Protein AF-A0A1Z9PWH8-F1 (afdb_monomer_lite)

Sequence (464 aa):
MSNWGGANRPITSNKLGSPNPREGSDGDMQVRQTNLGAKIFAKVGGRWHESPLSREGVTKIGANISDYLSIDSDSVDVFKNDSKVASFGETTTLGDISTEHIEITSSHFKIKDASTARVTIDSTGVTVPNILLTGKIKLTSSGNRNICLGLDNADTGDDNISIGSLAGEDNGANSARNVFIGTNAGLENVDSRDNVGIGTNALRDVKGISSDPYNGETVAIGAYAGEKMDRGYGNVLVGYASGRNLESSNSAGAYQNTFIGRSAGASDTTTSQSVYIGVSADGSSNTTQNEIVIGANADGQGANYAVIGNGSISRLYANEDGDGVLYANGTIVSSDRRVKDNIEDIDLGLNFINKISPIKYTKRQLKDYDQSLKEKLHWYNKKEPKIIEDKEIEKKQLGFIAQDVETVLKGLGFNDNNNIVNVDDVTTKYSINYTSFIVPLTKAIQELSAKVDTMQTEINNLKG

Foldseek 3Di:
DDDPPDQDDADEDADEDDDDLPPDDQQHWYWHQYQFGIWIWHHHPSDIDIDFDDDPQWTWAADHPQATWIDHDFWTFTGHRVATQWIGGQWTWGGGLQAWIWTDHPFWTFTDGNVRTQWIAGPVGIDHPDDDDPDDDDDDAPEECEDDAEDQAHRADYDEYAAEHLGNNCQANQEENEYTHEALGNNNEANAYLEYAHAALGCNQQYADNPDPFGANEYAHEHLFCNADNGEGLEYAAAHLGCNQQADDDPQANYNEYTHEHCFQNQAHGEYVEYTAEHNRHELDNNFYNEYTDYHNTYHDGHVYYHHYHPPDPDDAPDPVNPDDDDDPDDDDDDDPVVDDPDDDDPQAQQLVVQFDKDKAFDDFLVPDDPLLLVQDPCRPPHDGDGDDPVRRPDIDIDGDLVSSQVSCVVVVNHPPDDQWDQDPRSRDIDGPPVSVVSRHVRHVVVVVVVVVVVVVVVVVVVD

Secondary structure (DSSP, 8-state):
-------PPP-----SSSPPTTSS-TT-EEEEEETTEEEEEEEETTEEEEEEPPBTTBEEEESSSSSEEEE-SSEEEEEETTEEEEEEESSEEEE-TTSEEEEE-SS-EEEEETTEEEEEEETTEEE-S-----S------SSBS-EEESSS----SBS-EEESTTTTTT--TT-BS-EEESTTTTTT-BS-BS-EEESTTTTTT-B--TT-S--B--EEESTTTTTT-SS-BS-EEESTTTTTT---SSSSS-BS-EEESTTTTTT-SS-BS-EEESTT-B-SSTT-BS-EEESTT-B--STT-EEES-TT-----SSTTS-PPP--S-------GGG--S------SHHHHHHS--EEE-PPPGGGS-HHHHTTSTTTTTSPPPPPPHHHHH--EEE--HHHHHHHHHHTT-SS--SSEEE-TTT--EEE-GGGGHHHHHHHHHHHHHHHHHHHHHHHHHH-

pLDDT: mean 90.22, std 10.66, range [41.03, 98.81]

Radius of gyration: 49.58 Å; chains: 1; bounding box: 117×55×160 Å

Structure (mmCIF, N/CA/C/O backbone):
data_AF-A0A1Z9PWH8-F1
#
_entry.id   AF-A0A1Z9PWH8-F1
#
loop_
_atom_site.group_PDB
_atom_site.id
_atom_site.type_symbol
_atom_site.label_atom_id
_atom_site.label_alt_id
_atom_site.label_comp_id
_atom_site.label_asym_id
_atom_site.label_entity_id
_atom_site.label_seq_id
_atom_site.pdbx_PDB_ins_code
_atom_site.Cartn_x
_atom_site.Cartn_y
_atom_site.Cartn_z
_atom_site.occupancy
_atom_site.B_iso_or_equiv
_atom_site.auth_seq_id
_atom_site.auth_comp_id
_atom_site.auth_asym_id
_atom_site.auth_atom_id
_atom_site.pdbx_PDB_model_num
ATOM 1 N N . MET A 1 1 ? 75.894 6.333 -76.357 1.00 41.91 1 MET A N 1
ATOM 2 C CA . MET A 1 1 ? 74.605 6.132 -75.658 1.00 41.91 1 MET A CA 1
ATOM 3 C C . MET A 1 1 ? 73.960 4.900 -76.270 1.00 41.91 1 MET A C 1
ATOM 5 O O . MET A 1 1 ? 73.977 4.781 -77.485 1.00 41.91 1 MET A O 1
ATOM 9 N N . SER A 1 2 ? 73.593 3.926 -75.442 1.00 43.66 2 SER A N 1
ATOM 10 C CA . SER A 1 2 ? 73.350 2.523 -75.805 1.00 43.66 2 SER A CA 1
ATOM 11 C C . SER A 1 2 ? 72.248 2.310 -76.852 1.00 43.66 2 SER A C 1
ATOM 13 O O . SER A 1 2 ? 71.170 2.889 -76.759 1.00 43.66 2 SER A O 1
ATOM 15 N N . ASN A 1 3 ? 72.537 1.422 -77.813 1.00 41.03 3 ASN A N 1
ATOM 16 C CA . ASN A 1 3 ? 71.633 0.906 -78.842 1.00 41.03 3 ASN A CA 1
ATOM 17 C C . ASN A 1 3 ? 70.301 0.418 -78.247 1.00 41.03 3 ASN A C 1
ATOM 19 O O . ASN A 1 3 ? 70.259 -0.635 -77.613 1.00 41.03 3 ASN A O 1
ATOM 23 N N . TRP A 1 4 ? 69.209 1.129 -78.519 1.00 41.28 4 TRP A N 1
ATOM 24 C CA . TRP A 1 4 ? 67.880 0.522 -78.555 1.00 41.28 4 TRP A CA 1
ATOM 25 C C . TRP A 1 4 ? 67.759 -0.206 -79.898 1.00 41.28 4 TRP A C 1
ATOM 27 O O . TRP A 1 4 ? 67.657 0.430 -80.946 1.00 41.28 4 TRP A O 1
ATOM 37 N N . GLY A 1 5 ? 67.864 -1.538 -79.875 1.00 46.50 5 GLY A N 1
ATOM 38 C CA . GLY A 1 5 ? 67.590 -2.378 -81.042 1.00 46.50 5 GLY A CA 1
ATOM 39 C C . GLY A 1 5 ? 66.186 -2.105 -81.587 1.00 46.50 5 GLY A C 1
ATOM 40 O O . GLY A 1 5 ? 65.269 -1.815 -80.819 1.00 46.50 5 GLY A O 1
ATOM 41 N N . GLY A 1 6 ? 66.037 -2.149 -82.914 1.00 49.91 6 GLY A N 1
ATOM 42 C CA . GLY A 1 6 ? 64.779 -1.851 -83.600 1.00 49.91 6 GLY A CA 1
ATOM 43 C C . GLY A 1 6 ? 63.600 -2.641 -83.027 1.00 49.91 6 GLY A C 1
ATOM 44 O O . GLY A 1 6 ? 63.729 -3.826 -82.727 1.00 49.91 6 GLY A O 1
ATOM 45 N N . ALA A 1 7 ? 62.457 -1.970 -82.865 1.00 48.22 7 ALA A N 1
ATOM 46 C CA . ALA A 1 7 ? 61.239 -2.571 -82.338 1.00 48.22 7 ALA A CA 1
ATOM 47 C C . ALA A 1 7 ? 60.830 -3.786 -83.188 1.00 48.22 7 ALA A C 1
ATOM 49 O O . ALA A 1 7 ? 60.503 -3.650 -84.370 1.00 48.22 7 ALA A O 1
ATOM 50 N N . ASN A 1 8 ? 60.855 -4.977 -82.586 1.00 56.59 8 ASN A N 1
ATOM 51 C CA . ASN A 1 8 ? 60.289 -6.173 -83.198 1.00 56.59 8 ASN A CA 1
ATOM 52 C C . ASN A 1 8 ? 58.793 -5.942 -83.456 1.00 56.59 8 ASN A C 1
ATOM 54 O O . ASN A 1 8 ? 58.087 -5.366 -82.626 1.00 56.59 8 ASN A O 1
ATOM 58 N N . ARG A 1 9 ? 58.306 -6.370 -84.628 1.00 57.56 9 ARG A N 1
ATOM 59 C CA . ARG A 1 9 ? 56.873 -6.316 -84.948 1.00 57.56 9 ARG A CA 1
ATOM 60 C C . ARG A 1 9 ? 56.105 -7.175 -83.930 1.00 57.56 9 ARG A C 1
ATOM 62 O O . ARG A 1 9 ? 56.538 -8.302 -83.699 1.00 57.56 9 ARG A O 1
ATOM 69 N N . PRO A 1 10 ? 54.980 -6.696 -83.365 1.00 58.25 10 PRO A N 1
ATOM 70 C CA . PRO A 1 10 ? 54.199 -7.480 -82.417 1.00 58.25 10 PRO A CA 1
ATOM 71 C C . PRO A 1 10 ? 53.766 -8.813 -83.042 1.00 58.25 10 PRO A C 1
ATOM 73 O O . PRO A 1 10 ? 53.176 -8.829 -84.124 1.00 58.25 10 PRO A O 1
ATOM 76 N N . ILE A 1 11 ? 54.052 -9.930 -82.369 1.00 60.97 11 ILE A N 1
ATOM 77 C CA . ILE A 1 11 ? 53.645 -11.274 -82.799 1.00 60.97 11 ILE A CA 1
ATOM 78 C C . ILE A 1 11 ? 52.410 -11.692 -81.996 1.00 60.97 11 ILE A C 1
ATOM 80 O O . ILE A 1 11 ? 52.512 -12.016 -80.815 1.00 60.97 11 ILE A O 1
ATOM 84 N N . THR A 1 12 ? 51.241 -11.737 -82.635 1.00 58.56 12 THR A N 1
ATOM 85 C CA . THR A 1 12 ? 50.007 -12.237 -82.008 1.00 58.56 12 THR A CA 1
ATOM 86 C C . THR A 1 12 ? 49.924 -13.764 -82.116 1.00 58.56 12 THR A C 1
ATOM 88 O O . THR A 1 12 ? 50.010 -14.312 -83.212 1.00 58.56 12 THR A O 1
ATOM 91 N N . SER A 1 13 ? 49.725 -14.456 -80.991 1.00 66.12 13 SER A N 1
ATOM 92 C CA . SER A 1 13 ? 49.550 -15.917 -80.904 1.00 66.12 13 SER A CA 1
ATOM 93 C C . SER A 1 13 ? 48.176 -16.244 -80.318 1.00 66.12 13 SER A C 1
ATOM 95 O O . SER A 1 13 ? 47.784 -15.609 -79.344 1.00 66.12 13 SER A O 1
ATOM 97 N N . ASN A 1 14 ? 47.472 -17.236 -80.876 1.00 64.06 14 ASN A N 1
ATOM 98 C CA . ASN A 1 14 ? 46.138 -17.686 -80.447 1.00 64.06 14 ASN A CA 1
ATOM 99 C C . ASN A 1 14 ? 46.164 -18.977 -79.600 1.00 64.06 14 ASN A C 1
ATOM 101 O O . ASN A 1 14 ? 45.150 -19.665 -79.477 1.00 64.06 14 ASN A O 1
ATOM 105 N N . LYS A 1 15 ? 47.324 -19.340 -79.041 1.00 75.12 15 LYS A N 1
ATOM 106 C CA . LYS A 1 15 ? 47.455 -20.518 -78.171 1.00 75.12 15 LYS A CA 1
ATOM 107 C C . LYS A 1 15 ? 46.640 -20.351 -76.881 1.00 75.12 15 LYS A C 1
ATOM 109 O O . LYS A 1 15 ? 46.482 -19.242 -76.379 1.00 75.12 15 LYS A O 1
ATOM 11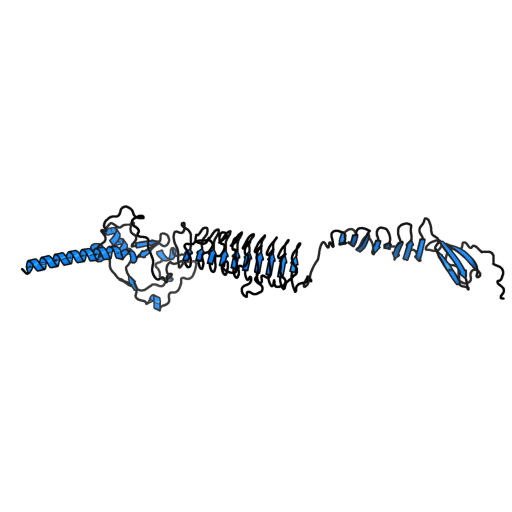4 N N . LEU A 1 16 ? 46.162 -21.462 -76.326 1.00 81.75 16 LEU A N 1
ATOM 115 C CA . LEU A 1 16 ? 45.444 -21.495 -75.047 1.00 81.75 16 LEU A CA 1
ATOM 116 C C . LEU A 1 16 ? 46.422 -21.510 -73.859 1.00 81.75 16 LEU A C 1
ATOM 118 O O . LEU A 1 16 ? 47.536 -22.023 -73.974 1.00 81.75 16 LEU A O 1
ATOM 122 N N . GLY A 1 17 ? 45.988 -20.977 -72.714 1.00 82.31 17 GLY A N 1
ATOM 123 C CA . GLY A 1 17 ? 46.755 -20.962 -71.463 1.00 82.31 17 GLY A CA 1
ATOM 124 C C . GLY A 1 17 ? 47.914 -19.956 -71.432 1.00 82.31 17 GLY A C 1
ATOM 125 O O . GLY A 1 17 ? 48.212 -19.283 -72.420 1.00 82.31 17 GLY A O 1
ATOM 126 N N . SER A 1 18 ? 48.573 -19.831 -70.279 1.00 86.25 18 SER A N 1
ATOM 127 C CA . SER A 1 18 ? 49.656 -18.858 -70.079 1.00 86.25 18 SER A CA 1
ATOM 128 C C . SER A 1 18 ? 50.876 -19.151 -70.975 1.00 86.25 18 SER A C 1
ATOM 130 O O . SER A 1 18 ? 51.231 -20.321 -71.151 1.00 86.25 18 SER A O 1
ATOM 132 N N . PRO A 1 19 ? 51.548 -18.127 -71.542 1.00 87.50 19 PRO A N 1
ATOM 133 C CA . PRO A 1 19 ? 52.791 -18.316 -72.284 1.00 87.50 19 PRO A CA 1
ATOM 134 C C . PRO A 1 19 ? 53.885 -18.972 -71.435 1.00 87.50 19 PRO A C 1
ATOM 136 O O . PRO A 1 19 ? 54.094 -18.614 -70.276 1.00 87.50 19 PRO A O 1
ATOM 139 N N . ASN A 1 20 ? 54.634 -19.906 -72.021 1.00 86.06 20 ASN A N 1
ATOM 140 C CA . ASN A 1 20 ? 55.834 -20.451 -71.376 1.00 86.06 20 ASN A CA 1
ATOM 141 C C . ASN A 1 20 ? 56.917 -19.345 -71.294 1.00 86.06 20 ASN A C 1
ATOM 143 O O . ASN A 1 20 ? 57.057 -18.575 -72.247 1.00 86.06 20 ASN A O 1
ATOM 147 N N . PRO A 1 21 ? 57.734 -19.270 -70.219 1.00 84.44 21 PRO A N 1
ATOM 148 C CA . PRO A 1 21 ? 58.872 -18.342 -70.119 1.00 84.44 21 PRO A CA 1
ATOM 149 C C . PRO A 1 21 ? 59.790 -18.275 -71.356 1.00 84.44 21 PRO A C 1
ATOM 151 O O . PRO A 1 21 ? 60.375 -17.231 -71.647 1.00 84.44 21 PRO A O 1
ATOM 154 N N . ARG A 1 22 ? 59.910 -19.376 -72.108 1.00 83.94 22 ARG A N 1
ATOM 155 C CA . ARG A 1 22 ? 60.714 -19.482 -73.337 1.00 83.94 22 ARG A CA 1
ATOM 156 C C . ARG A 1 22 ? 59.994 -19.023 -74.607 1.00 83.94 22 ARG A C 1
ATOM 158 O O . ARG A 1 22 ? 60.642 -18.862 -75.632 1.00 83.94 22 ARG A O 1
ATOM 165 N N . GLU A 1 23 ? 58.678 -18.835 -74.569 1.00 83.69 23 GLU A N 1
ATOM 166 C CA . GLU A 1 23 ? 57.923 -18.292 -75.700 1.00 83.69 23 GLU A CA 1
ATOM 167 C C . GLU A 1 23 ? 58.144 -16.776 -75.802 1.00 83.69 23 GLU A C 1
ATOM 169 O O . GLU A 1 23 ? 58.188 -16.093 -74.777 1.00 83.69 23 GLU A O 1
ATOM 174 N N . GLY A 1 24 ? 58.268 -16.268 -77.033 1.00 83.44 24 GLY A N 1
ATOM 175 C CA . GLY A 1 24 ? 58.407 -14.843 -77.361 1.00 83.44 24 GLY A CA 1
ATOM 176 C C . GLY A 1 24 ? 59.725 -14.168 -76.944 1.00 83.44 24 GLY A C 1
ATOM 177 O O . GLY A 1 24 ? 60.491 -14.695 -76.132 1.00 83.44 24 GLY A O 1
ATOM 178 N N . SER A 1 25 ? 59.971 -12.978 -77.491 1.00 84.06 25 SER A N 1
ATOM 179 C CA . SER A 1 25 ? 61.047 -12.048 -77.110 1.00 84.06 25 SER A CA 1
ATOM 180 C C . SER A 1 25 ? 60.503 -10.889 -76.266 1.00 84.06 25 SER A C 1
ATOM 182 O O . SER A 1 25 ? 59.296 -10.659 -76.228 1.00 84.06 25 SER A O 1
ATOM 184 N N . ASP A 1 26 ? 61.377 -10.154 -75.575 1.00 83.69 26 ASP A N 1
ATOM 185 C CA . ASP A 1 26 ? 60.973 -8.916 -74.894 1.00 83.69 26 ASP A CA 1
ATOM 186 C C . ASP A 1 26 ? 60.346 -7.930 -75.895 1.00 83.69 26 ASP A C 1
ATOM 188 O O . ASP A 1 26 ? 60.867 -7.730 -76.993 1.00 83.69 26 ASP A O 1
ATOM 192 N N . GLY A 1 27 ? 59.213 -7.339 -75.511 1.00 81.56 27 GLY A N 1
ATOM 193 C CA . GLY A 1 27 ? 58.355 -6.521 -76.371 1.00 81.56 27 GLY A CA 1
ATOM 194 C C . GLY A 1 27 ? 57.176 -7.274 -77.002 1.00 81.56 27 GLY A C 1
ATOM 195 O O . GLY A 1 27 ? 56.279 -6.628 -77.541 1.00 81.56 27 GLY A O 1
ATOM 196 N N . ASP A 1 28 ? 57.125 -8.608 -76.913 1.00 85.75 28 ASP A N 1
ATOM 197 C CA . ASP A 1 28 ? 56.013 -9.386 -77.471 1.00 85.75 28 ASP A CA 1
ATOM 198 C C . ASP A 1 28 ? 54.725 -9.226 -76.654 1.00 85.75 28 ASP A C 1
ATOM 200 O O . ASP A 1 28 ? 54.741 -9.261 -75.421 1.00 85.75 28 ASP A O 1
ATOM 204 N N . MET A 1 29 ? 53.593 -9.139 -77.362 1.00 87.50 29 MET A N 1
ATOM 205 C CA . MET A 1 29 ? 52.247 -9.107 -76.789 1.00 87.50 29 MET A CA 1
ATOM 206 C C . MET A 1 29 ? 51.383 -10.242 -77.346 1.00 87.50 29 MET A C 1
ATOM 208 O O . MET A 1 29 ? 51.341 -10.454 -78.555 1.00 87.50 29 MET A O 1
ATOM 212 N N . GLN A 1 30 ? 50.655 -10.957 -76.488 1.00 87.00 30 GLN A N 1
ATOM 213 C CA . GLN A 1 30 ? 49.801 -12.082 -76.885 1.00 87.00 30 GLN A CA 1
ATOM 214 C C . GLN A 1 30 ? 48.438 -12.012 -76.202 1.00 87.00 30 GLN A C 1
ATOM 216 O O . GLN A 1 30 ? 48.360 -11.688 -75.024 1.00 87.00 30 GLN A O 1
ATOM 221 N N . VAL A 1 31 ? 47.367 -12.366 -76.912 1.00 87.19 31 VAL A N 1
ATOM 222 C CA . VAL A 1 31 ? 46.025 -12.511 -76.332 1.00 87.19 31 VAL A CA 1
ATOM 223 C C . VAL A 1 31 ? 45.685 -13.990 -76.303 1.00 87.19 31 VAL A C 1
ATOM 225 O O . VAL A 1 31 ? 45.664 -14.635 -77.348 1.00 87.19 31 VAL A O 1
ATOM 228 N N . ARG A 1 32 ? 45.432 -14.540 -75.116 1.00 86.69 32 ARG A N 1
ATOM 229 C CA . ARG A 1 32 ? 45.170 -15.974 -74.949 1.00 86.69 32 ARG A CA 1
ATOM 230 C C . ARG A 1 32 ? 43.973 -16.222 -74.052 1.00 86.69 32 ARG A C 1
ATOM 232 O O . ARG A 1 32 ? 43.765 -15.511 -73.072 1.00 86.69 32 ARG A O 1
ATOM 239 N N . GLN A 1 33 ? 43.210 -17.265 -74.362 1.00 85.81 33 GLN A N 1
ATOM 240 C CA . GLN A 1 33 ? 42.148 -17.751 -73.487 1.00 85.81 33 GLN A CA 1
ATOM 241 C C . GLN A 1 33 ? 42.753 -18.572 -72.342 1.00 85.81 33 GLN A C 1
ATOM 243 O O . GLN A 1 33 ? 43.519 -19.510 -72.572 1.00 85.81 33 GLN A O 1
ATOM 248 N N . THR A 1 34 ? 42.409 -18.212 -71.109 1.00 85.50 34 THR A N 1
ATOM 249 C CA . THR A 1 34 ? 42.750 -18.944 -69.883 1.00 85.50 34 THR A CA 1
ATOM 250 C C . THR A 1 34 ? 41.489 -19.537 -69.261 1.00 85.50 34 THR A C 1
ATOM 252 O O . THR A 1 34 ? 40.378 -19.216 -69.688 1.00 85.50 34 THR A O 1
ATOM 255 N N . ASN A 1 35 ? 41.646 -20.360 -68.220 1.00 82.31 35 ASN A N 1
ATOM 256 C CA . ASN A 1 35 ? 40.513 -20.926 -67.481 1.00 82.31 35 ASN A CA 1
ATOM 257 C C . ASN A 1 35 ? 39.563 -19.837 -66.947 1.00 82.31 35 ASN A C 1
ATOM 259 O O . ASN A 1 35 ? 38.361 -20.053 -66.901 1.00 82.31 35 ASN A O 1
ATOM 263 N N . LEU A 1 36 ? 40.083 -18.651 -66.612 1.00 83.81 36 LEU A N 1
ATOM 264 C CA . LEU A 1 36 ? 39.318 -17.529 -66.056 1.00 83.81 36 LEU A CA 1
ATOM 265 C C . LEU A 1 36 ? 38.838 -16.496 -67.085 1.00 83.81 36 LEU A C 1
ATOM 267 O O . LEU A 1 36 ? 38.237 -15.494 -66.710 1.00 83.81 36 LEU A O 1
ATOM 271 N N . GLY A 1 37 ? 39.094 -16.728 -68.374 1.00 85.31 37 GLY A N 1
ATOM 272 C CA . GLY A 1 37 ? 38.783 -15.791 -69.454 1.00 85.31 37 GLY A CA 1
ATOM 273 C C . GLY A 1 37 ? 40.007 -15.412 -70.283 1.00 85.31 37 GLY A C 1
ATOM 274 O O . GLY A 1 37 ? 41.119 -15.901 -70.058 1.00 85.31 37 GLY A O 1
ATOM 275 N N . ALA A 1 38 ? 39.804 -14.567 -71.291 1.00 87.81 38 ALA A N 1
ATOM 276 C CA . ALA A 1 38 ? 40.902 -14.079 -72.116 1.00 87.81 38 ALA A CA 1
ATOM 277 C C . ALA A 1 38 ? 41.797 -13.116 -71.319 1.00 87.81 38 ALA A C 1
ATOM 279 O O . ALA A 1 38 ? 41.305 -12.283 -70.563 1.00 87.81 38 ALA A O 1
ATOM 280 N N . LYS A 1 39 ? 43.115 -13.228 -71.492 1.00 89.75 39 LYS A N 1
ATOM 281 C CA . LYS A 1 39 ? 44.111 -12.314 -70.920 1.00 89.75 39 LYS A CA 1
ATOM 282 C C . LYS A 1 39 ? 45.029 -11.794 -72.020 1.00 89.75 39 LYS A C 1
ATOM 284 O O . LYS A 1 39 ? 45.311 -12.511 -72.986 1.00 89.75 39 LYS A O 1
ATOM 289 N N . ILE A 1 40 ? 45.513 -10.569 -71.853 1.00 90.50 40 ILE A N 1
ATOM 290 C CA . ILE A 1 40 ? 46.639 -10.035 -72.617 1.00 90.50 40 ILE A CA 1
ATOM 291 C C . ILE A 1 40 ? 47.927 -10.266 -71.829 1.00 90.50 40 ILE A C 1
ATOM 293 O O . ILE A 1 40 ? 47.983 -10.036 -70.624 1.00 90.50 40 ILE A O 1
ATOM 297 N N . PHE A 1 41 ? 48.954 -10.739 -72.517 1.00 89.38 41 PHE A N 1
ATOM 298 C CA . PHE A 1 41 ? 50.270 -11.025 -71.975 1.00 89.38 41 PHE A CA 1
ATOM 299 C C . PHE A 1 41 ? 51.289 -10.131 -72.666 1.00 89.38 41 PHE A C 1
ATOM 301 O O . PHE A 1 41 ? 51.255 -10.030 -73.889 1.00 89.38 41 PHE A O 1
ATOM 308 N N . ALA A 1 42 ? 52.203 -9.524 -71.916 1.00 90.56 42 ALA A N 1
ATOM 309 C CA . ALA A 1 42 ? 53.312 -8.740 -72.454 1.00 90.56 42 ALA A CA 1
ATOM 310 C C . ALA A 1 42 ? 54.635 -9.210 -71.840 1.00 90.56 42 ALA A C 1
ATOM 312 O O . ALA A 1 42 ? 54.710 -9.410 -70.625 1.00 90.56 42 ALA A O 1
ATOM 313 N N . LYS A 1 43 ? 55.671 -9.405 -72.661 1.00 89.25 43 LYS A N 1
ATOM 314 C CA . LYS A 1 43 ? 56.987 -9.845 -72.185 1.00 89.25 43 LYS A CA 1
ATOM 315 C C . LYS A 1 43 ? 57.919 -8.655 -71.993 1.00 89.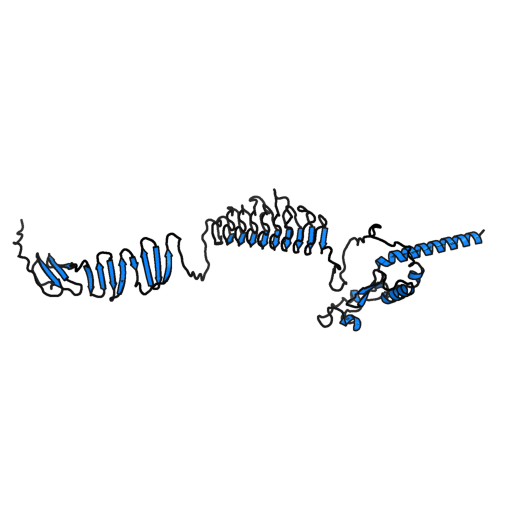25 43 LYS A C 1
ATOM 317 O O . LYS A 1 43 ? 58.196 -7.933 -72.946 1.00 89.25 43 LYS A O 1
ATOM 322 N N . VAL A 1 44 ? 58.408 -8.453 -70.773 1.00 88.38 44 VAL A N 1
ATOM 323 C CA . VAL A 1 44 ? 59.328 -7.360 -70.427 1.00 88.38 44 VAL A CA 1
ATOM 324 C C . VAL A 1 44 ? 60.389 -7.886 -69.461 1.00 88.38 44 VAL A C 1
ATOM 326 O O . VAL A 1 44 ? 60.061 -8.524 -68.461 1.00 88.38 44 VAL A O 1
ATOM 329 N N . GLY A 1 45 ? 61.670 -7.643 -69.749 1.00 87.56 45 GLY A N 1
ATOM 330 C CA . GLY A 1 45 ? 62.777 -8.080 -68.892 1.00 87.56 45 GLY A CA 1
ATOM 331 C C . GLY A 1 45 ? 62.865 -9.603 -68.743 1.00 87.56 45 GLY A C 1
ATOM 332 O O . GLY A 1 45 ? 63.183 -10.107 -67.665 1.00 87.56 45 GLY A O 1
ATOM 333 N N . GLY A 1 46 ? 62.509 -10.350 -69.788 1.00 86.44 46 GLY A N 1
ATOM 334 C CA . GLY A 1 46 ? 62.463 -11.810 -69.813 1.00 86.44 46 GLY A CA 1
ATOM 335 C C . GLY A 1 46 ? 61.268 -12.440 -69.090 1.00 86.44 46 GLY A C 1
ATOM 336 O O . GLY A 1 46 ? 61.172 -13.668 -69.056 1.00 86.44 46 GLY A O 1
ATOM 337 N N . ARG A 1 47 ? 60.349 -11.647 -68.521 1.00 89.88 47 ARG A N 1
ATOM 338 C CA . ARG A 1 47 ? 59.179 -12.133 -67.772 1.00 89.88 47 ARG A CA 1
ATOM 339 C C . ARG A 1 47 ? 57.879 -11.782 -68.483 1.00 89.88 47 ARG A C 1
ATOM 341 O O . ARG A 1 47 ? 57.733 -10.694 -69.029 1.00 89.88 47 ARG A O 1
ATOM 348 N N . TRP A 1 48 ? 56.928 -12.711 -68.456 1.00 91.06 48 TRP A N 1
ATOM 349 C CA . TRP A 1 48 ? 55.565 -12.455 -68.909 1.00 91.06 48 TRP A CA 1
ATOM 350 C C . TRP A 1 48 ? 54.767 -11.775 -67.797 1.00 91.06 48 TRP A C 1
ATOM 352 O O . TRP A 1 48 ? 54.718 -12.269 -66.672 1.00 91.06 48 TRP A O 1
ATOM 362 N N . HIS A 1 49 ? 54.132 -10.663 -68.138 1.00 90.88 49 HIS A N 1
ATOM 363 C CA . HIS A 1 49 ? 53.134 -9.975 -67.331 1.00 90.88 49 HIS A CA 1
ATOM 364 C C . HIS A 1 49 ? 51.764 -10.182 -67.966 1.00 90.88 49 HIS A C 1
ATOM 366 O O . HIS A 1 49 ? 51.670 -10.269 -69.189 1.00 90.88 49 HIS A O 1
ATOM 372 N N . GLU A 1 50 ? 50.713 -10.255 -67.157 1.00 90.81 50 GLU A N 1
ATOM 373 C CA . GLU A 1 50 ? 49.356 -10.519 -67.630 1.00 90.81 50 GLU A CA 1
ATOM 374 C C . GLU A 1 50 ? 48.360 -9.471 -67.133 1.00 90.81 50 GLU A C 1
ATOM 376 O O . GLU A 1 50 ? 48.517 -8.915 -66.048 1.00 90.81 50 GLU A O 1
ATOM 381 N N . SER A 1 51 ? 47.323 -9.225 -67.933 1.00 90.31 51 SER A N 1
ATOM 382 C CA . SER A 1 51 ? 46.151 -8.437 -67.556 1.00 90.31 51 SER A CA 1
ATOM 383 C C . SER A 1 51 ? 44.881 -9.111 -68.098 1.00 90.31 51 SER A C 1
ATOM 385 O O . SER A 1 51 ? 44.882 -9.573 -69.245 1.00 90.31 51 SER A O 1
ATOM 387 N N . PRO A 1 52 ? 43.808 -9.236 -67.301 1.00 91.19 52 PRO A N 1
ATOM 388 C CA . PRO A 1 52 ? 42.546 -9.819 -67.749 1.00 91.19 52 PRO A CA 1
ATOM 389 C C . PRO A 1 52 ? 41.845 -8.934 -68.787 1.00 91.19 52 PRO A C 1
ATOM 391 O O . PRO A 1 52 ? 41.925 -7.709 -68.734 1.00 91.19 52 PRO A O 1
ATOM 394 N N . LEU A 1 53 ? 41.128 -9.559 -69.722 1.00 89.31 53 LEU A N 1
ATOM 395 C CA . LEU A 1 53 ? 40.214 -8.875 -70.635 1.00 89.31 53 LEU A CA 1
ATOM 396 C C . LEU A 1 53 ? 38.774 -9.072 -70.161 1.00 89.31 53 LEU A C 1
ATOM 398 O O . LEU A 1 53 ? 38.366 -10.185 -69.825 1.00 89.31 53 LEU A O 1
ATOM 402 N N . SER A 1 54 ? 38.001 -7.992 -70.165 1.00 90.00 54 SER A N 1
ATOM 403 C CA . SER A 1 54 ? 36.580 -8.023 -69.828 1.00 90.00 54 SER A CA 1
ATOM 404 C C . SER A 1 54 ? 35.762 -8.637 -70.965 1.00 90.00 54 SER A C 1
ATOM 406 O O . SER A 1 54 ? 36.058 -8.430 -72.145 1.00 90.00 54 SER A O 1
ATOM 408 N N . ARG A 1 55 ? 34.689 -9.350 -70.625 1.00 86.69 55 ARG A N 1
ATOM 409 C CA . ARG A 1 55 ? 33.681 -9.826 -71.579 1.00 86.69 55 ARG A CA 1
ATOM 410 C C . ARG A 1 55 ? 32.312 -9.371 -71.103 1.00 86.69 55 ARG A C 1
ATOM 412 O O . ARG A 1 55 ? 31.964 -9.631 -69.961 1.00 86.69 55 ARG A O 1
ATOM 419 N N . GLU A 1 56 ? 31.550 -8.716 -71.983 1.00 87.50 56 GLU A N 1
ATOM 420 C CA . GLU A 1 56 ? 30.182 -8.258 -71.673 1.00 87.50 56 GLU A CA 1
ATOM 421 C C . GLU A 1 56 ? 30.128 -7.407 -70.383 1.00 87.50 56 GLU A C 1
ATOM 423 O O . GLU A 1 56 ? 29.200 -7.507 -69.596 1.00 87.50 56 GLU A O 1
ATOM 428 N N . GLY A 1 57 ? 31.159 -6.584 -70.144 1.00 87.19 57 GLY A N 1
ATOM 429 C CA . GLY A 1 57 ? 31.259 -5.735 -68.949 1.00 87.19 57 GLY A CA 1
ATOM 430 C C . GLY A 1 57 ? 31.814 -6.424 -67.697 1.00 87.19 57 GLY A C 1
ATOM 431 O O . GLY A 1 57 ? 32.099 -5.733 -66.727 1.00 87.19 57 GLY A O 1
ATOM 432 N N . VAL A 1 58 ? 32.050 -7.741 -67.723 1.00 91.88 58 VAL A N 1
ATOM 433 C CA . VAL A 1 58 ? 32.554 -8.503 -66.570 1.00 91.88 58 VAL A CA 1
ATOM 434 C C . VAL A 1 58 ? 34.046 -8.796 -66.707 1.00 91.88 58 VAL A C 1
ATOM 436 O O . VAL A 1 58 ? 34.501 -9.331 -67.722 1.00 91.88 58 VAL A O 1
ATOM 439 N N . THR A 1 59 ? 34.817 -8.501 -65.663 1.00 93.88 59 THR A N 1
ATOM 440 C CA . THR A 1 59 ? 36.249 -8.814 -65.552 1.00 93.88 59 THR A CA 1
ATOM 441 C C . THR A 1 59 ? 36.474 -9.802 -64.417 1.00 93.88 59 THR A C 1
ATOM 443 O O . THR A 1 59 ? 36.055 -9.545 -63.294 1.00 93.88 59 THR A O 1
ATOM 446 N N . LYS A 1 60 ? 37.171 -10.914 -64.681 1.00 93.81 60 LYS A N 1
ATOM 447 C CA . LYS A 1 60 ? 37.497 -11.915 -63.653 1.00 93.81 60 LYS A CA 1
ATOM 448 C C . LYS A 1 60 ? 38.983 -11.914 -63.303 1.00 93.81 60 LYS A C 1
ATOM 450 O O . LYS A 1 60 ? 39.833 -11.955 -64.193 1.00 93.81 60 LYS A O 1
ATOM 455 N N . ILE A 1 61 ? 39.295 -11.911 -62.007 1.00 92.56 61 ILE A N 1
ATOM 456 C CA . ILE A 1 61 ? 40.665 -11.931 -61.469 1.00 92.56 61 ILE A CA 1
ATOM 457 C C . ILE A 1 61 ? 40.760 -13.035 -60.420 1.00 92.56 61 ILE A C 1
ATOM 459 O O . ILE A 1 61 ? 40.133 -12.938 -59.375 1.00 92.56 61 ILE A O 1
ATOM 463 N N . GLY A 1 62 ? 41.541 -14.087 -60.658 1.00 90.56 62 GLY A N 1
ATOM 464 C CA . GLY A 1 62 ? 41.602 -15.212 -59.722 1.00 90.56 62 GLY A CA 1
ATOM 465 C C . GLY A 1 62 ? 42.599 -16.296 -60.106 1.00 90.56 62 GLY A C 1
ATOM 466 O O . GLY A 1 62 ? 43.352 -16.152 -61.074 1.00 90.56 62 GLY A O 1
ATOM 467 N N . ALA A 1 63 ? 42.577 -17.393 -59.348 1.00 84.69 63 ALA A N 1
ATOM 468 C CA . ALA A 1 63 ? 43.446 -18.548 -59.561 1.00 84.69 63 ALA A CA 1
ATOM 469 C C . ALA A 1 63 ? 42.826 -19.582 -60.516 1.00 84.69 63 ALA A C 1
ATOM 471 O O . ALA A 1 63 ? 43.516 -20.145 -61.367 1.00 84.69 63 ALA A O 1
ATOM 472 N N . ASN A 1 64 ? 41.523 -19.836 -60.382 1.00 88.81 64 ASN A N 1
ATOM 473 C CA . ASN A 1 64 ? 40.777 -20.837 -61.141 1.00 88.81 64 ASN A CA 1
ATOM 474 C C . ASN A 1 64 ? 39.294 -20.419 -61.258 1.00 88.81 64 ASN A C 1
ATOM 476 O O . ASN A 1 64 ? 38.905 -19.390 -60.718 1.00 88.81 64 ASN A O 1
ATOM 480 N N . ILE A 1 65 ? 38.473 -21.202 -61.964 1.00 89.56 65 ILE A N 1
ATOM 481 C CA . ILE A 1 65 ? 37.049 -20.886 -62.200 1.00 89.56 65 ILE A CA 1
ATOM 482 C C . ILE A 1 65 ? 36.163 -20.911 -60.950 1.00 89.56 65 ILE A C 1
ATOM 484 O O . ILE A 1 65 ? 35.040 -20.430 -61.026 1.00 89.56 65 ILE A O 1
ATOM 488 N N . SER A 1 66 ? 36.669 -21.433 -59.837 1.00 92.75 66 SER A N 1
ATOM 489 C CA . SER A 1 66 ? 35.966 -21.569 -58.563 1.00 92.75 66 SER A CA 1
ATOM 490 C C . SER A 1 66 ? 36.382 -20.499 -57.547 1.00 92.75 66 SER A C 1
ATOM 492 O O . SER A 1 66 ? 35.587 -20.157 -56.676 1.00 92.75 66 SER A O 1
ATOM 494 N N . ASP A 1 67 ? 37.592 -19.940 -57.688 1.00 95.75 67 ASP A N 1
ATOM 495 C CA . ASP A 1 67 ? 38.195 -18.947 -56.792 1.00 95.75 67 ASP A CA 1
ATOM 496 C C . ASP A 1 67 ? 38.627 -17.687 -57.564 1.00 95.75 67 ASP A C 1
ATOM 498 O O . ASP A 1 67 ? 39.725 -17.625 -58.145 1.00 95.75 67 ASP A O 1
ATOM 502 N N . TYR A 1 68 ? 37.764 -16.667 -57.582 1.00 95.31 68 TYR A N 1
ATOM 503 C CA . TYR A 1 68 ? 37.995 -15.430 -58.332 1.00 95.31 68 TYR A CA 1
ATOM 504 C C . TYR A 1 68 ? 37.200 -14.231 -57.804 1.00 95.31 68 TYR A C 1
ATOM 506 O O . TYR A 1 68 ? 36.163 -14.369 -57.168 1.00 95.31 68 TYR A O 1
ATOM 514 N N . LEU A 1 69 ? 37.679 -13.033 -58.125 1.00 96.12 69 LEU A N 1
ATOM 515 C CA . LEU A 1 69 ? 36.920 -11.790 -58.071 1.00 96.12 69 LEU A CA 1
ATOM 516 C C . LEU A 1 69 ? 36.198 -11.590 -59.403 1.00 96.12 69 LEU A C 1
ATOM 518 O O . LEU A 1 69 ? 36.840 -11.679 -60.454 1.00 96.12 69 LEU A O 1
ATOM 522 N N . SER A 1 70 ? 34.898 -11.315 -59.369 1.00 95.12 70 SER A N 1
ATOM 523 C CA . SER A 1 70 ? 34.110 -10.872 -60.522 1.00 95.12 70 SER A CA 1
ATOM 524 C C . SER A 1 70 ? 33.845 -9.383 -60.370 1.00 95.12 70 SER A C 1
ATOM 526 O O . SER A 1 70 ? 33.256 -8.975 -59.383 1.00 95.12 70 SER A O 1
ATOM 528 N N . ILE A 1 71 ? 34.292 -8.572 -61.317 1.00 95.81 71 ILE A N 1
ATOM 529 C CA . ILE A 1 71 ? 34.018 -7.134 -61.348 1.00 95.81 71 ILE A CA 1
ATOM 530 C C . ILE A 1 71 ? 33.047 -6.908 -62.499 1.00 95.81 71 ILE A C 1
ATOM 532 O O . ILE A 1 71 ? 33.425 -7.151 -63.648 1.00 95.81 71 ILE A O 1
ATOM 536 N N . ASP A 1 72 ? 31.825 -6.489 -62.203 1.00 93.44 72 ASP A N 1
ATOM 537 C CA . ASP A 1 72 ? 30.791 -6.169 -63.188 1.00 93.44 72 ASP A CA 1
ATOM 538 C C . ASP A 1 72 ? 30.376 -4.689 -63.092 1.00 93.44 72 ASP A C 1
ATOM 540 O O . ASP A 1 72 ? 31.152 -3.846 -62.634 1.00 93.44 72 ASP A O 1
ATOM 544 N N . SER A 1 73 ? 29.214 -4.334 -63.645 1.00 93.62 73 SER A N 1
ATOM 545 C CA . SER A 1 73 ? 28.757 -2.943 -63.738 1.00 93.62 73 SER A CA 1
ATOM 546 C C . SER A 1 73 ? 28.292 -2.346 -62.412 1.00 93.62 73 SER A C 1
ATOM 548 O O . SER A 1 73 ? 28.282 -1.124 -62.274 1.00 93.62 73 SER A O 1
ATOM 550 N N . ASP A 1 74 ? 27.866 -3.186 -61.476 1.00 93.75 74 ASP A N 1
ATOM 551 C CA . ASP A 1 74 ? 27.129 -2.807 -60.271 1.00 93.75 74 ASP A CA 1
ATOM 552 C C . ASP A 1 74 ? 27.730 -3.400 -58.994 1.00 93.75 74 ASP A C 1
ATOM 554 O O . ASP A 1 74 ? 27.364 -2.982 -57.892 1.00 93.75 74 ASP A O 1
ATOM 558 N N . SER A 1 75 ? 28.683 -4.323 -59.120 1.00 96.62 75 SER A N 1
ATOM 559 C CA . SER A 1 75 ? 29.287 -4.999 -57.990 1.00 96.62 75 SER A CA 1
ATOM 560 C C . SER A 1 75 ? 30.724 -5.483 -58.223 1.00 96.62 75 SER A C 1
ATOM 562 O O . SER A 1 75 ? 31.240 -5.629 -59.336 1.00 96.62 75 SER A O 1
ATOM 564 N N . VAL A 1 76 ? 31.393 -5.757 -57.106 1.00 97.75 76 VAL A N 1
ATOM 565 C CA . VAL A 1 76 ? 32.555 -6.643 -57.059 1.00 97.75 76 VAL A CA 1
ATOM 566 C C . VAL A 1 76 ? 32.179 -7.866 -56.235 1.00 97.75 76 VAL A C 1
ATOM 568 O O . VAL A 1 76 ? 31.995 -7.772 -55.026 1.00 97.75 76 VAL A O 1
ATOM 571 N N . ASP A 1 77 ? 32.088 -9.025 -56.870 1.00 97.19 77 ASP A N 1
ATOM 572 C CA . ASP A 1 77 ? 31.794 -10.293 -56.213 1.00 97.19 77 ASP A CA 1
ATOM 573 C C . ASP A 1 77 ? 33.070 -11.075 -55.898 1.00 97.19 77 ASP A C 1
ATOM 575 O O . ASP A 1 77 ? 34.017 -11.110 -56.687 1.00 97.19 77 ASP A O 1
ATOM 579 N N . VAL A 1 78 ? 33.064 -11.790 -54.775 1.00 97.25 78 VAL A N 1
ATOM 580 C CA . VAL A 1 78 ? 34.120 -12.726 -54.380 1.00 97.25 78 VAL A CA 1
ATOM 581 C C . VAL A 1 78 ? 33.568 -14.143 -54.447 1.00 97.25 78 VAL A C 1
ATOM 583 O O . VAL A 1 78 ? 32.638 -14.487 -53.718 1.00 97.25 78 VAL A O 1
ATOM 586 N N . PHE A 1 79 ? 34.165 -14.980 -55.289 1.00 95.94 79 PHE A N 1
ATOM 587 C CA . PHE A 1 79 ? 33.855 -16.400 -55.410 1.00 95.94 79 PHE A CA 1
ATOM 588 C C . PHE A 1 79 ? 34.957 -17.249 -54.776 1.00 95.94 79 PHE A C 1
ATOM 590 O O . PHE A 1 79 ? 36.146 -16.972 -54.960 1.00 95.94 79 PHE A O 1
ATOM 597 N N . LYS A 1 80 ? 34.551 -18.283 -54.036 1.00 95.62 80 LYS A N 1
ATOM 598 C CA . LYS A 1 80 ? 35.425 -19.312 -53.468 1.00 95.62 80 LYS A CA 1
ATOM 599 C C . LYS A 1 80 ? 34.731 -20.668 -53.553 1.00 95.62 80 LYS A C 1
ATOM 601 O O . LYS A 1 80 ? 33.604 -20.789 -53.081 1.00 95.62 80 LYS A O 1
ATOM 606 N N . ASN A 1 81 ? 35.407 -21.688 -54.084 1.00 94.38 81 ASN A N 1
ATOM 607 C CA . ASN A 1 81 ? 34.838 -23.024 -54.312 1.00 94.38 81 ASN A CA 1
ATOM 608 C C . ASN A 1 81 ? 33.460 -22.990 -55.013 1.00 94.38 81 ASN A C 1
ATOM 610 O O . ASN A 1 81 ? 32.531 -23.660 -54.572 1.00 94.38 81 ASN A O 1
ATOM 614 N N . ASP A 1 82 ? 33.316 -22.171 -56.059 1.00 92.69 82 ASP A N 1
ATOM 615 C CA . ASP A 1 82 ? 32.076 -21.980 -56.839 1.00 92.69 82 ASP A CA 1
ATOM 616 C C . ASP A 1 82 ? 30.924 -21.262 -56.101 1.00 92.69 82 ASP A C 1
ATOM 618 O O . ASP A 1 82 ? 29.905 -20.946 -56.717 1.00 92.69 82 ASP A O 1
ATOM 622 N N . SER A 1 83 ? 31.093 -20.914 -54.823 1.00 94.25 83 SER A N 1
ATOM 623 C CA . SER A 1 83 ? 30.122 -20.133 -54.048 1.00 94.25 83 SER A CA 1
ATOM 624 C C . SER A 1 83 ? 30.497 -18.653 -54.001 1.00 94.25 83 SER A C 1
ATOM 626 O O . SER A 1 83 ? 31.659 -18.296 -53.785 1.00 94.25 83 SER A O 1
ATOM 628 N N . LYS A 1 84 ? 29.503 -17.770 -54.145 1.00 95.75 84 LYS A N 1
ATOM 629 C CA . LYS A 1 84 ? 29.666 -16.334 -53.887 1.00 95.75 84 LYS A CA 1
ATOM 630 C C . LYS A 1 84 ? 29.723 -16.109 -52.374 1.00 95.75 84 LYS A C 1
ATOM 632 O O . LYS A 1 84 ? 28.736 -16.327 -51.683 1.00 95.75 84 LYS A O 1
ATOM 637 N N . VAL A 1 85 ? 30.875 -15.679 -51.865 1.00 96.69 85 VAL A N 1
ATOM 638 C CA . VAL A 1 85 ? 31.120 -15.477 -50.424 1.00 96.69 85 VAL A CA 1
ATOM 639 C C . VAL A 1 85 ? 31.097 -14.008 -50.007 1.00 96.69 85 VAL A C 1
ATOM 641 O O . VAL A 1 85 ? 31.074 -13.713 -48.815 1.00 96.69 85 VAL A O 1
ATOM 644 N N . ALA A 1 86 ? 31.114 -13.084 -50.967 1.00 97.62 86 ALA A N 1
ATOM 645 C CA . ALA A 1 86 ? 30.846 -11.671 -50.738 1.00 97.62 86 ALA A CA 1
ATOM 646 C C . ALA A 1 86 ? 30.414 -10.983 -52.039 1.00 97.62 86 ALA A C 1
ATOM 648 O O . ALA A 1 86 ? 30.773 -11.435 -53.127 1.00 97.62 86 ALA A O 1
ATOM 649 N N . SER A 1 87 ? 29.689 -9.879 -51.909 1.00 97.38 87 SER A N 1
ATOM 650 C CA . SER A 1 87 ? 29.356 -8.959 -52.996 1.00 97.38 87 SER A CA 1
ATOM 651 C C . SER A 1 87 ? 29.496 -7.530 -52.488 1.00 97.38 87 SER A C 1
ATOM 653 O O . SER A 1 87 ? 29.043 -7.227 -51.387 1.00 97.38 87 SER A O 1
ATOM 655 N N . PHE A 1 88 ? 30.133 -6.659 -53.261 1.00 97.38 88 PHE A N 1
ATOM 656 C CA . PHE A 1 88 ? 30.291 -5.238 -52.963 1.00 97.38 88 PHE A CA 1
ATOM 657 C C . PHE A 1 88 ? 29.579 -4.424 -54.042 1.00 97.38 88 PHE A C 1
ATOM 659 O O . PHE A 1 88 ? 30.191 -4.092 -55.054 1.00 97.38 88 PHE A O 1
ATOM 666 N N . GLY A 1 89 ? 28.299 -4.124 -53.831 1.00 96.19 89 GLY A N 1
ATOM 667 C CA . GLY A 1 89 ? 27.464 -3.315 -54.726 1.00 96.19 89 GLY A CA 1
ATOM 668 C C . GLY A 1 89 ? 26.454 -2.476 -53.941 1.00 96.19 89 GLY A C 1
ATOM 669 O O . GLY A 1 89 ? 26.699 -2.149 -52.777 1.00 96.19 89 GLY A O 1
ATOM 670 N N . GLU A 1 90 ? 25.302 -2.160 -54.546 1.00 96.38 90 GLU A N 1
ATOM 671 C CA . GLU A 1 90 ? 24.196 -1.448 -53.870 1.00 96.38 90 GLU A CA 1
ATOM 672 C C . GLU A 1 90 ? 23.793 -2.129 -52.551 1.00 96.38 90 GLU A C 1
ATOM 674 O O . GLU A 1 90 ? 23.581 -1.472 -51.530 1.00 96.38 90 GLU A O 1
ATOM 679 N N . THR A 1 91 ? 23.748 -3.462 -52.569 1.00 96.12 91 THR A N 1
ATOM 680 C CA . THR A 1 91 ? 23.691 -4.291 -51.367 1.00 96.12 91 THR A CA 1
ATOM 681 C C . THR A 1 91 ? 25.034 -4.980 -51.202 1.00 96.12 91 THR A C 1
ATOM 683 O O . THR A 1 91 ? 25.408 -5.832 -52.004 1.00 96.12 91 THR A O 1
ATOM 686 N N . THR A 1 92 ? 25.770 -4.611 -50.160 1.00 97.81 92 THR A N 1
ATOM 687 C CA . THR A 1 92 ? 27.016 -5.290 -49.810 1.00 97.81 92 THR A CA 1
ATOM 688 C C . THR A 1 92 ? 26.704 -6.492 -48.928 1.00 97.81 92 THR A C 1
ATOM 690 O O . THR A 1 92 ? 26.104 -6.335 -47.863 1.00 97.81 92 THR A O 1
ATOM 693 N N . THR A 1 93 ? 27.125 -7.684 -49.346 1.00 97.75 93 THR A N 1
ATOM 694 C CA . THR A 1 93 ? 26.956 -8.922 -48.579 1.00 97.75 93 THR A CA 1
ATOM 695 C C . THR A 1 93 ? 28.299 -9.542 -48.216 1.00 97.75 93 THR A C 1
ATOM 697 O O . THR A 1 93 ? 29.204 -9.607 -49.047 1.00 97.75 93 THR A O 1
ATOM 700 N N . LEU A 1 94 ? 28.439 -10.025 -46.981 1.00 97.38 94 LEU A N 1
ATOM 701 C CA . LEU A 1 94 ? 29.573 -10.849 -46.541 1.00 97.38 94 LEU A CA 1
ATOM 702 C C . LEU A 1 94 ? 29.024 -12.167 -45.985 1.00 97.38 94 LEU A C 1
ATOM 704 O O . LEU A 1 94 ? 28.357 -12.158 -44.953 1.00 97.38 94 LEU A O 1
ATOM 708 N N . GLY A 1 95 ? 29.315 -13.282 -46.650 1.00 96.56 95 GLY A N 1
ATOM 709 C CA . GLY A 1 95 ? 28.690 -14.587 -46.416 1.00 96.56 95 GLY A CA 1
ATOM 710 C C . GLY A 1 95 ? 27.770 -15.008 -47.566 1.00 96.56 95 GLY A C 1
ATOM 711 O O . GLY A 1 95 ? 27.454 -14.209 -48.451 1.00 96.56 95 GLY A O 1
ATOM 712 N N . ASP A 1 96 ? 27.362 -16.277 -47.558 1.00 93.50 96 ASP A N 1
ATOM 713 C CA . ASP A 1 96 ? 26.409 -16.824 -48.527 1.00 93.50 96 ASP A CA 1
ATOM 714 C C . ASP A 1 96 ? 24.988 -16.387 -48.142 1.00 93.50 96 ASP A C 1
ATOM 716 O O . ASP A 1 96 ? 24.520 -16.627 -47.028 1.00 93.50 96 ASP A O 1
ATOM 720 N N . ILE A 1 97 ? 24.293 -15.735 -49.074 1.00 94.19 97 ILE A N 1
ATOM 721 C CA . ILE A 1 97 ? 22.954 -15.174 -48.845 1.00 94.19 97 ILE A CA 1
ATOM 722 C C . ILE A 1 97 ? 21.883 -16.240 -48.574 1.00 94.19 97 ILE A C 1
ATOM 724 O O . ILE A 1 97 ? 20.812 -15.922 -48.056 1.00 94.19 97 ILE A O 1
ATOM 728 N N . SER A 1 98 ? 22.154 -17.500 -48.927 1.00 93.56 98 SER A N 1
ATOM 729 C CA . SER A 1 98 ? 21.275 -18.631 -48.629 1.00 93.56 98 SER A CA 1
ATOM 730 C C . SER A 1 98 ? 21.400 -19.129 -47.183 1.00 93.56 98 SER A C 1
ATOM 732 O O . SER A 1 98 ? 20.526 -19.865 -46.727 1.00 93.56 98 SER A O 1
ATOM 734 N N . THR A 1 99 ? 22.436 -18.696 -46.457 1.00 93.94 99 THR A N 1
ATOM 735 C CA . THR A 1 99 ? 22.751 -19.079 -45.071 1.00 93.94 99 THR A CA 1
ATOM 736 C C . THR A 1 99 ? 23.112 -17.834 -44.244 1.00 93.94 99 THR A C 1
ATOM 738 O O . THR A 1 99 ? 22.525 -16.764 -44.437 1.00 93.94 99 THR A O 1
ATOM 741 N N . GLU A 1 100 ? 24.046 -17.933 -43.293 1.00 96.12 100 GLU A N 1
ATOM 742 C CA . GLU A 1 100 ? 24.493 -16.802 -42.487 1.00 96.12 100 GLU A CA 1
ATOM 743 C C . GLU A 1 100 ? 25.282 -15.772 -43.305 1.00 96.12 100 GLU A C 1
ATOM 745 O O . GLU A 1 100 ? 26.296 -16.086 -43.933 1.00 96.12 100 GLU A O 1
ATOM 750 N N . HIS A 1 101 ? 24.843 -14.514 -43.250 1.00 97.56 101 HIS A N 1
ATOM 751 C CA . HIS A 1 101 ? 25.515 -13.408 -43.921 1.00 97.56 101 HIS A CA 1
ATOM 752 C C . HIS A 1 101 ? 25.276 -12.065 -43.229 1.00 97.56 101 HIS A C 1
ATOM 754 O O . HIS A 1 101 ? 24.330 -11.870 -42.465 1.00 97.56 101 HIS A O 1
ATOM 760 N N . ILE A 1 102 ? 26.150 -11.112 -43.526 1.00 98.19 102 ILE A N 1
ATOM 761 C CA . ILE A 1 102 ? 25.960 -9.693 -43.237 1.00 98.19 102 ILE A CA 1
ATOM 762 C C . ILE A 1 102 ? 25.414 -9.031 -44.500 1.00 98.19 102 ILE A C 1
ATOM 764 O O . ILE A 1 102 ? 25.877 -9.338 -45.594 1.00 98.19 102 ILE A O 1
ATOM 768 N N . GLU A 1 103 ? 24.461 -8.117 -44.346 1.00 98.12 103 GLU A N 1
ATOM 769 C CA . GLU A 1 103 ? 23.856 -7.331 -45.423 1.00 98.12 103 GLU A CA 1
ATOM 770 C C . GLU A 1 103 ? 23.910 -5.844 -45.059 1.00 98.12 103 GLU A C 1
ATOM 772 O O . GLU A 1 103 ? 23.396 -5.429 -44.017 1.00 98.12 103 GLU A O 1
ATOM 777 N N . ILE A 1 104 ? 24.522 -5.033 -45.917 1.00 97.94 104 ILE A N 1
ATOM 778 C CA . ILE A 1 104 ? 24.645 -3.584 -45.748 1.00 97.94 104 ILE A CA 1
ATOM 779 C C . ILE A 1 104 ? 24.032 -2.907 -46.967 1.00 97.94 104 ILE A C 1
ATOM 781 O O . ILE A 1 104 ? 24.414 -3.194 -48.100 1.00 97.94 104 ILE A O 1
ATOM 785 N N . THR A 1 105 ? 23.096 -1.997 -46.726 1.00 97.19 105 THR A N 1
ATOM 786 C CA . THR A 1 105 ? 22.484 -1.144 -47.751 1.00 97.19 105 THR A CA 1
ATOM 787 C C . THR A 1 105 ? 22.614 0.320 -47.338 1.00 97.19 105 THR A C 1
ATOM 789 O O . THR A 1 105 ? 23.153 0.640 -46.278 1.00 97.19 105 THR A O 1
ATOM 792 N N . SER A 1 106 ? 22.070 1.232 -48.142 1.00 96.06 106 SER A N 1
ATOM 793 C CA . SER A 1 106 ? 21.971 2.655 -47.795 1.00 96.06 106 SER A CA 1
ATOM 794 C C . SER A 1 106 ? 21.079 2.947 -46.580 1.00 96.06 106 SER A C 1
ATOM 796 O O . SER A 1 106 ? 21.153 4.043 -46.029 1.00 96.06 106 SER A O 1
ATOM 798 N N . SER A 1 107 ? 20.233 1.998 -46.166 1.00 96.81 107 SER A N 1
ATOM 799 C CA . SER A 1 107 ? 19.225 2.205 -45.116 1.00 96.81 107 SER A CA 1
ATOM 800 C C . SER A 1 107 ? 19.446 1.369 -43.859 1.00 96.81 107 SER A C 1
ATOM 802 O O . SER A 1 107 ? 18.880 1.695 -42.816 1.00 96.81 107 SER A O 1
ATOM 804 N N . HIS A 1 108 ? 20.244 0.299 -43.931 1.00 97.19 108 HIS A N 1
ATOM 805 C CA . HIS A 1 108 ? 20.421 -0.599 -42.796 1.00 97.19 108 HIS A CA 1
ATOM 806 C C . HIS A 1 108 ? 21.709 -1.422 -42.841 1.00 97.19 108 HIS A C 1
ATOM 808 O O . HIS A 1 108 ? 22.272 -1.711 -43.899 1.00 97.19 108 HIS A O 1
ATOM 814 N N . PHE A 1 109 ? 22.084 -1.920 -41.668 1.00 97.94 109 PHE A N 1
ATOM 815 C CA . PHE A 1 109 ? 23.036 -3.007 -41.471 1.00 97.94 109 PHE A CA 1
ATOM 816 C C . PHE A 1 109 ? 22.305 -4.194 -40.832 1.00 97.94 109 PHE A C 1
ATOM 818 O O . PHE A 1 109 ? 21.621 -4.029 -39.820 1.00 97.94 109 PHE A O 1
ATOM 825 N N . LYS A 1 110 ? 22.437 -5.396 -41.396 1.00 97.56 110 LYS A N 1
ATOM 826 C CA . LYS A 1 110 ? 21.787 -6.609 -40.887 1.00 97.56 110 LYS A CA 1
ATOM 827 C C . LYS A 1 110 ? 22.765 -7.768 -40.747 1.00 97.56 110 LYS A C 1
ATOM 829 O O . LYS A 1 110 ? 23.632 -7.958 -41.593 1.00 97.56 110 LYS A O 1
ATOM 834 N N . ILE A 1 111 ? 22.563 -8.578 -39.709 1.00 96.81 111 ILE A N 1
ATOM 835 C CA . ILE A 1 111 ? 23.112 -9.938 -39.602 1.00 96.81 111 ILE A CA 1
ATOM 836 C C . ILE A 1 111 ? 21.951 -10.893 -39.833 1.00 96.81 111 ILE A C 1
ATOM 838 O O . ILE A 1 111 ? 20.929 -10.798 -39.145 1.00 96.81 111 ILE A O 1
ATOM 842 N N . LYS A 1 112 ? 22.089 -11.783 -40.808 1.00 96.06 112 LYS A N 1
ATOM 843 C CA . LYS A 1 112 ? 21.015 -12.630 -41.316 1.00 96.06 112 LYS A CA 1
ATOM 844 C C . LYS A 1 112 ? 21.402 -14.098 -41.259 1.00 96.06 112 LYS A C 1
ATOM 846 O O . LYS A 1 112 ? 22.573 -14.442 -41.331 1.00 96.06 112 LYS A O 1
ATOM 851 N N . ASP A 1 113 ? 20.383 -14.929 -41.114 1.00 95.12 113 ASP A N 1
ATOM 852 C CA . ASP A 1 113 ? 20.406 -16.379 -41.271 1.00 95.12 113 ASP A CA 1
ATOM 853 C C . ASP A 1 113 ? 19.361 -16.704 -42.346 1.00 95.12 113 ASP A C 1
ATOM 855 O O . ASP A 1 113 ? 18.148 -16.600 -42.109 1.00 95.12 113 ASP A O 1
ATOM 859 N N . ALA A 1 114 ? 19.845 -16.935 -43.568 1.00 94.44 114 ALA A N 1
ATOM 860 C CA . ALA A 1 114 ? 19.064 -16.926 -44.797 1.00 94.44 114 ALA A CA 1
ATOM 861 C C . ALA A 1 114 ? 18.211 -15.642 -44.897 1.00 94.44 114 ALA A C 1
ATOM 863 O O . ALA A 1 114 ? 18.713 -14.520 -44.813 1.00 94.44 114 ALA A O 1
ATOM 864 N N . SER A 1 115 ? 16.890 -15.764 -45.022 1.00 94.00 115 SER 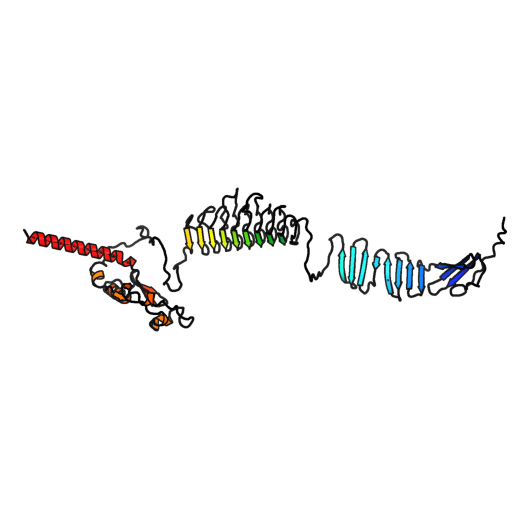A N 1
ATOM 865 C CA . SER A 1 115 ? 15.983 -14.612 -45.064 1.00 94.00 115 SER A CA 1
ATOM 866 C C . SER A 1 115 ? 15.743 -13.945 -43.700 1.00 94.00 115 SER A C 1
ATOM 868 O O . SER A 1 115 ? 15.147 -12.869 -43.649 1.00 94.00 115 SER A O 1
ATOM 870 N N . THR A 1 116 ? 16.160 -14.562 -42.591 1.00 94.62 116 THR A N 1
ATOM 871 C CA . THR A 1 116 ? 15.828 -14.113 -41.231 1.00 94.62 116 THR A CA 1
ATOM 872 C C . THR A 1 116 ? 16.839 -13.091 -40.727 1.00 94.62 116 THR A C 1
ATOM 874 O O . THR A 1 116 ? 18.004 -13.421 -40.534 1.00 94.62 116 THR A O 1
ATOM 877 N N . ALA A 1 117 ? 16.403 -11.865 -40.425 1.00 95.31 117 ALA A N 1
ATOM 878 C CA . ALA A 1 117 ? 17.247 -10.884 -39.744 1.00 95.31 117 ALA A CA 1
ATOM 879 C C . ALA A 1 117 ? 17.386 -11.226 -38.249 1.00 95.31 117 ALA A C 1
ATOM 881 O O . ALA A 1 117 ? 16.412 -11.206 -37.497 1.00 95.31 117 ALA A O 1
ATOM 882 N N . ARG A 1 118 ? 18.609 -11.545 -37.817 1.00 94.69 118 ARG A N 1
ATOM 883 C CA . ARG A 1 118 ? 18.971 -11.800 -36.413 1.00 94.69 118 ARG A CA 1
ATOM 884 C C . ARG A 1 118 ? 19.333 -10.509 -35.681 1.00 94.69 118 ARG A C 1
ATOM 886 O O . ARG A 1 118 ? 19.026 -10.373 -34.502 1.00 94.69 118 ARG A O 1
ATOM 893 N N . VAL A 1 119 ? 19.946 -9.568 -36.397 1.00 96.19 119 VAL A N 1
ATOM 894 C CA . VAL A 1 119 ? 20.235 -8.203 -35.940 1.00 96.19 119 VAL A CA 1
ATOM 895 C C . VAL A 1 119 ? 19.872 -7.247 -37.067 1.00 96.19 119 VAL A C 1
ATOM 897 O O . VAL A 1 119 ? 20.254 -7.496 -38.208 1.00 96.19 119 VAL A O 1
ATOM 900 N N . THR A 1 120 ? 19.156 -6.169 -36.755 1.00 96.56 120 THR A N 1
ATOM 901 C CA . THR A 1 120 ? 18.903 -5.050 -37.676 1.00 96.56 120 THR A CA 1
ATOM 902 C C . THR A 1 120 ? 19.332 -3.754 -37.010 1.00 96.56 120 THR A C 1
ATOM 904 O O . THR A 1 120 ? 18.963 -3.508 -35.866 1.00 96.56 120 THR A O 1
ATOM 907 N N . ILE A 1 121 ? 20.110 -2.945 -37.719 1.00 97.69 121 ILE A N 1
ATOM 908 C CA . ILE A 1 121 ? 20.483 -1.589 -37.327 1.00 97.69 121 ILE A CA 1
ATOM 909 C C . ILE A 1 121 ? 19.982 -0.660 -38.429 1.00 97.69 121 ILE A C 1
ATOM 911 O O . ILE A 1 121 ? 20.435 -0.769 -39.571 1.00 97.69 121 ILE A O 1
ATOM 915 N N . ASP A 1 122 ? 19.043 0.218 -38.096 1.00 96.56 122 ASP A N 1
ATOM 916 C CA . ASP A 1 122 ? 18.439 1.186 -39.015 1.00 96.56 122 ASP A CA 1
ATOM 917 C C . ASP A 1 122 ? 18.094 2.501 -38.286 1.00 96.56 122 ASP A C 1
ATOM 919 O O . ASP A 1 122 ? 18.533 2.738 -37.158 1.00 96.56 122 ASP A O 1
ATOM 923 N N . SER A 1 123 ? 17.319 3.383 -38.924 1.00 95.31 123 SER A N 1
ATOM 924 C CA . SER A 1 123 ? 16.919 4.673 -38.346 1.00 95.31 123 SER A CA 1
ATOM 925 C C . SER A 1 123 ? 16.053 4.571 -37.083 1.00 95.31 123 SER A C 1
ATOM 927 O O . SER A 1 123 ? 15.874 5.575 -36.401 1.00 95.31 123 SER A O 1
ATOM 929 N N . THR A 1 124 ? 15.483 3.400 -36.784 1.00 90.69 124 THR A N 1
ATOM 930 C CA . THR A 1 124 ? 14.659 3.148 -35.589 1.00 90.69 124 THR A CA 1
ATOM 931 C C . THR A 1 124 ? 15.468 2.599 -34.411 1.00 90.69 124 THR A C 1
ATOM 933 O O . THR A 1 124 ? 14.964 2.572 -33.289 1.00 90.69 124 THR A O 1
ATOM 936 N N . GLY A 1 125 ? 16.728 2.207 -34.637 1.00 90.12 125 GLY A N 1
ATOM 937 C CA . GLY A 1 125 ? 17.647 1.719 -33.610 1.00 90.12 125 GLY A CA 1
ATOM 938 C C . GLY A 1 125 ? 18.224 0.338 -33.924 1.00 90.12 125 GLY A C 1
ATOM 939 O O . GLY A 1 125 ? 18.382 -0.047 -35.082 1.00 90.12 125 GLY A O 1
ATOM 940 N N . VAL A 1 126 ? 18.574 -0.405 -32.869 1.00 93.88 126 VAL A N 1
ATOM 941 C CA . VAL A 1 126 ? 19.098 -1.777 -32.956 1.00 93.88 126 VAL A CA 1
ATOM 942 C C . VAL A 1 126 ? 18.011 -2.755 -32.524 1.00 93.88 126 VAL A C 1
ATOM 944 O O . VAL A 1 126 ? 17.643 -2.802 -31.353 1.00 93.88 126 VAL A O 1
ATOM 947 N N . THR A 1 127 ? 17.526 -3.572 -33.454 1.00 92.38 127 THR A N 1
ATOM 948 C CA . THR A 1 127 ? 16.534 -4.617 -33.182 1.00 92.38 127 THR A CA 1
ATOM 949 C C . THR A 1 127 ? 17.200 -5.988 -33.154 1.00 92.38 127 THR A C 1
ATOM 951 O O . THR A 1 127 ? 17.775 -6.433 -34.152 1.00 92.38 127 THR A O 1
ATOM 954 N N . VAL A 1 128 ? 17.077 -6.684 -32.021 1.00 92.50 128 VAL A N 1
ATOM 955 C CA . VAL A 1 128 ? 17.498 -8.083 -31.841 1.00 92.50 128 VAL A CA 1
ATOM 956 C C . VAL A 1 128 ? 16.302 -8.868 -31.283 1.00 92.50 128 VAL A C 1
ATOM 958 O O . VAL A 1 128 ? 15.997 -8.724 -30.100 1.00 92.50 128 VAL A O 1
ATOM 961 N N . PRO A 1 129 ? 15.591 -9.676 -32.098 1.00 85.44 129 PRO A N 1
ATOM 962 C CA . PRO A 1 129 ? 14.314 -10.285 -31.701 1.00 85.44 129 PRO A CA 1
ATOM 963 C C . PRO A 1 129 ? 14.381 -11.204 -30.477 1.00 85.44 129 PRO A C 1
ATOM 965 O O . PRO A 1 129 ? 13.417 -11.304 -29.729 1.00 85.44 129 PRO A O 1
ATOM 968 N N . ASN A 1 130 ? 15.510 -11.889 -30.278 1.00 82.12 130 ASN A N 1
ATOM 969 C CA . ASN A 1 130 ? 15.741 -12.751 -29.125 1.00 82.12 130 ASN A CA 1
ATOM 970 C C . ASN A 1 130 ? 17.125 -12.453 -28.553 1.00 82.12 130 ASN A C 1
ATOM 972 O O . ASN A 1 130 ? 18.131 -12.695 -29.220 1.00 82.12 130 ASN A O 1
ATOM 976 N N . ILE A 1 131 ? 17.176 -11.973 -27.312 1.00 82.94 131 ILE A N 1
ATOM 977 C CA . ILE A 1 131 ? 18.424 -11.804 -26.566 1.00 82.94 131 ILE A CA 1
ATOM 978 C C . ILE A 1 131 ? 18.400 -12.793 -25.397 1.00 82.94 131 ILE A C 1
ATOM 980 O O . ILE A 1 131 ? 17.704 -12.581 -24.407 1.00 82.94 131 ILE A O 1
ATOM 984 N N . LEU A 1 132 ? 19.149 -13.894 -25.510 1.00 79.75 132 LEU A N 1
ATOM 985 C CA . LEU A 1 132 ? 19.367 -14.818 -24.396 1.00 79.75 132 LEU A CA 1
ATOM 986 C C . LEU A 1 132 ? 20.518 -14.291 -23.529 1.00 79.75 132 LEU A C 1
ATOM 988 O O . LEU A 1 132 ? 21.671 -14.288 -23.952 1.00 79.75 132 LEU A O 1
ATOM 992 N N . LEU A 1 133 ? 20.205 -13.864 -22.308 1.00 78.12 133 LEU A N 1
ATOM 993 C CA . LEU A 1 133 ? 21.170 -13.323 -21.351 1.00 78.12 133 LEU A CA 1
ATOM 994 C C . LEU A 1 133 ? 21.407 -14.360 -20.246 1.00 78.12 133 LEU A C 1
ATOM 996 O O . LEU A 1 133 ? 20.648 -14.443 -19.288 1.00 78.12 133 LEU A O 1
ATOM 1000 N N . THR A 1 134 ? 22.446 -15.187 -20.383 1.00 64.31 134 THR A N 1
ATOM 1001 C CA . THR A 1 134 ? 22.740 -16.302 -19.455 1.00 64.31 134 THR A CA 1
ATOM 1002 C C . THR A 1 134 ? 23.610 -15.905 -18.255 1.00 64.31 134 THR A C 1
ATOM 1004 O O . THR A 1 134 ? 24.144 -16.770 -17.564 1.00 64.31 134 THR A O 1
ATOM 1007 N N . GLY A 1 135 ? 23.805 -14.606 -18.015 1.00 53.25 135 GLY A N 1
ATOM 1008 C CA . GLY A 1 135 ? 24.700 -14.082 -16.982 1.00 53.25 135 GLY A CA 1
ATOM 1009 C C . GLY A 1 135 ? 24.254 -12.723 -16.445 1.00 53.25 135 GLY A C 1
ATOM 1010 O O . GLY A 1 135 ? 23.164 -12.244 -16.750 1.00 53.25 135 GLY A O 1
ATOM 1011 N N . LYS A 1 136 ? 25.106 -12.086 -15.633 1.00 46.25 136 LYS A N 1
ATOM 1012 C CA . LYS A 1 136 ? 24.837 -10.751 -15.080 1.00 46.25 136 LYS A CA 1
ATOM 1013 C C . LYS A 1 136 ? 24.733 -9.717 -16.206 1.00 46.25 136 LYS A C 1
ATOM 1015 O O . LYS A 1 136 ? 25.692 -9.513 -16.945 1.00 46.25 136 LYS A O 1
ATOM 1020 N N . ILE A 1 137 ? 23.604 -9.018 -16.274 1.00 65.00 137 ILE A N 1
ATOM 1021 C CA . ILE A 1 137 ? 23.404 -7.866 -17.157 1.00 65.00 137 ILE A CA 1
ATOM 1022 C C . ILE A 1 137 ? 23.912 -6.628 -16.415 1.00 65.00 137 ILE A C 1
ATOM 1024 O O . ILE A 1 137 ? 23.461 -6.339 -15.308 1.00 65.00 137 ILE A O 1
ATOM 1028 N N . LYS A 1 138 ? 24.881 -5.912 -16.993 1.00 53.09 138 LYS A N 1
ATOM 1029 C CA . LYS A 1 138 ? 25.350 -4.620 -16.479 1.00 53.09 138 LYS A CA 1
ATOM 1030 C C . LYS A 1 138 ? 24.841 -3.528 -17.415 1.00 53.09 138 LYS A C 1
ATOM 1032 O O . LYS A 1 138 ? 25.456 -3.285 -18.447 1.00 53.09 138 LYS A O 1
ATOM 1037 N N . LEU A 1 139 ? 23.725 -2.900 -17.055 1.00 65.81 139 LEU A N 1
ATOM 1038 C CA . LEU A 1 139 ? 23.285 -1.657 -17.684 1.00 65.81 139 LEU A CA 1
ATOM 1039 C C . LEU A 1 139 ? 24.198 -0.557 -17.137 1.00 65.81 139 LEU A C 1
ATOM 1041 O O . LEU A 1 139 ? 24.270 -0.343 -15.927 1.00 65.81 139 LEU A O 1
ATOM 1045 N N . THR A 1 140 ? 25.042 0.007 -17.998 1.00 52.94 140 THR A N 1
ATOM 1046 C CA . THR A 1 140 ? 25.955 1.074 -17.590 1.00 52.94 140 THR A CA 1
ATOM 1047 C C . THR A 1 140 ? 25.249 2.393 -17.709 1.00 52.94 140 THR A C 1
ATOM 1049 O O . THR A 1 140 ? 24.719 2.729 -18.765 1.00 52.94 140 THR A O 1
ATOM 1052 N N . SER A 1 141 ? 25.314 3.092 -16.597 1.00 56.69 141 SER A N 1
ATOM 1053 C CA . SER A 1 141 ? 24.508 4.225 -16.258 1.00 56.69 141 SER A CA 1
ATOM 1054 C C . SER A 1 141 ? 25.414 5.378 -15.845 1.00 56.69 141 SER A C 1
ATOM 1056 O O . SER A 1 141 ? 26.544 5.120 -15.417 1.00 56.69 141 SER A O 1
ATOM 1058 N N . SER A 1 142 ? 24.966 6.627 -15.954 1.00 64.38 142 SER A N 1
ATOM 1059 C CA . SER A 1 142 ? 25.730 7.761 -15.406 1.00 64.38 142 SER A CA 1
ATOM 1060 C C . SER A 1 142 ? 25.803 7.724 -13.867 1.00 64.38 142 SER A C 1
ATOM 1062 O O . SER A 1 142 ? 26.807 8.140 -13.289 1.00 64.38 142 SER A O 1
ATOM 1064 N N . GLY A 1 143 ? 24.789 7.145 -13.215 1.00 65.56 143 GLY A N 1
ATOM 1065 C CA . GLY A 1 143 ? 24.748 6.772 -11.799 1.00 65.56 143 GLY A CA 1
ATOM 1066 C C . GLY A 1 143 ? 25.250 5.345 -11.526 1.00 65.56 143 GLY A C 1
ATOM 1067 O O . GLY A 1 143 ? 25.426 4.540 -12.449 1.00 65.56 143 GLY A O 1
ATOM 1068 N N . ASN A 1 144 ? 25.512 4.979 -10.267 1.00 78.06 144 ASN A N 1
ATOM 1069 C CA . ASN A 1 144 ? 26.067 3.657 -9.969 1.00 78.06 144 ASN A CA 1
ATOM 1070 C C . ASN A 1 144 ? 24.974 2.600 -9.776 1.00 78.06 144 ASN A C 1
ATOM 1072 O O . ASN A 1 144 ? 24.178 2.682 -8.852 1.00 78.06 144 ASN A O 1
ATOM 1076 N N . ARG A 1 145 ? 25.047 1.504 -10.546 1.00 84.56 145 ARG A N 1
ATOM 1077 C CA . ARG A 1 145 ? 24.271 0.261 -10.315 1.00 84.56 145 ARG A CA 1
ATOM 1078 C C . ARG A 1 145 ? 22.744 0.415 -10.466 1.00 84.56 145 ARG A C 1
ATOM 1080 O O . ARG A 1 145 ? 22.007 -0.378 -9.888 1.00 84.56 145 ARG A O 1
ATOM 1087 N N . ASN A 1 146 ? 22.290 1.358 -11.291 1.00 87.12 146 ASN A N 1
ATOM 1088 C CA . ASN A 1 146 ? 20.876 1.497 -11.639 1.00 87.12 146 ASN A CA 1
ATOM 1089 C C . ASN A 1 146 ? 20.415 0.434 -12.661 1.00 87.12 146 ASN A C 1
ATOM 1091 O O . ASN A 1 146 ? 21.210 -0.079 -13.456 1.00 87.12 146 ASN A O 1
ATOM 1095 N N . ILE A 1 147 ? 19.120 0.110 -12.650 1.00 90.56 147 ILE A N 1
ATOM 1096 C CA . ILE A 1 147 ? 18.425 -0.685 -13.672 1.00 90.56 147 ILE A CA 1
ATOM 1097 C C . ILE A 1 147 ? 17.323 0.185 -14.271 1.00 90.56 147 ILE A C 1
ATOM 1099 O O . ILE A 1 147 ? 16.277 0.350 -13.651 1.00 90.56 147 ILE A O 1
ATOM 1103 N N . CYS A 1 148 ? 17.529 0.682 -15.489 1.00 87.56 148 CYS A N 1
ATOM 1104 C CA . CYS A 1 148 ? 16.548 1.498 -16.205 1.00 87.56 148 CYS A CA 1
ATOM 1105 C C . CYS A 1 148 ? 16.013 0.732 -17.422 1.00 87.56 148 CYS A C 1
ATOM 1107 O O . CYS A 1 148 ? 16.771 0.385 -18.328 1.00 87.56 148 CYS A O 1
ATOM 1109 N N . LEU A 1 149 ? 14.709 0.439 -17.432 1.00 88.81 149 LEU A N 1
ATOM 1110 C CA . LEU A 1 149 ? 14.022 -0.240 -18.533 1.00 88.81 149 LEU A CA 1
ATOM 1111 C C . LEU A 1 149 ? 12.728 0.493 -18.898 1.00 88.81 149 LEU A C 1
ATOM 1113 O O . LEU A 1 149 ? 11.767 0.490 -18.133 1.00 88.81 149 LEU A O 1
ATOM 1117 N N . GLY A 1 150 ? 12.682 1.059 -20.098 1.00 86.19 150 GLY A N 1
ATOM 1118 C CA . GLY A 1 150 ? 11.557 1.853 -20.584 1.00 86.19 150 GLY A CA 1
ATOM 1119 C C . GLY A 1 150 ? 12.039 3.166 -21.188 1.00 86.19 150 GLY A C 1
ATOM 1120 O O . GLY A 1 150 ? 13.222 3.303 -21.491 1.00 86.19 150 GLY A O 1
ATOM 1121 N N . LEU A 1 151 ? 11.113 4.092 -21.413 1.00 84.12 151 LEU A N 1
ATOM 1122 C CA . LEU A 1 151 ? 11.394 5.395 -22.016 1.00 84.12 151 LEU A CA 1
ATOM 1123 C C . LEU A 1 151 ? 11.517 6.454 -20.919 1.00 84.12 151 LEU A C 1
ATOM 1125 O O . LEU A 1 151 ? 10.709 6.444 -19.992 1.00 84.12 151 LEU A O 1
ATOM 1129 N N . ASP A 1 152 ? 12.498 7.348 -21.066 1.00 88.44 152 ASP A N 1
ATOM 1130 C CA . ASP A 1 152 ? 12.661 8.565 -20.256 1.00 88.44 152 ASP A CA 1
ATOM 1131 C C . ASP A 1 152 ? 12.777 8.324 -18.735 1.00 88.44 152 ASP A C 1
ATOM 1133 O O . ASP A 1 152 ? 12.348 9.128 -17.917 1.00 88.44 152 ASP A O 1
ATOM 1137 N N . ASN A 1 153 ? 13.383 7.204 -18.331 1.00 88.06 153 ASN A N 1
ATOM 1138 C CA . ASN A 1 153 ? 13.755 6.968 -16.932 1.00 88.06 153 ASN A CA 1
ATOM 1139 C C . ASN A 1 153 ? 15.092 7.661 -16.641 1.00 88.06 153 ASN A C 1
ATOM 1141 O O . ASN A 1 153 ? 16.025 7.522 -17.441 1.00 88.06 153 ASN A O 1
ATOM 1145 N N . ALA A 1 154 ? 15.236 8.338 -15.496 1.00 86.69 154 ALA A N 1
ATOM 1146 C CA . ALA A 1 154 ? 16.542 8.872 -15.125 1.00 86.69 154 ALA A CA 1
ATOM 1147 C C . ALA A 1 154 ? 17.495 7.780 -14.662 1.00 86.69 154 ALA A C 1
ATOM 1149 O O . ALA A 1 154 ? 17.136 6.761 -14.073 1.00 86.69 154 ALA A O 1
ATOM 1150 N N . ASP A 1 155 ? 18.757 8.066 -14.929 1.00 83.69 155 ASP A N 1
ATOM 1151 C CA . ASP A 1 155 ? 19.876 7.162 -14.768 1.00 83.69 155 ASP A CA 1
ATOM 1152 C C . ASP A 1 155 ? 20.959 7.767 -13.862 1.00 83.69 155 ASP A C 1
ATOM 1154 O O . ASP A 1 155 ? 22.164 7.576 -14.022 1.00 83.69 155 ASP A O 1
ATOM 1158 N N . THR A 1 156 ? 20.492 8.579 -12.924 1.00 86.12 156 THR A N 1
ATOM 1159 C CA . THR A 1 156 ? 21.232 9.327 -11.911 1.00 86.12 156 THR A CA 1
ATOM 1160 C C . THR A 1 156 ? 20.979 8.720 -10.529 1.00 86.12 156 THR A C 1
ATOM 1162 O O . THR A 1 156 ? 20.080 7.898 -10.339 1.00 86.12 156 THR A O 1
ATOM 1165 N N . GLY A 1 157 ? 21.813 9.076 -9.551 1.00 87.44 157 GLY A N 1
ATOM 1166 C CA . GLY A 1 157 ? 21.774 8.440 -8.233 1.00 87.44 157 GLY A CA 1
ATOM 1167 C C . GLY A 1 157 ? 22.313 7.003 -8.243 1.00 87.44 157 GLY A C 1
ATOM 1168 O O . GLY A 1 157 ? 22.927 6.571 -9.222 1.00 87.44 157 GLY A O 1
ATOM 1169 N N . ASP A 1 158 ? 22.101 6.269 -7.149 1.00 88.94 158 ASP A N 1
ATOM 1170 C CA . ASP A 1 158 ? 22.740 4.967 -6.913 1.00 88.94 158 ASP A CA 1
ATOM 1171 C C . ASP A 1 158 ? 21.742 3.851 -6.545 1.00 88.94 158 ASP A C 1
ATOM 1173 O O . ASP A 1 158 ? 20.870 4.027 -5.702 1.00 88.94 158 ASP A O 1
ATOM 1177 N N . ASP A 1 159 ? 21.934 2.645 -7.082 1.00 91.00 159 ASP A N 1
ATOM 1178 C CA . ASP A 1 159 ? 21.175 1.436 -6.715 1.00 91.00 159 ASP A CA 1
ATOM 1179 C C . ASP A 1 159 ? 19.647 1.530 -6.939 1.00 91.00 159 ASP A C 1
ATOM 1181 O O . ASP A 1 159 ? 18.874 0.902 -6.215 1.00 91.00 159 ASP A O 1
ATOM 1185 N N . ASN A 1 160 ? 19.189 2.302 -7.930 1.00 92.12 160 ASN A N 1
ATOM 1186 C CA . ASN A 1 160 ? 17.765 2.447 -8.253 1.00 92.12 160 ASN A CA 1
ATOM 1187 C C . ASN A 1 160 ? 17.296 1.431 -9.314 1.00 92.12 160 ASN A C 1
ATOM 1189 O O . ASN A 1 160 ? 18.032 1.074 -10.233 1.00 92.12 160 ASN A O 1
ATOM 1193 N N . ILE A 1 161 ? 16.040 0.993 -9.230 1.00 95.00 161 ILE A N 1
ATOM 1194 C CA . ILE A 1 161 ? 15.350 0.206 -10.259 1.00 95.00 161 ILE A CA 1
ATOM 1195 C C . ILE A 1 161 ? 14.193 1.047 -10.794 1.00 95.00 161 ILE A C 1
ATOM 1197 O O . ILE A 1 161 ? 13.259 1.318 -10.051 1.00 95.00 161 ILE A O 1
ATOM 1201 N N . SER A 1 162 ? 14.227 1.401 -12.075 1.00 94.06 162 SER A N 1
ATOM 1202 C CA . SER A 1 162 ? 13.190 2.160 -12.776 1.00 94.06 162 SER A CA 1
ATOM 1203 C C . SER A 1 162 ? 12.707 1.382 -13.999 1.00 94.06 162 SER A C 1
ATOM 1205 O O . SER A 1 162 ? 13.419 1.261 -15.000 1.00 94.06 162 SER A O 1
ATOM 1207 N N . ILE A 1 163 ? 11.494 0.830 -13.929 1.00 94.88 163 ILE A N 1
ATOM 1208 C CA . ILE A 1 163 ? 10.903 -0.004 -14.984 1.00 94.88 163 ILE A CA 1
ATOM 1209 C C . ILE A 1 163 ? 9.528 0.540 -15.379 1.00 94.88 163 ILE A C 1
ATOM 1211 O O . ILE A 1 163 ? 8.600 0.543 -14.577 1.00 94.88 163 ILE A O 1
ATOM 1215 N N . GLY A 1 164 ? 9.360 0.931 -16.638 1.00 93.75 164 GLY A N 1
ATOM 1216 C CA . GLY A 1 164 ? 8.157 1.596 -17.142 1.00 93.75 164 GLY A CA 1
ATOM 1217 C C . GLY A 1 164 ? 8.508 2.849 -17.936 1.00 93.75 164 GLY A C 1
ATOM 1218 O O . GLY A 1 164 ? 9.678 3.178 -18.077 1.00 93.75 164 GLY A O 1
ATOM 1219 N N . SER A 1 165 ? 7.499 3.522 -18.486 1.00 93.00 165 SER A N 1
ATOM 1220 C CA . SER A 1 165 ? 7.682 4.853 -19.078 1.00 93.00 165 SER A CA 1
ATOM 1221 C C . SER A 1 165 ? 7.682 5.894 -17.962 1.00 93.00 165 SER A C 1
ATOM 1223 O O . SER A 1 165 ? 6.752 5.871 -17.147 1.00 93.00 165 SER A O 1
ATOM 1225 N N . LEU A 1 166 ? 8.669 6.792 -17.955 1.00 95.00 166 LEU A N 1
ATOM 1226 C CA . LEU A 1 166 ? 8.803 7.886 -16.984 1.00 95.00 166 LEU A CA 1
ATOM 1227 C C . LEU A 1 166 ? 8.898 7.395 -15.520 1.00 95.00 166 LEU A C 1
ATOM 1229 O O . LEU A 1 166 ? 8.470 8.066 -14.583 1.00 95.00 166 LEU A O 1
ATOM 1233 N N . ALA A 1 167 ? 9.389 6.173 -15.299 1.00 95.81 167 ALA A N 1
ATOM 1234 C CA . ALA A 1 167 ? 9.592 5.642 -13.955 1.00 95.81 167 ALA A CA 1
ATOM 1235 C C . ALA A 1 167 ? 10.869 6.252 -13.360 1.00 95.81 167 ALA A C 1
ATOM 1237 O O . ALA A 1 167 ? 11.964 6.050 -13.891 1.00 95.81 167 ALA A O 1
ATOM 1238 N N . GLY A 1 168 ? 10.746 6.985 -12.252 1.00 93.50 168 GLY A N 1
ATOM 1239 C CA . GLY A 1 168 ? 11.872 7.698 -11.650 1.00 93.50 168 GLY A CA 1
ATOM 1240 C C . GLY A 1 168 ? 12.537 8.706 -12.592 1.00 93.50 168 GLY A C 1
ATOM 1241 O O . GLY A 1 168 ? 13.759 8.796 -12.560 1.00 93.50 168 GLY A O 1
ATOM 1242 N N . GLU A 1 169 ? 11.779 9.383 -13.466 1.00 93.62 169 GLU A N 1
ATOM 1243 C CA . GLU A 1 169 ? 12.285 10.364 -14.450 1.00 93.62 169 GLU A CA 1
ATOM 1244 C C . GLU A 1 169 ? 13.111 11.482 -13.801 1.00 93.62 169 GLU A C 1
ATOM 1246 O O . GLU A 1 169 ? 14.169 11.830 -14.314 1.00 93.62 169 GLU A O 1
ATOM 1251 N N . ASP A 1 170 ? 12.692 11.983 -12.638 1.00 92.94 170 ASP A N 1
ATOM 1252 C CA . ASP A 1 170 ? 13.379 13.077 -11.944 1.00 92.94 170 ASP A CA 1
ATOM 1253 C C . ASP A 1 170 ? 14.334 12.596 -10.842 1.00 92.94 170 ASP A C 1
ATOM 1255 O O . ASP A 1 170 ? 14.708 13.388 -9.973 1.00 92.94 170 ASP A O 1
ATOM 1259 N N . ASN A 1 171 ? 14.756 11.319 -10.857 1.00 89.75 171 ASN A N 1
ATOM 1260 C CA . ASN A 1 171 ? 15.701 10.776 -9.873 1.00 89.75 171 ASN A CA 1
ATOM 1261 C C . ASN A 1 171 ? 16.919 11.704 -9.698 1.00 89.75 171 ASN A C 1
ATOM 1263 O O . ASN A 1 171 ? 17.832 11.735 -10.518 1.00 89.75 171 ASN A O 1
ATOM 1267 N N . GLY A 1 172 ? 16.972 12.437 -8.586 1.00 86.88 172 GLY A N 1
ATOM 1268 C CA . GLY A 1 172 ? 18.101 13.315 -8.259 1.00 86.88 172 GLY A CA 1
ATOM 1269 C C . GLY A 1 172 ? 19.431 12.576 -8.027 1.00 86.88 172 GLY A C 1
ATOM 1270 O O . GLY A 1 172 ? 19.478 11.357 -7.854 1.00 86.88 172 GLY A O 1
ATOM 1271 N N . ALA A 1 173 ? 20.546 13.316 -7.986 1.00 87.56 173 ALA A N 1
ATOM 1272 C CA . ALA A 1 173 ? 21.884 12.748 -7.772 1.00 87.56 173 ALA A CA 1
ATOM 1273 C C . ALA A 1 173 ? 22.040 12.040 -6.413 1.00 87.56 173 ALA A C 1
ATOM 1275 O O . ALA A 1 173 ? 22.928 11.202 -6.261 1.00 87.56 173 ALA A O 1
ATOM 1276 N N . ASN A 1 174 ? 21.190 12.364 -5.433 1.00 87.62 174 ASN A N 1
ATOM 1277 C CA . ASN A 1 174 ? 21.192 11.722 -4.125 1.00 87.62 174 ASN A CA 1
ATOM 1278 C C . ASN A 1 174 ? 20.130 10.622 -3.998 1.00 87.62 174 ASN A C 1
ATOM 1280 O O . ASN A 1 174 ? 20.098 9.979 -2.946 1.00 87.62 174 ASN A O 1
ATOM 1284 N N . SER A 1 175 ? 19.287 10.398 -5.009 1.00 90.06 175 SER A N 1
ATOM 1285 C CA . SER A 1 175 ? 18.272 9.340 -5.006 1.00 90.06 175 SER A CA 1
ATOM 1286 C C . SER A 1 175 ? 18.941 7.976 -4.978 1.00 90.06 175 SER A C 1
ATOM 1288 O O . SER A 1 175 ? 19.801 7.686 -5.813 1.00 90.06 175 SER A O 1
ATOM 1290 N N . ALA A 1 176 ? 18.572 7.128 -4.020 1.00 91.31 176 ALA A N 1
ATOM 1291 C CA . ALA A 1 176 ? 19.227 5.838 -3.879 1.00 91.31 176 ALA A CA 1
ATOM 1292 C C . ALA A 1 176 ? 18.329 4.727 -3.350 1.00 91.31 176 ALA A C 1
ATOM 1294 O O . ALA A 1 176 ? 17.492 4.964 -2.482 1.00 91.31 176 ALA A O 1
ATOM 1295 N N . ARG A 1 177 ? 18.585 3.495 -3.806 1.00 93.38 177 ARG A N 1
ATOM 1296 C CA . ARG A 1 177 ? 17.903 2.273 -3.340 1.00 93.38 177 ARG A CA 1
ATOM 1297 C C . ARG A 1 177 ? 16.381 2.307 -3.532 1.00 93.38 177 ARG A C 1
ATOM 1299 O O . ARG A 1 177 ? 15.648 1.705 -2.751 1.00 93.38 177 ARG A O 1
ATOM 1306 N N . ASN A 1 178 ? 15.898 3.005 -4.559 1.00 95.31 178 ASN A N 1
ATOM 1307 C CA . ASN A 1 178 ? 14.475 3.035 -4.890 1.00 95.31 178 ASN A CA 1
ATOM 1308 C C . ASN A 1 178 ? 14.099 1.924 -5.877 1.00 95.31 178 ASN A C 1
ATOM 1310 O O . ASN A 1 178 ? 14.879 1.574 -6.761 1.00 95.31 178 ASN A O 1
ATOM 1314 N N . VAL A 1 179 ? 12.876 1.411 -5.774 1.00 97.94 179 VAL A N 1
ATOM 1315 C CA . VAL A 1 179 ? 12.272 0.483 -6.735 1.00 97.94 179 VAL A CA 1
ATOM 1316 C C . VAL A 1 179 ? 10.988 1.099 -7.269 1.00 97.94 179 VAL A C 1
ATOM 1318 O O . VAL A 1 179 ? 9.974 1.104 -6.580 1.00 97.94 179 VAL A O 1
ATOM 1321 N N . PHE A 1 180 ? 11.019 1.583 -8.505 1.00 97.56 180 PHE A N 1
ATOM 1322 C CA . PHE A 1 180 ? 9.887 2.153 -9.222 1.00 97.56 180 PHE A CA 1
ATOM 1323 C C . PHE A 1 180 ? 9.517 1.288 -10.425 1.00 97.56 180 PHE A C 1
ATOM 1325 O O . PHE A 1 180 ? 10.293 1.130 -11.368 1.00 97.56 180 PHE A O 1
ATOM 1332 N N . ILE A 1 181 ? 8.323 0.695 -10.390 1.00 98.31 181 ILE A N 1
ATOM 1333 C CA . ILE A 1 181 ? 7.829 -0.199 -11.442 1.00 98.31 181 ILE A CA 1
ATOM 1334 C C . ILE A 1 181 ? 6.408 0.207 -11.836 1.00 98.31 181 ILE A C 1
ATOM 1336 O O . ILE A 1 181 ? 5.464 0.021 -11.072 1.00 98.31 181 ILE A O 1
ATOM 1340 N N . GLY A 1 182 ? 6.239 0.705 -13.057 1.00 97.94 182 GLY A N 1
ATOM 1341 C CA . GLY A 1 182 ? 4.973 1.187 -13.605 1.00 97.94 182 GLY A CA 1
ATOM 1342 C C . GLY A 1 182 ? 5.123 2.549 -14.278 1.00 97.94 182 GLY A C 1
ATOM 1343 O O . GLY A 1 182 ? 6.085 3.271 -14.039 1.00 97.94 182 GLY A O 1
ATOM 1344 N N . THR A 1 183 ? 4.167 2.913 -15.134 1.00 97.81 183 THR A N 1
ATOM 1345 C CA . THR A 1 183 ? 4.145 4.242 -15.766 1.00 97.81 183 THR A CA 1
ATOM 1346 C C . THR A 1 183 ? 4.060 5.336 -14.701 1.00 97.81 183 THR A C 1
ATOM 1348 O O . THR A 1 183 ? 3.143 5.296 -13.874 1.00 97.81 183 THR A O 1
ATOM 1351 N N . ASN A 1 184 ? 4.988 6.297 -14.739 1.00 97.81 184 ASN A N 1
ATOM 1352 C CA . ASN A 1 184 ? 5.121 7.406 -13.783 1.00 97.81 184 ASN A CA 1
ATOM 1353 C C . ASN A 1 184 ? 5.320 6.977 -12.313 1.00 97.81 184 ASN A C 1
ATOM 1355 O O . ASN A 1 184 ? 5.014 7.747 -11.399 1.00 97.81 184 ASN A O 1
ATOM 1359 N N . ALA A 1 185 ? 5.748 5.740 -12.043 1.00 98.06 185 ALA A N 1
ATOM 1360 C CA . ALA A 1 185 ? 6.087 5.350 -10.677 1.00 98.06 185 ALA A CA 1
ATOM 1361 C C . ALA A 1 185 ? 7.313 6.159 -10.219 1.00 98.06 185 ALA A C 1
ATOM 1363 O O . ALA A 1 185 ? 8.329 6.156 -10.911 1.00 98.06 185 ALA A O 1
ATOM 1364 N N . GLY A 1 186 ? 7.216 6.870 -9.093 1.00 96.38 186 GLY A N 1
ATOM 1365 C CA . GLY A 1 186 ? 8.305 7.727 -8.606 1.00 96.38 186 GLY A CA 1
ATOM 1366 C C . GLY A 1 186 ? 8.708 8.871 -9.545 1.00 96.38 186 GLY A C 1
ATOM 1367 O O . GLY A 1 186 ? 9.861 9.283 -9.491 1.00 96.38 186 GLY A O 1
ATOM 1368 N N . LEU A 1 187 ? 7.815 9.325 -10.436 1.00 96.31 187 LEU A N 1
ATOM 1369 C CA . LEU A 1 187 ? 8.093 10.309 -11.496 1.00 96.31 187 LEU A CA 1
ATOM 1370 C C . LEU A 1 187 ? 8.932 11.503 -11.012 1.00 96.31 187 LEU A C 1
ATOM 1372 O O . LEU A 1 187 ? 10.027 11.708 -11.521 1.00 96.31 187 LEU A O 1
ATOM 1376 N N . GLU A 1 188 ? 8.445 12.234 -10.006 1.00 93.75 188 GLU A N 1
ATOM 1377 C CA . GLU A 1 188 ? 9.059 13.462 -9.486 1.00 93.75 188 GLU A CA 1
ATOM 1378 C C . GLU A 1 188 ? 10.067 13.192 -8.347 1.00 93.75 188 GLU A C 1
ATOM 1380 O O . GLU A 1 188 ? 10.218 14.025 -7.448 1.00 93.75 188 GLU A O 1
ATOM 1385 N N . ASN A 1 189 ? 10.741 12.029 -8.333 1.00 89.56 189 ASN A N 1
ATOM 1386 C CA . ASN A 1 189 ? 11.640 11.641 -7.240 1.00 89.56 189 ASN A CA 1
ATOM 1387 C C . ASN A 1 189 ? 12.907 12.503 -7.105 1.00 89.56 189 ASN A C 1
ATOM 1389 O O . ASN A 1 189 ? 14.004 12.114 -7.509 1.00 89.56 189 ASN A O 1
ATOM 1393 N N . VAL A 1 190 ? 12.798 13.630 -6.407 1.00 87.56 190 VAL A N 1
ATOM 1394 C CA . VAL A 1 190 ? 13.945 14.489 -6.096 1.00 87.56 190 VAL A CA 1
ATOM 1395 C C . VAL A 1 190 ? 14.622 14.022 -4.807 1.00 87.56 190 VAL A C 1
ATOM 1397 O O . VAL A 1 190 ? 14.205 14.384 -3.711 1.00 87.56 190 VAL A O 1
ATOM 1400 N N . ASP A 1 191 ? 15.695 13.244 -4.933 1.00 87.06 191 ASP A N 1
ATOM 1401 C CA . ASP A 1 191 ? 16.589 12.830 -3.843 1.00 87.06 191 ASP A CA 1
ATOM 1402 C C . ASP A 1 191 ? 15.973 11.905 -2.769 1.00 87.06 191 ASP A C 1
ATOM 1404 O O . ASP A 1 191 ? 16.607 11.707 -1.727 1.00 87.06 191 ASP A O 1
ATOM 1408 N N . SER A 1 192 ? 14.788 11.305 -2.976 1.00 90.31 192 SER A N 1
ATOM 1409 C CA . SER A 1 192 ? 14.240 10.321 -2.024 1.00 90.31 192 SER A CA 1
ATOM 1410 C C . SER A 1 192 ? 14.913 8.957 -2.122 1.00 90.31 192 SER A C 1
ATOM 1412 O O . SER A 1 192 ? 15.486 8.599 -3.158 1.00 90.31 192 SER A O 1
ATOM 1414 N N . ARG A 1 193 ? 14.907 8.205 -1.015 1.00 91.50 193 ARG A N 1
ATOM 1415 C CA . ARG A 1 193 ? 15.667 6.961 -0.863 1.00 91.50 193 ARG A CA 1
ATOM 1416 C C . ARG A 1 193 ? 14.830 5.836 -0.274 1.00 91.50 193 ARG A C 1
ATOM 1418 O O . ARG A 1 193 ? 13.861 6.073 0.437 1.00 91.50 193 ARG A O 1
ATOM 1425 N N . ASP A 1 194 ? 15.249 4.603 -0.542 1.00 93.88 194 ASP A N 1
ATOM 1426 C CA . ASP A 1 194 ? 14.687 3.403 0.092 1.00 93.88 194 ASP A CA 1
ATOM 1427 C C . ASP A 1 194 ? 13.169 3.229 -0.129 1.00 93.88 194 ASP A C 1
ATOM 1429 O O . ASP A 1 194 ? 12.473 2.624 0.688 1.00 93.88 194 ASP A O 1
ATOM 1433 N N . ASN A 1 195 ? 12.633 3.758 -1.235 1.00 95.88 195 ASN A N 1
ATOM 1434 C CA . ASN A 1 195 ? 11.216 3.633 -1.567 1.00 95.88 195 ASN A CA 1
ATOM 1435 C C . ASN A 1 195 ? 10.935 2.416 -2.452 1.00 95.88 195 ASN A C 1
ATOM 1437 O O . ASN A 1 195 ? 11.739 2.037 -3.302 1.00 95.88 195 ASN A O 1
ATOM 1441 N N . VAL A 1 196 ? 9.734 1.856 -2.331 1.00 98.31 196 VAL A N 1
ATOM 1442 C CA . VAL A 1 196 ? 9.194 0.844 -3.246 1.00 98.31 196 VAL A CA 1
ATOM 1443 C C . VAL A 1 196 ? 7.869 1.358 -3.794 1.00 98.31 196 VAL A C 1
ATOM 1445 O O . VAL A 1 196 ? 6.859 1.275 -3.108 1.00 98.31 196 VAL A O 1
ATOM 1448 N N . GLY A 1 197 ? 7.855 1.884 -5.016 1.00 98.00 197 GLY A N 1
ATOM 1449 C CA . GLY A 1 197 ? 6.652 2.295 -5.742 1.00 98.00 197 GLY A CA 1
ATOM 1450 C C . GLY A 1 197 ? 6.327 1.322 -6.874 1.00 98.00 197 GLY A C 1
ATOM 1451 O O . GLY A 1 197 ? 7.021 1.286 -7.886 1.00 98.00 197 GLY A O 1
ATOM 1452 N N . ILE A 1 198 ? 5.263 0.529 -6.738 1.00 98.69 198 ILE A N 1
ATOM 1453 C CA . ILE A 1 198 ? 4.845 -0.443 -7.760 1.00 98.69 198 ILE A CA 1
ATOM 1454 C C . ILE A 1 198 ? 3.396 -0.182 -8.172 1.00 98.69 198 ILE A C 1
ATOM 1456 O O . ILE A 1 198 ? 2.468 -0.370 -7.388 1.00 98.69 198 ILE A O 1
ATOM 1460 N N . GLY A 1 199 ? 3.195 0.187 -9.434 1.00 98.56 199 GLY A N 1
ATOM 1461 C CA . GLY A 1 199 ? 1.905 0.533 -10.024 1.00 98.56 199 GLY A CA 1
ATOM 1462 C C . GLY A 1 199 ? 1.953 1.869 -10.764 1.00 98.56 199 GLY A C 1
ATOM 1463 O O . GLY A 1 199 ? 2.835 2.693 -10.544 1.00 98.56 199 GLY A O 1
ATOM 1464 N N . THR A 1 200 ? 0.987 2.100 -11.653 1.00 98.62 200 THR A N 1
ATOM 1465 C CA . THR A 1 200 ? 0.856 3.386 -12.355 1.00 98.62 200 THR A CA 1
ATOM 1466 C C . THR A 1 200 ? 0.665 4.529 -11.357 1.00 98.62 200 THR A C 1
ATOM 1468 O O . THR A 1 200 ? -0.232 4.450 -10.516 1.00 98.62 200 THR A O 1
ATOM 1471 N N . ASN A 1 201 ? 1.486 5.579 -11.460 1.00 98.31 201 ASN A N 1
ATOM 1472 C CA . ASN A 1 201 ? 1.518 6.731 -10.546 1.00 98.31 201 ASN A CA 1
ATOM 1473 C C . ASN A 1 201 ? 1.722 6.373 -9.053 1.00 98.31 201 ASN A C 1
ATOM 1475 O O . ASN A 1 201 ? 1.356 7.160 -8.180 1.00 98.31 201 ASN A O 1
ATOM 1479 N N . ALA A 1 202 ? 2.258 5.191 -8.724 1.00 98.25 202 ALA A N 1
ATOM 1480 C CA . ALA A 1 202 ? 2.636 4.891 -7.343 1.00 98.25 202 ALA A CA 1
ATOM 1481 C C . ALA A 1 202 ? 3.799 5.808 -6.929 1.00 98.25 202 ALA A C 1
ATOM 1483 O O . ALA A 1 202 ? 4.805 5.865 -7.637 1.00 98.25 202 ALA A O 1
ATOM 1484 N N . LEU A 1 203 ? 3.659 6.523 -5.808 1.00 96.50 203 LEU A N 1
ATOM 1485 C CA . LEU A 1 203 ? 4.644 7.513 -5.340 1.00 96.50 203 LEU A CA 1
ATOM 1486 C C . LEU A 1 203 ? 5.010 8.577 -6.385 1.00 96.50 203 LEU A C 1
ATOM 1488 O O . LEU A 1 203 ? 6.151 9.022 -6.419 1.00 96.50 203 LEU A O 1
ATOM 1492 N N . ARG A 1 204 ? 4.080 8.959 -7.269 1.00 96.94 204 ARG A N 1
ATOM 1493 C CA . ARG A 1 204 ? 4.369 9.851 -8.405 1.00 96.94 204 ARG A CA 1
ATOM 1494 C C . ARG A 1 204 ? 5.089 11.134 -7.981 1.00 96.94 204 ARG A C 1
ATOM 1496 O O . ARG A 1 204 ? 6.103 11.465 -8.579 1.00 96.94 204 ARG A O 1
ATOM 1503 N N . ASP A 1 205 ? 4.598 11.791 -6.935 1.00 94.19 205 ASP A N 1
ATOM 1504 C CA . ASP A 1 205 ? 5.099 13.088 -6.475 1.00 94.19 205 ASP A CA 1
ATOM 1505 C C . ASP A 1 205 ? 6.081 12.943 -5.295 1.00 94.19 205 ASP A C 1
ATOM 1507 O O . ASP A 1 205 ? 6.247 13.881 -4.517 1.00 94.19 205 ASP A O 1
ATOM 1511 N N . VAL A 1 206 ? 6.697 11.763 -5.105 1.00 91.56 206 VAL A N 1
ATOM 1512 C CA . VAL A 1 206 ? 7.603 11.527 -3.970 1.00 91.56 206 VAL A CA 1
ATOM 1513 C C . VAL A 1 206 ? 8.791 12.470 -4.015 1.00 91.56 206 VAL A C 1
ATOM 1515 O O . VAL A 1 206 ? 9.501 12.505 -5.005 1.00 91.56 206 VAL A O 1
ATOM 1518 N N . LYS A 1 207 ? 9.043 13.227 -2.946 1.00 88.25 207 LYS A N 1
ATOM 1519 C CA . LYS A 1 207 ? 10.226 14.093 -2.856 1.00 88.25 207 LYS A CA 1
ATOM 1520 C C . LYS A 1 207 ? 11.003 13.827 -1.586 1.00 88.25 207 LYS A C 1
ATOM 1522 O O . LYS A 1 207 ? 10.432 13.591 -0.523 1.00 88.25 207 LYS A O 1
ATOM 1527 N N . GLY A 1 208 ? 12.319 13.904 -1.709 1.00 79.69 208 GLY A N 1
ATOM 1528 C CA . GLY A 1 208 ? 13.239 13.853 -0.596 1.00 79.69 208 GLY A CA 1
ATOM 1529 C C . GLY A 1 208 ? 13.749 15.214 -0.158 1.00 79.69 208 GLY A C 1
ATOM 1530 O O . GLY A 1 208 ? 13.608 16.226 -0.844 1.00 79.69 208 GLY A O 1
ATOM 1531 N N . ILE A 1 209 ? 14.374 15.233 1.015 1.00 74.06 209 ILE A N 1
ATOM 1532 C CA . ILE A 1 209 ? 15.151 16.369 1.507 1.00 74.06 209 ILE A CA 1
ATOM 1533 C C . ILE A 1 209 ? 16.576 15.859 1.703 1.00 74.06 209 ILE A C 1
ATOM 1535 O O . ILE A 1 209 ? 16.837 15.027 2.569 1.00 74.06 209 ILE A O 1
ATOM 1539 N N . SER A 1 210 ? 17.517 16.359 0.902 1.00 67.81 210 SER A N 1
ATOM 1540 C CA . SER A 1 210 ? 18.914 15.897 0.9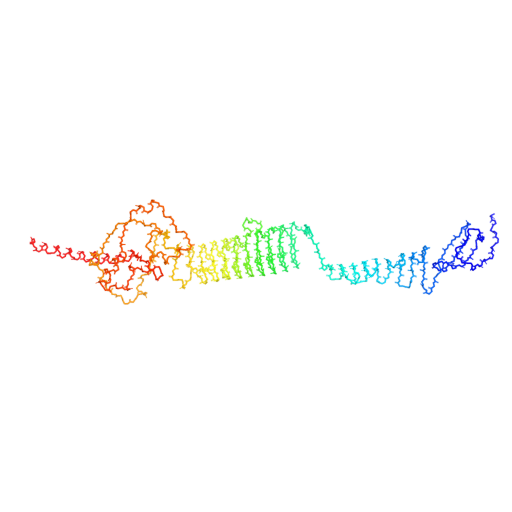05 1.00 67.81 210 SER A CA 1
ATOM 1541 C C . SER A 1 210 ? 19.641 16.089 2.246 1.00 67.81 210 SER A C 1
ATOM 1543 O O . SER A 1 210 ? 20.640 15.417 2.500 1.00 67.81 210 SER A O 1
ATOM 1545 N N . SER A 1 211 ? 19.137 16.970 3.118 1.00 69.00 211 SER A N 1
ATOM 1546 C CA . SER A 1 211 ? 19.656 17.229 4.467 1.00 69.00 211 SER A CA 1
ATOM 1547 C C . SER A 1 211 ? 18.903 16.520 5.603 1.00 69.00 211 SER A C 1
ATOM 1549 O O . SER A 1 211 ? 19.313 16.665 6.753 1.00 69.00 211 SER A O 1
ATOM 1551 N N . ASP A 1 212 ? 17.804 15.815 5.322 1.00 67.19 212 ASP A N 1
ATOM 1552 C CA . ASP A 1 212 ? 16.968 15.166 6.342 1.00 67.19 212 ASP A CA 1
ATOM 1553 C C . ASP A 1 212 ? 17.347 13.678 6.474 1.00 67.19 212 ASP A C 1
ATOM 1555 O O . ASP A 1 212 ? 17.422 12.982 5.455 1.00 67.19 212 ASP A O 1
ATOM 1559 N N . PRO A 1 213 ? 17.612 13.156 7.689 1.00 60.94 213 PRO A N 1
ATOM 1560 C CA . PRO A 1 213 ? 17.765 11.717 7.891 1.00 60.94 213 PRO A CA 1
ATOM 1561 C C . PRO A 1 213 ? 16.493 10.916 7.558 1.00 60.94 213 PRO A C 1
ATOM 1563 O O . PRO A 1 213 ? 16.610 9.724 7.290 1.00 60.94 213 PRO A O 1
ATOM 1566 N N . TYR A 1 214 ? 15.308 11.539 7.554 1.00 67.44 214 TYR A N 1
ATOM 1567 C CA . TYR A 1 214 ? 14.011 10.896 7.310 1.00 67.44 214 TYR A CA 1
ATOM 1568 C C . TYR A 1 214 ? 13.532 11.122 5.875 1.00 67.44 214 TYR A C 1
ATOM 1570 O O . TYR A 1 214 ? 12.604 11.885 5.609 1.00 67.44 214 TYR A O 1
ATOM 1578 N N . ASN A 1 215 ? 14.200 10.475 4.925 1.00 75.00 215 ASN A N 1
ATOM 1579 C CA . ASN A 1 215 ? 13.966 10.711 3.510 1.00 75.00 215 ASN A CA 1
ATOM 1580 C C . ASN A 1 215 ? 13.568 9.424 2.768 1.00 75.00 215 ASN A C 1
ATOM 1582 O O . ASN A 1 215 ? 14.433 8.687 2.297 1.00 75.00 215 ASN A O 1
ATOM 1586 N N . GLY A 1 216 ? 12.257 9.206 2.625 1.00 84.19 216 GLY A N 1
ATOM 1587 C CA . GLY A 1 216 ? 11.682 8.086 1.876 1.00 84.19 216 GLY A CA 1
ATOM 1588 C C . GLY A 1 216 ? 11.246 6.918 2.760 1.00 84.19 216 GLY A C 1
ATOM 1589 O O . GLY A 1 216 ? 10.349 7.083 3.580 1.00 84.19 216 GLY A O 1
ATOM 1590 N N . GLU A 1 217 ? 11.808 5.722 2.580 1.00 91.94 217 GLU A N 1
ATOM 1591 C CA . GLU A 1 217 ? 11.423 4.504 3.331 1.00 91.94 217 GLU A CA 1
ATOM 1592 C C . GLU A 1 217 ? 9.937 4.116 3.173 1.00 91.94 217 GLU A C 1
ATOM 1594 O O . GLU A 1 217 ? 9.339 3.490 4.053 1.00 91.94 217 GLU A O 1
ATOM 1599 N N . THR A 1 218 ? 9.303 4.514 2.067 1.00 94.88 218 THR A N 1
ATOM 1600 C CA . THR A 1 218 ? 7.883 4.238 1.829 1.00 94.88 218 THR A CA 1
ATOM 1601 C C . THR A 1 218 ? 7.690 3.052 0.894 1.00 94.88 218 THR A C 1
ATOM 1603 O O . THR A 1 218 ? 8.261 2.990 -0.193 1.00 94.88 218 THR A O 1
ATOM 1606 N N . VAL A 1 219 ? 6.805 2.132 1.276 1.00 98.25 219 VAL A N 1
ATOM 1607 C CA . VAL A 1 219 ? 6.311 1.060 0.407 1.00 98.25 219 VAL A CA 1
ATOM 1608 C C . VAL A 1 219 ? 4.931 1.448 -0.101 1.00 98.25 219 VAL A C 1
ATOM 1610 O O . VAL A 1 219 ? 3.983 1.450 0.673 1.00 98.25 219 VAL A O 1
ATOM 1613 N N . ALA A 1 220 ? 4.789 1.726 -1.393 1.00 98.06 220 ALA A N 1
ATOM 1614 C CA . ALA A 1 220 ? 3.509 1.931 -2.055 1.00 98.06 220 ALA A CA 1
ATOM 1615 C C . ALA A 1 220 ? 3.293 0.915 -3.182 1.00 98.06 220 ALA A C 1
ATOM 1617 O O . ALA A 1 220 ? 3.998 0.908 -4.192 1.00 98.06 220 ALA A O 1
ATOM 1618 N N . ILE A 1 221 ? 2.294 0.051 -3.023 1.00 98.69 221 ILE A N 1
ATOM 1619 C CA . ILE A 1 221 ? 1.986 -1.013 -3.982 1.00 98.69 221 ILE A CA 1
ATOM 1620 C C . ILE A 1 221 ? 0.516 -0.913 -4.379 1.00 98.69 221 ILE A C 1
ATOM 1622 O O . ILE A 1 221 ? -0.384 -1.169 -3.581 1.00 98.69 221 ILE A O 1
ATOM 1626 N N . GLY A 1 222 ? 0.273 -0.576 -5.641 1.00 98.56 222 GLY A N 1
ATOM 1627 C CA . GLY A 1 222 ? -1.044 -0.329 -6.212 1.00 98.56 222 GLY A CA 1
ATOM 1628 C C . GLY A 1 222 ? -1.040 0.931 -7.074 1.00 98.56 222 GLY A C 1
ATOM 1629 O O . GLY A 1 222 ? -0.296 1.874 -6.816 1.00 98.56 222 GLY A O 1
ATOM 1630 N N . ALA A 1 223 ? -1.885 0.969 -8.106 1.00 98.75 223 ALA A N 1
ATOM 1631 C CA . ALA A 1 223 ? -2.036 2.184 -8.903 1.00 98.75 223 ALA A CA 1
ATOM 1632 C C . ALA A 1 223 ? -2.509 3.345 -8.011 1.00 98.75 223 ALA A C 1
ATOM 1634 O O . ALA A 1 223 ? -3.435 3.168 -7.211 1.00 98.75 223 ALA A O 1
ATOM 1635 N N . TYR A 1 224 ? -1.881 4.512 -8.167 1.00 98.44 224 TYR A N 1
ATOM 1636 C CA . TYR A 1 224 ? -2.142 5.738 -7.403 1.00 98.44 224 TYR A CA 1
ATOM 1637 C C . TYR A 1 224 ? -1.880 5.643 -5.885 1.00 98.44 224 TYR A C 1
ATOM 1639 O O . TYR A 1 224 ? -2.334 6.505 -5.130 1.00 98.44 224 TYR A O 1
ATOM 1647 N N . ALA A 1 225 ? -1.195 4.599 -5.399 1.00 98.38 225 ALA A N 1
ATOM 1648 C CA . ALA A 1 225 ? -0.817 4.505 -3.989 1.00 98.38 225 ALA A CA 1
ATOM 1649 C C . ALA A 1 225 ? 0.232 5.580 -3.653 1.00 98.38 225 ALA A C 1
ATOM 1651 O O . ALA A 1 225 ? 1.274 5.650 -4.307 1.00 98.38 225 ALA A O 1
ATOM 1652 N N . GLY A 1 226 ? -0.058 6.435 -2.668 1.00 96.38 226 GLY A N 1
ATOM 1653 C CA . GLY A 1 226 ? 0.808 7.562 -2.296 1.00 96.38 226 GLY A CA 1
ATOM 1654 C C . GLY A 1 226 ? 1.097 8.551 -3.432 1.00 96.38 226 GLY A C 1
ATOM 1655 O O . GLY A 1 226 ? 2.166 9.148 -3.444 1.00 96.38 226 GLY A O 1
ATOM 1656 N N . GLU A 1 227 ? 0.195 8.687 -4.414 1.00 97.12 227 GLU A N 1
ATOM 1657 C CA . GLU A 1 227 ? 0.411 9.487 -5.633 1.00 97.12 227 GLU A CA 1
ATOM 1658 C C . GLU A 1 227 ? 0.946 10.897 -5.348 1.00 97.12 227 GLU A C 1
ATOM 1660 O O . GLU A 1 227 ? 1.898 11.314 -5.998 1.00 97.12 227 GLU A O 1
ATOM 1665 N N . LYS A 1 228 ? 0.375 11.600 -4.365 1.00 94.06 228 LYS A N 1
ATOM 1666 C CA . LYS A 1 228 ? 0.693 13.004 -4.062 1.00 94.06 228 LYS A CA 1
ATOM 1667 C C . LYS A 1 228 ? 1.704 13.216 -2.927 1.00 94.06 228 LYS A C 1
ATOM 1669 O O . LYS A 1 228 ? 1.767 14.294 -2.337 1.00 94.06 228 LYS A O 1
ATOM 1674 N N . MET A 1 229 ? 2.482 12.192 -2.585 1.00 91.12 229 MET A N 1
ATOM 1675 C CA . MET A 1 229 ? 3.327 12.192 -1.388 1.00 91.12 229 MET A CA 1
ATOM 1676 C C . MET A 1 229 ? 4.580 13.071 -1.478 1.00 91.12 229 MET A C 1
ATOM 1678 O O . MET A 1 229 ? 5.689 12.572 -1.547 1.00 91.12 229 MET A O 1
ATOM 1682 N N . ASP A 1 230 ? 4.429 14.386 -1.322 1.00 85.50 230 ASP A N 1
ATOM 1683 C CA . ASP A 1 230 ? 5.483 15.394 -1.561 1.00 85.50 230 ASP A CA 1
ATOM 1684 C C . ASP A 1 230 ? 6.602 15.520 -0.492 1.00 85.50 230 ASP A C 1
ATOM 1686 O O . ASP A 1 230 ? 7.336 16.499 -0.548 1.00 85.50 230 ASP A O 1
ATOM 1690 N N . ARG A 1 231 ? 6.717 14.614 0.504 1.00 83.38 231 ARG A N 1
ATOM 1691 C CA . ARG A 1 231 ? 7.783 14.542 1.567 1.00 83.38 231 ARG A CA 1
ATOM 1692 C C . ARG A 1 231 ? 7.440 13.569 2.723 1.00 83.38 231 ARG A C 1
ATOM 1694 O O . ARG A 1 231 ? 7.868 13.761 3.862 1.00 83.38 231 ARG A O 1
ATOM 1701 N N . GLY A 1 232 ? 6.580 12.578 2.485 1.00 84.81 232 GLY A N 1
ATOM 1702 C CA . GLY A 1 232 ? 6.218 11.580 3.501 1.00 84.81 232 GLY A CA 1
ATOM 1703 C C . GLY A 1 232 ? 7.314 10.525 3.672 1.00 84.81 232 GLY A C 1
ATOM 1704 O O . GLY A 1 232 ? 8.043 10.250 2.721 1.00 84.81 232 GLY A O 1
ATOM 1705 N N . TYR A 1 233 ? 7.428 9.924 4.860 1.00 89.44 233 TYR A N 1
ATOM 1706 C CA . TYR A 1 233 ? 8.408 8.861 5.101 1.00 89.44 233 TYR A CA 1
ATOM 1707 C C . TYR A 1 233 ? 7.886 7.711 5.963 1.00 89.44 233 TYR A C 1
ATOM 1709 O O . TYR A 1 233 ? 6.976 7.878 6.777 1.00 89.44 233 TYR A O 1
ATOM 1717 N N . GLY A 1 234 ? 8.475 6.527 5.796 1.00 92.38 234 GLY A N 1
ATOM 1718 C CA . GLY A 1 234 ? 8.172 5.349 6.613 1.00 92.38 234 GLY A CA 1
ATOM 1719 C C . GLY A 1 234 ? 6.730 4.849 6.488 1.00 92.38 234 GLY A C 1
ATOM 1720 O O . GLY A 1 234 ? 6.200 4.286 7.445 1.00 92.38 234 GLY A O 1
ATOM 1721 N N . ASN A 1 235 ? 6.059 5.097 5.359 1.00 96.12 235 ASN A N 1
ATOM 1722 C CA . ASN A 1 235 ? 4.673 4.675 5.161 1.00 96.12 235 ASN A CA 1
ATOM 1723 C C . ASN A 1 235 ? 4.585 3.289 4.499 1.00 96.12 235 ASN A C 1
ATOM 1725 O O . ASN A 1 235 ? 5.409 2.918 3.664 1.00 96.12 235 ASN A O 1
ATOM 1729 N N . VAL A 1 236 ? 3.526 2.544 4.807 1.00 98.50 236 VAL A N 1
ATOM 1730 C CA . VAL A 1 236 ? 3.119 1.327 4.092 1.00 98.50 236 VAL A CA 1
ATOM 1731 C C . VAL A 1 236 ? 1.760 1.594 3.460 1.00 98.50 236 VAL A C 1
ATOM 1733 O O . VAL A 1 236 ? 0.783 1.741 4.178 1.00 98.50 236 VAL A O 1
ATOM 1736 N N . LEU A 1 237 ? 1.690 1.672 2.133 1.00 98.44 237 LEU A N 1
ATOM 1737 C CA . LEU A 1 237 ? 0.517 2.055 1.344 1.00 98.44 237 LEU A CA 1
ATOM 1738 C C . LEU A 1 237 ? 0.198 0.951 0.326 1.00 98.44 237 LEU A C 1
ATOM 1740 O O . LEU A 1 237 ? 0.715 0.932 -0.789 1.00 98.44 237 LEU A O 1
ATOM 1744 N N . VAL A 1 238 ? -0.648 -0.006 0.693 1.00 98.81 238 VAL A N 1
ATOM 1745 C CA . VAL A 1 238 ? -0.915 -1.189 -0.138 1.00 98.81 238 VAL A CA 1
ATOM 1746 C C . VAL A 1 238 ? -2.376 -1.227 -0.570 1.00 98.81 238 VAL A C 1
ATOM 1748 O O . VAL A 1 238 ? -3.273 -1.473 0.230 1.00 98.81 238 VAL A O 1
ATOM 1751 N N . GLY A 1 239 ? -2.617 -1.040 -1.865 1.00 98.62 239 GLY A N 1
ATOM 1752 C CA . GLY A 1 239 ? -3.940 -1.039 -2.480 1.00 98.62 239 GLY A CA 1
ATOM 1753 C C . GLY A 1 239 ? -4.115 0.092 -3.491 1.00 98.62 239 GLY A C 1
ATOM 1754 O O . GLY A 1 239 ? -3.392 1.085 -3.480 1.00 98.62 239 GLY A O 1
ATOM 1755 N N . TYR A 1 240 ? -5.102 -0.045 -4.380 1.00 98.69 240 TYR A N 1
ATOM 1756 C CA . TYR A 1 240 ? -5.461 1.017 -5.327 1.00 98.69 240 TYR A CA 1
ATOM 1757 C C . TYR A 1 240 ? -5.797 2.310 -4.571 1.00 98.69 240 TYR A C 1
ATOM 1759 O O . TYR A 1 240 ? -6.709 2.300 -3.742 1.00 98.69 240 TYR A O 1
ATOM 1767 N N . ALA A 1 241 ? -5.095 3.402 -4.879 1.00 98.38 241 ALA A N 1
ATOM 1768 C CA . ALA A 1 241 ? -5.275 4.721 -4.270 1.00 98.38 241 ALA A CA 1
ATOM 1769 C C . ALA A 1 241 ? -5.150 4.760 -2.729 1.00 98.38 241 ALA A C 1
ATOM 1771 O O . ALA A 1 241 ? -5.742 5.633 -2.094 1.00 98.38 241 ALA A O 1
ATOM 1772 N N . SER A 1 242 ? -4.414 3.825 -2.118 1.00 98.31 242 SER A N 1
ATOM 1773 C CA . SER A 1 242 ? -4.105 3.870 -0.681 1.00 98.31 242 SER A CA 1
ATOM 1774 C C . SER A 1 242 ? -3.233 5.090 -0.369 1.00 98.31 242 SER A C 1
ATOM 1776 O O . SER A 1 242 ? -2.204 5.280 -1.017 1.00 98.31 242 SER A O 1
ATOM 1778 N N . GLY A 1 243 ? -3.639 5.929 0.587 1.00 97.12 243 GLY A N 1
ATOM 1779 C CA . GLY A 1 243 ? -2.911 7.153 0.949 1.00 97.12 243 GLY A CA 1
ATOM 1780 C C . GLY A 1 243 ? -2.713 8.141 -0.205 1.00 97.12 243 GLY A C 1
ATOM 1781 O O . GLY A 1 243 ? -1.711 8.845 -0.237 1.00 97.12 243 GLY A O 1
ATOM 1782 N N . ARG A 1 244 ? -3.608 8.158 -1.206 1.00 97.06 244 ARG A N 1
ATOM 1783 C CA . ARG A 1 244 ? -3.408 8.897 -2.470 1.00 97.06 244 ARG A CA 1
ATOM 1784 C C . ARG A 1 244 ? -3.084 10.383 -2.279 1.00 97.06 244 ARG A C 1
ATOM 1786 O O . ARG A 1 244 ? -2.265 10.911 -3.024 1.00 97.06 244 ARG A O 1
ATOM 1793 N N . ASN A 1 245 ? -3.753 11.040 -1.333 1.00 94.88 245 ASN A N 1
ATOM 1794 C CA . ASN A 1 245 ? -3.617 12.474 -1.069 1.00 94.88 245 ASN A CA 1
ATOM 1795 C C . ASN A 1 245 ? -2.669 12.794 0.095 1.00 94.88 245 ASN A C 1
ATOM 1797 O O . ASN A 1 245 ? -2.660 13.944 0.530 1.00 94.88 245 ASN A O 1
ATOM 1801 N N . LEU A 1 246 ? -1.907 11.818 0.605 1.00 92.69 246 LEU A N 1
ATOM 1802 C CA . LEU A 1 246 ? -0.929 12.087 1.655 1.00 92.69 246 LEU A CA 1
ATOM 1803 C C . LEU A 1 246 ? 0.042 13.137 1.124 1.00 92.69 246 LEU A C 1
ATOM 1805 O O . LEU A 1 246 ? 0.749 12.866 0.170 1.00 92.69 246 LEU A O 1
ATOM 1809 N N . GLU A 1 247 ? 0.047 14.327 1.706 1.00 87.38 247 GLU A N 1
ATOM 1810 C CA . GLU A 1 247 ? 0.798 15.500 1.273 1.00 87.38 247 GLU A CA 1
ATOM 1811 C C . GLU A 1 247 ? 1.552 16.041 2.495 1.00 87.38 247 GLU A C 1
ATOM 1813 O O . GLU A 1 247 ? 0.988 16.206 3.574 1.00 87.38 247 GLU A O 1
ATOM 1818 N N . SER A 1 248 ? 2.841 16.339 2.335 1.00 75.94 248 SER A N 1
ATOM 1819 C CA . SER A 1 248 ? 3.697 16.881 3.395 1.00 75.94 248 SER A CA 1
ATOM 1820 C C . SER A 1 248 ? 4.256 18.224 2.934 1.00 75.94 248 SER A C 1
ATOM 1822 O O . SER A 1 248 ? 5.295 18.310 2.275 1.00 75.94 248 SER A O 1
ATOM 1824 N N . SER A 1 249 ? 3.561 19.313 3.268 1.00 64.31 249 SER A N 1
ATOM 1825 C CA . SER A 1 249 ? 4.156 20.643 3.151 1.00 64.31 249 SER A CA 1
ATOM 1826 C C . SER A 1 249 ? 5.052 20.872 4.376 1.00 64.31 249 SER A C 1
ATOM 1828 O O . SER A 1 249 ? 4.557 21.251 5.437 1.00 64.31 249 SER A O 1
ATOM 1830 N N . ASN A 1 250 ? 6.365 20.664 4.226 1.00 58.94 250 ASN A N 1
ATOM 1831 C CA . ASN A 1 250 ? 7.421 20.971 5.214 1.00 58.94 250 ASN A CA 1
ATOM 1832 C C . ASN A 1 250 ? 7.641 19.960 6.363 1.00 58.94 250 ASN A C 1
ATOM 1834 O O . ASN A 1 250 ? 7.804 20.373 7.511 1.00 58.94 250 ASN A O 1
ATOM 1838 N N . SER A 1 251 ? 7.677 18.653 6.079 1.00 59.81 251 SER A N 1
ATOM 1839 C CA . SER A 1 251 ? 8.020 17.597 7.063 1.00 59.81 251 SER A CA 1
ATOM 1840 C C . SER A 1 251 ? 7.055 17.474 8.257 1.00 59.81 251 SER A C 1
ATOM 1842 O O . SER A 1 251 ? 7.336 16.760 9.219 1.00 59.81 251 SER A O 1
ATOM 1844 N N . ALA A 1 252 ? 5.904 18.151 8.210 1.00 63.56 252 ALA A N 1
ATOM 1845 C CA . ALA A 1 252 ? 4.856 18.068 9.216 1.00 63.56 252 ALA A CA 1
ATOM 1846 C C . ALA A 1 252 ? 3.714 17.186 8.695 1.00 63.56 252 ALA A C 1
ATOM 1848 O O . ALA A 1 252 ? 2.827 17.657 7.985 1.00 63.56 252 ALA A O 1
ATOM 1849 N N . GLY A 1 253 ? 3.741 15.905 9.059 1.00 75.19 253 GLY A N 1
ATOM 1850 C CA . GLY A 1 253 ? 2.684 14.947 8.730 1.00 75.19 253 GLY A CA 1
ATOM 1851 C C . GLY A 1 253 ? 3.045 13.952 7.625 1.00 75.19 253 GLY A C 1
ATOM 1852 O O . GLY A 1 253 ? 4.137 14.008 7.062 1.00 75.19 253 GLY A O 1
ATOM 1853 N N . ALA A 1 254 ? 2.119 13.040 7.322 1.00 90.06 254 ALA A N 1
ATOM 1854 C CA . ALA A 1 254 ? 2.247 12.007 6.287 1.00 90.06 254 ALA A CA 1
ATOM 1855 C C . ALA A 1 254 ? 3.416 11.030 6.510 1.00 90.06 254 ALA A C 1
ATOM 1857 O O . ALA A 1 254 ? 4.069 10.609 5.553 1.00 90.06 254 ALA A O 1
ATOM 1858 N N . TYR A 1 255 ? 3.699 10.666 7.764 1.00 91.44 255 TYR A N 1
ATOM 1859 C CA . TYR A 1 255 ? 4.782 9.738 8.097 1.00 91.44 255 TYR A CA 1
ATOM 1860 C C . TYR A 1 255 ? 4.344 8.594 9.008 1.00 91.44 255 TYR A C 1
ATOM 1862 O O . TYR A 1 255 ? 3.464 8.748 9.857 1.00 91.44 255 TYR A O 1
ATOM 1870 N N . GLN A 1 256 ? 5.029 7.457 8.876 1.00 94.12 256 GLN A N 1
ATOM 1871 C CA . GLN A 1 256 ? 4.862 6.278 9.731 1.00 94.12 256 GLN A CA 1
ATOM 1872 C C . GLN A 1 256 ? 3.431 5.717 9.741 1.00 94.12 256 GLN A C 1
ATOM 1874 O O . GLN A 1 256 ? 2.984 5.161 10.744 1.00 94.12 256 GLN A O 1
ATOM 1879 N N . ASN A 1 257 ? 2.699 5.867 8.635 1.00 97.12 257 ASN A N 1
ATOM 1880 C CA . ASN A 1 257 ? 1.347 5.338 8.497 1.00 97.12 257 ASN A CA 1
ATOM 1881 C C . ASN A 1 257 ? 1.348 3.926 7.901 1.00 97.12 257 ASN A C 1
ATOM 1883 O O . ASN A 1 257 ? 2.178 3.593 7.058 1.00 97.12 257 ASN A O 1
ATOM 1887 N N . THR A 1 258 ? 0.375 3.098 8.281 1.00 98.62 258 THR A N 1
ATOM 1888 C CA . THR A 1 258 ? 0.116 1.792 7.653 1.00 98.62 258 THR A CA 1
ATOM 1889 C C . THR A 1 258 ? -1.286 1.768 7.070 1.00 98.62 258 THR A C 1
ATOM 1891 O O . THR A 1 258 ? -2.251 1.534 7.794 1.00 98.62 258 THR A O 1
ATOM 1894 N N . PHE A 1 259 ? -1.399 1.992 5.763 1.00 98.56 259 PHE A N 1
ATOM 1895 C CA . PHE A 1 259 ? -2.643 1.958 5.002 1.00 98.56 259 PHE A CA 1
ATOM 1896 C C . PHE A 1 259 ? -2.683 0.735 4.092 1.00 98.56 259 PHE A C 1
ATOM 1898 O O . PHE A 1 259 ? -1.862 0.577 3.190 1.00 98.56 259 PHE A O 1
ATOM 1905 N N . ILE A 1 260 ? -3.636 -0.160 4.343 1.00 98.81 260 ILE A N 1
ATOM 1906 C CA . ILE A 1 260 ? -3.782 -1.412 3.601 1.00 98.81 260 ILE A CA 1
ATOM 1907 C C . ILE A 1 260 ? -5.245 -1.590 3.203 1.00 98.81 260 ILE A C 1
ATOM 1909 O O . ILE A 1 260 ? -6.109 -1.862 4.034 1.00 98.81 260 ILE A O 1
ATOM 1913 N N . GLY A 1 261 ? -5.519 -1.484 1.908 1.00 98.62 261 GLY A N 1
ATOM 1914 C CA . GLY A 1 261 ? -6.849 -1.604 1.328 1.00 98.62 261 GLY A CA 1
ATOM 1915 C C . GLY A 1 261 ? -7.043 -0.660 0.148 1.00 98.62 261 GLY A C 1
ATOM 1916 O O . GLY A 1 261 ? -6.337 0.333 -0.019 1.00 98.62 261 GLY A O 1
ATOM 1917 N N . ARG A 1 262 ? -8.031 -0.957 -0.703 1.00 98.62 262 ARG A N 1
ATOM 1918 C CA . ARG A 1 262 ? -8.444 -0.015 -1.751 1.00 98.62 262 ARG A CA 1
ATOM 1919 C C . ARG A 1 262 ? -8.933 1.271 -1.083 1.00 98.62 262 ARG A C 1
ATOM 1921 O O . ARG A 1 262 ? -9.890 1.220 -0.316 1.00 98.62 262 ARG A O 1
ATOM 1928 N N . SER A 1 263 ? -8.310 2.391 -1.430 1.00 98.31 263 SER A N 1
ATOM 1929 C CA . SER A 1 263 ? -8.652 3.730 -0.948 1.00 98.31 263 SER A CA 1
ATOM 1930 C C . SER A 1 263 ? -8.585 3.907 0.576 1.00 98.31 263 SER A C 1
ATOM 1932 O O . SER A 1 263 ? -9.254 4.792 1.097 1.00 98.31 263 SER A O 1
ATOM 1934 N N . ALA A 1 264 ? -7.795 3.091 1.286 1.00 98.50 264 ALA A N 1
ATOM 1935 C CA . ALA A 1 264 ? -7.516 3.316 2.706 1.00 98.50 264 ALA A CA 1
ATOM 1936 C C . ALA A 1 264 ? -6.757 4.644 2.883 1.00 98.50 264 ALA A C 1
ATOM 1938 O O . ALA A 1 264 ? -5.757 4.867 2.192 1.00 98.50 264 ALA A O 1
ATOM 1939 N N . GLY A 1 265 ? -7.258 5.533 3.743 1.00 97.31 265 GLY A N 1
ATOM 1940 C CA . GLY A 1 265 ? -6.696 6.869 3.974 1.00 97.31 265 GLY A CA 1
ATOM 1941 C C . GLY A 1 265 ? -6.552 7.727 2.712 1.00 97.31 265 GLY A C 1
ATOM 1942 O O . GLY A 1 265 ? -5.626 8.525 2.583 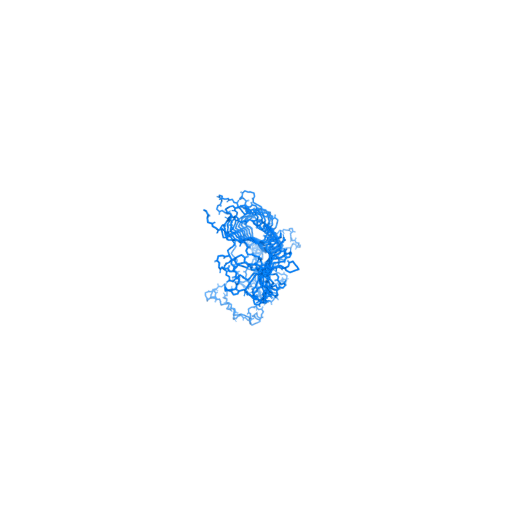1.00 97.31 265 GLY A O 1
ATOM 1943 N N . ALA A 1 266 ? -7.395 7.513 1.694 1.00 96.75 266 ALA A N 1
ATOM 1944 C CA . ALA A 1 266 ? -7.260 8.215 0.413 1.00 96.75 266 ALA A CA 1
ATOM 1945 C C . ALA A 1 266 ? -7.563 9.719 0.517 1.00 96.75 266 ALA A C 1
ATOM 1947 O O . ALA A 1 266 ? -7.137 10.483 -0.354 1.00 96.75 266 ALA A O 1
ATOM 1948 N N . SER A 1 267 ? -8.321 10.122 1.540 1.00 94.06 267 SER A N 1
ATOM 1949 C CA . SER A 1 267 ? -8.672 11.507 1.868 1.00 94.06 267 SER A CA 1
ATOM 1950 C C . SER A 1 267 ? -7.567 12.237 2.617 1.00 94.06 267 SER A C 1
ATOM 1952 O O . SER A 1 267 ? -7.531 13.469 2.588 1.00 94.06 267 SER A O 1
ATOM 1954 N N . ASP A 1 268 ? -6.720 11.488 3.321 1.00 94.44 268 ASP A N 1
ATOM 1955 C CA . ASP A 1 268 ? -5.809 12.057 4.298 1.00 94.44 268 ASP A CA 1
ATOM 1956 C C . ASP A 1 268 ? -4.683 12.817 3.638 1.00 94.44 268 ASP A C 1
ATOM 1958 O O . ASP A 1 268 ? -4.166 12.403 2.603 1.00 94.44 268 ASP A O 1
ATOM 1962 N N . THR A 1 269 ? -4.291 13.914 4.278 1.00 93.19 269 THR A N 1
ATOM 1963 C CA . THR A 1 269 ? -3.209 14.773 3.814 1.00 93.19 269 THR A CA 1
ATOM 1964 C C . THR A 1 269 ? -2.008 14.643 4.736 1.00 93.19 269 THR A C 1
ATOM 1966 O O . THR A 1 269 ? -0.974 14.155 4.305 1.00 93.19 269 THR A O 1
ATOM 1969 N N . THR A 1 270 ? -2.133 14.987 6.020 1.00 92.31 270 THR A N 1
ATOM 1970 C CA . THR A 1 270 ? -0.985 15.087 6.947 1.00 92.31 270 THR A CA 1
ATOM 1971 C C . THR A 1 270 ? -1.074 14.155 8.159 1.00 92.31 270 THR A C 1
ATOM 1973 O O . THR A 1 270 ? -0.347 14.343 9.134 1.00 92.31 270 THR A O 1
ATOM 1976 N N . THR A 1 271 ? -1.933 13.133 8.120 1.00 93.94 271 THR A N 1
ATOM 1977 C CA . THR A 1 271 ? -2.000 12.095 9.167 1.00 93.94 271 THR A CA 1
ATOM 1978 C C . THR A 1 271 ? -0.642 11.416 9.386 1.00 93.94 271 THR A C 1
ATOM 1980 O O . THR A 1 271 ? 0.137 11.244 8.445 1.00 93.94 271 THR A O 1
ATOM 1983 N N . SER A 1 272 ? -0.341 11.049 10.630 1.00 94.25 272 SER A N 1
ATOM 1984 C CA . SER A 1 272 ? 0.918 10.394 10.993 1.00 94.25 272 SER A CA 1
ATOM 1985 C C . SER A 1 272 ? 0.713 9.355 12.078 1.00 94.25 272 SER A C 1
ATOM 1987 O O . SER A 1 272 ? -0.108 9.544 12.979 1.00 94.25 272 SER A O 1
ATOM 1989 N N . GLN A 1 273 ? 1.539 8.308 12.040 1.00 96.25 273 GLN A N 1
ATOM 1990 C CA . GLN A 1 273 ? 1.530 7.213 13.017 1.00 96.25 273 GLN A CA 1
ATOM 1991 C C . GLN A 1 273 ? 0.174 6.489 13.093 1.00 96.25 273 GLN A C 1
ATOM 1993 O O . GLN A 1 273 ? -0.165 5.908 14.122 1.00 96.25 273 GLN A O 1
ATOM 1998 N N . SER A 1 274 ? -0.608 6.543 12.014 1.00 97.88 274 SER A N 1
ATOM 1999 C CA . SER A 1 274 ? -1.952 5.975 11.945 1.00 97.88 274 SER A CA 1
ATOM 2000 C C . SER A 1 274 ? -1.961 4.626 11.227 1.00 97.88 274 SER A C 1
ATOM 2002 O O . SER A 1 274 ? -1.127 4.344 10.363 1.00 97.88 274 SER A O 1
ATOM 2004 N N . VAL A 1 275 ? -2.924 3.771 11.565 1.00 98.69 275 VAL A N 1
ATOM 2005 C CA . VAL A 1 275 ? -3.079 2.432 10.975 1.00 98.69 275 VAL A CA 1
ATOM 2006 C C . VAL A 1 275 ? -4.482 2.293 10.415 1.00 98.69 275 VAL A C 1
ATOM 2008 O O . VAL A 1 275 ? -5.415 2.105 11.190 1.00 98.69 275 VAL A O 1
ATOM 2011 N N . TYR A 1 276 ? -4.630 2.331 9.090 1.00 98.62 276 TYR A N 1
ATOM 2012 C CA . TYR A 1 276 ? -5.914 2.175 8.400 1.00 98.62 276 TYR A CA 1
ATOM 2013 C C . TYR A 1 276 ? -5.923 0.900 7.560 1.00 98.62 276 TYR A C 1
ATOM 2015 O O . TYR A 1 276 ? -5.243 0.788 6.542 1.00 98.62 276 TYR A O 1
ATOM 2023 N N . ILE A 1 277 ? -6.686 -0.101 7.992 1.00 98.75 277 ILE A N 1
ATOM 2024 C CA . ILE A 1 277 ? -6.718 -1.420 7.351 1.00 98.75 277 ILE A CA 1
ATOM 2025 C C . ILE A 1 277 ? -8.155 -1.764 6.967 1.00 98.75 277 ILE A C 1
ATOM 2027 O O . ILE A 1 277 ? -8.998 -2.020 7.824 1.00 98.75 277 ILE A O 1
ATOM 2031 N N . GLY A 1 278 ? -8.428 -1.822 5.666 1.00 98.38 278 GLY A N 1
ATOM 2032 C CA . GLY A 1 278 ? -9.750 -2.094 5.108 1.00 98.38 278 GLY A CA 1
ATOM 2033 C C . GLY A 1 278 ? -10.016 -1.299 3.833 1.00 98.38 278 GLY A C 1
ATOM 2034 O O . GLY A 1 278 ? -9.383 -0.282 3.566 1.00 98.38 278 GLY A O 1
ATOM 2035 N N . VAL A 1 279 ? -10.965 -1.763 3.016 1.00 98.50 279 VAL A N 1
ATOM 2036 C CA . VAL A 1 279 ? -11.447 -0.969 1.873 1.00 98.50 279 VAL A CA 1
ATOM 2037 C C . VAL A 1 279 ? -12.112 0.288 2.414 1.00 98.50 279 VAL A C 1
ATOM 2039 O O . VAL A 1 279 ? -13.040 0.169 3.213 1.00 98.50 279 VAL A O 1
ATOM 2042 N N . SER A 1 280 ? -11.642 1.455 1.974 1.00 97.88 280 SER A N 1
ATOM 2043 C CA . SER A 1 280 ? -12.175 2.756 2.388 1.00 97.88 280 SER A CA 1
ATOM 2044 C C . SER A 1 280 ? -12.223 2.946 3.912 1.00 97.88 280 SER A C 1
ATOM 2046 O O . SER A 1 280 ? -13.143 3.580 4.411 1.00 97.88 280 SER A O 1
ATOM 2048 N N . ALA A 1 281 ? -11.275 2.360 4.656 1.00 98.19 281 ALA A N 1
ATOM 2049 C CA . ALA A 1 281 ? -11.029 2.759 6.041 1.00 98.19 281 ALA A CA 1
ATOM 2050 C C . ALA A 1 281 ? -10.404 4.160 6.036 1.00 98.19 281 ALA A C 1
ATOM 2052 O O . ALA A 1 281 ? -9.434 4.373 5.300 1.00 98.19 281 ALA A O 1
ATOM 2053 N N . ASP A 1 282 ? -10.951 5.089 6.816 1.00 97.06 282 ASP A N 1
ATOM 2054 C CA . ASP A 1 282 ? -10.539 6.495 6.786 1.00 97.06 282 ASP A CA 1
ATOM 2055 C C . ASP A 1 282 ? -10.410 7.080 8.196 1.00 97.06 282 ASP A C 1
ATOM 2057 O O . ASP A 1 282 ? -11.054 6.623 9.150 1.00 97.06 282 ASP A O 1
ATOM 2061 N N . GLY A 1 283 ? -9.551 8.087 8.329 1.00 96.75 283 GLY A N 1
ATOM 2062 C CA . GLY A 1 283 ? -9.356 8.798 9.587 1.00 96.75 283 GLY A CA 1
ATOM 2063 C C . GLY A 1 283 ? -10.574 9.631 9.988 1.00 96.75 283 GLY A C 1
ATOM 2064 O O . GLY A 1 283 ? -11.421 9.994 9.174 1.00 96.75 283 GLY A O 1
ATOM 2065 N N . SER A 1 284 ? -10.637 10.010 11.261 1.00 96.69 284 SER A N 1
ATOM 2066 C CA . SER A 1 284 ? -11.635 10.968 11.771 1.00 96.69 284 SER A CA 1
ATOM 2067 C C . SER A 1 284 ? -11.503 12.365 11.153 1.00 96.69 284 SER A C 1
ATOM 2069 O O . SER A 1 284 ? -12.448 13.157 11.146 1.00 96.69 284 SER A O 1
ATOM 2071 N N . SER A 1 285 ? -10.312 12.684 10.649 1.00 95.38 285 SER A N 1
ATOM 2072 C CA . SER A 1 285 ? -10.010 13.854 9.833 1.00 95.38 285 SER A CA 1
ATOM 2073 C C . SER A 1 285 ? -8.747 13.588 9.014 1.00 95.38 285 SER A C 1
ATOM 2075 O O . SER A 1 285 ? -7.931 12.744 9.387 1.00 95.38 285 SER A O 1
ATOM 2077 N N . ASN A 1 286 ? -8.523 14.400 7.982 1.00 92.75 286 ASN A N 1
ATOM 2078 C CA . ASN A 1 286 ? -7.361 14.296 7.096 1.00 92.75 286 ASN A CA 1
ATOM 2079 C C . ASN A 1 286 ? -5.995 14.605 7.748 1.00 92.75 286 ASN A C 1
ATOM 2081 O O . ASN A 1 286 ? -4.961 14.470 7.090 1.00 92.75 286 ASN A O 1
ATOM 2085 N N . THR A 1 287 ? -5.969 15.037 9.013 1.00 93.56 287 THR A N 1
ATOM 2086 C CA . THR A 1 287 ? -4.748 15.426 9.745 1.00 93.56 287 THR A CA 1
ATOM 2087 C C . THR A 1 287 ? -4.577 14.703 11.083 1.00 93.56 287 THR A C 1
ATOM 2089 O O . THR A 1 287 ? -3.647 15.004 11.834 1.00 93.56 287 THR A O 1
ATOM 2092 N N . THR A 1 288 ? -5.461 13.756 11.411 1.00 94.94 288 THR A N 1
ATOM 2093 C CA . THR A 1 288 ? -5.447 13.081 12.716 1.00 94.94 288 THR A CA 1
ATOM 2094 C C . THR A 1 288 ? -4.179 12.253 12.907 1.00 94.94 288 THR A C 1
ATOM 2096 O O . THR A 1 288 ? -3.688 11.637 11.967 1.00 94.94 288 THR A O 1
ATOM 2099 N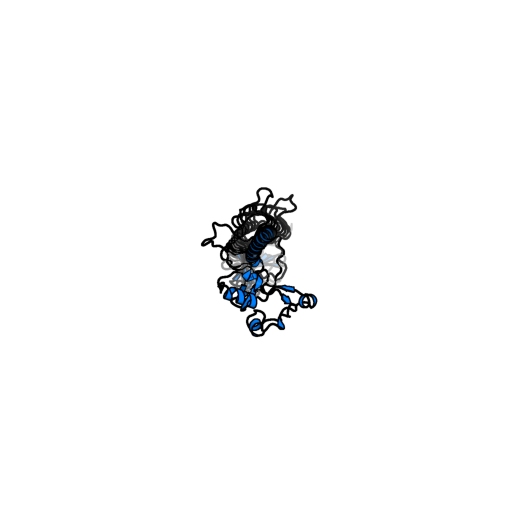 N . GLN A 1 289 ? -3.631 12.238 14.123 1.00 95.12 289 GLN A N 1
ATOM 2100 C CA . GLN A 1 289 ? -2.412 11.500 14.457 1.00 95.12 289 GLN A CA 1
ATOM 2101 C C . GLN A 1 289 ? -2.696 10.357 15.428 1.00 95.12 289 GLN A C 1
ATOM 2103 O O . GLN A 1 289 ? -3.543 10.491 16.318 1.00 95.12 289 GLN A O 1
ATOM 2108 N N . ASN A 1 290 ? -1.922 9.278 15.298 1.00 97.38 290 ASN A N 1
ATOM 2109 C CA . ASN A 1 290 ? -1.981 8.110 16.177 1.00 97.38 290 ASN A CA 1
ATOM 2110 C C . ASN A 1 290 ? -3.403 7.530 16.278 1.00 97.38 290 ASN A C 1
ATOM 2112 O O . ASN A 1 290 ? -3.920 7.294 17.370 1.00 97.38 290 ASN A O 1
ATOM 2116 N N . GLU A 1 291 ? -4.069 7.370 15.137 1.00 98.19 291 GLU A N 1
ATOM 2117 C CA . GLU A 1 291 ? -5.403 6.783 15.064 1.00 98.19 291 GLU A CA 1
ATOM 2118 C C . GLU A 1 291 ? -5.340 5.395 14.414 1.00 98.19 291 GLU A C 1
ATOM 2120 O O . GLU A 1 291 ? -4.656 5.180 13.413 1.00 98.19 291 GLU A O 1
ATOM 2125 N N . ILE A 1 292 ? -6.045 4.427 14.998 1.00 98.69 292 ILE A N 1
ATOM 2126 C CA . ILE A 1 292 ? -6.135 3.061 14.471 1.00 98.69 292 ILE A CA 1
ATOM 2127 C C . ILE A 1 292 ? -7.558 2.852 13.965 1.00 98.69 292 ILE A C 1
ATOM 2129 O O . ILE A 1 292 ? -8.500 2.944 14.745 1.00 98.69 292 ILE A O 1
ATOM 2133 N N . VAL A 1 293 ? -7.725 2.523 12.687 1.00 98.62 293 VAL A N 1
ATOM 2134 C CA . VAL A 1 293 ? -9.021 2.223 12.066 1.00 98.62 293 VAL A CA 1
ATOM 2135 C C . VAL A 1 293 ? -8.912 0.913 11.300 1.00 98.62 293 VAL A C 1
ATOM 2137 O O . VAL A 1 293 ? -8.185 0.792 10.317 1.00 98.62 293 VAL A O 1
ATOM 2140 N N . ILE A 1 294 ? -9.625 -0.110 11.759 1.00 98.62 294 ILE A N 1
ATOM 2141 C CA . ILE A 1 294 ? -9.571 -1.450 11.168 1.00 98.62 294 ILE A CA 1
ATOM 2142 C C . ILE A 1 294 ? -10.985 -1.891 10.805 1.00 98.62 294 ILE A C 1
ATOM 2144 O O . ILE A 1 294 ? -11.826 -2.080 11.680 1.00 98.62 294 ILE A O 1
ATOM 2148 N N . GLY A 1 295 ? -11.244 -2.106 9.518 1.00 98.12 295 GLY A N 1
ATOM 2149 C CA . GLY A 1 295 ? -12.530 -2.555 8.990 1.00 98.12 295 GLY A CA 1
ATOM 2150 C C . GLY A 1 295 ? -12.880 -1.888 7.661 1.00 98.12 295 GLY A C 1
ATOM 2151 O O . GLY A 1 295 ? -12.477 -0.765 7.386 1.00 98.12 295 GLY A O 1
ATOM 2152 N N . ALA A 1 296 ? -13.645 -2.579 6.814 1.00 98.00 296 ALA A N 1
ATOM 2153 C CA . ALA A 1 296 ? -14.132 -1.982 5.573 1.00 98.00 296 ALA A CA 1
ATOM 2154 C C . ALA A 1 296 ? -15.153 -0.873 5.874 1.00 98.00 296 ALA A C 1
ATOM 2156 O O . ALA A 1 296 ? -16.137 -1.127 6.574 1.00 98.00 296 ALA A O 1
ATOM 2157 N N . ASN A 1 297 ? -14.950 0.320 5.310 1.00 97.56 297 ASN A N 1
ATOM 2158 C CA . ASN A 1 297 ? -15.765 1.515 5.558 1.00 97.56 297 ASN A CA 1
ATOM 2159 C C . ASN A 1 297 ? -15.875 1.859 7.058 1.00 97.56 297 ASN A C 1
ATOM 2161 O O . ASN A 1 297 ? -16.956 2.192 7.542 1.00 97.56 297 ASN A O 1
ATOM 2165 N N . ALA A 1 298 ? -14.804 1.634 7.820 1.00 97.88 298 ALA A N 1
ATOM 2166 C CA . ALA A 1 298 ? -14.715 2.101 9.196 1.00 97.88 298 ALA A CA 1
ATOM 2167 C C . ALA A 1 298 ? -14.182 3.540 9.202 1.00 97.88 298 ALA A C 1
ATOM 2169 O O . ALA A 1 298 ? -13.237 3.835 8.471 1.00 97.88 298 ALA A O 1
ATOM 2170 N N . ASP A 1 299 ? -14.775 4.385 10.044 1.00 97.50 299 ASP A N 1
ATOM 2171 C CA . ASP A 1 299 ? -14.394 5.787 10.210 1.00 97.50 299 ASP A CA 1
ATOM 2172 C C . ASP A 1 299 ? -13.771 5.999 11.590 1.00 97.50 299 ASP A C 1
ATOM 2174 O O . ASP A 1 299 ? -14.309 5.551 12.615 1.00 97.50 299 ASP A O 1
ATOM 2178 N N . GLY A 1 300 ? -12.656 6.721 11.617 1.00 97.62 300 GLY A N 1
ATOM 2179 C CA . GLY A 1 300 ? -12.010 7.161 12.843 1.00 97.62 300 GLY A CA 1
ATOM 2180 C C . GLY A 1 300 ? -12.915 7.990 13.764 1.00 97.62 300 GLY A C 1
ATOM 2181 O O . GLY A 1 300 ? -13.934 8.547 13.356 1.00 97.62 300 GLY A O 1
ATOM 2182 N N . GLN A 1 301 ? -12.523 8.101 15.033 1.00 97.31 301 GLN A N 1
ATOM 2183 C CA . GLN A 1 301 ? -13.205 8.893 16.063 1.00 97.31 301 GLN A CA 1
ATOM 2184 C C . GLN A 1 301 ? -12.318 9.965 16.727 1.00 97.31 301 GLN A C 1
ATOM 2186 O O . GLN A 1 301 ? -12.825 10.747 17.533 1.00 97.31 301 GLN A O 1
ATOM 2191 N N . GLY A 1 302 ? -11.021 10.031 16.418 1.00 97.62 302 GLY A N 1
ATOM 2192 C CA . GLY A 1 302 ? -10.121 11.080 16.889 1.00 97.62 302 GLY A CA 1
ATOM 2193 C C . GLY A 1 302 ? -8.677 10.628 17.109 1.00 97.62 302 GLY A C 1
ATOM 2194 O O . GLY A 1 302 ? -8.330 9.449 17.056 1.00 97.62 302 GLY A O 1
ATOM 2195 N N . ALA A 1 303 ? -7.817 11.596 17.427 1.00 97.56 303 ALA A N 1
ATOM 2196 C CA . ALA A 1 303 ? -6.416 11.327 17.738 1.00 97.56 303 ALA A CA 1
ATOM 2197 C C . ALA A 1 303 ? -6.271 10.438 18.982 1.00 97.56 303 ALA A C 1
ATOM 2199 O O . ALA A 1 303 ? -6.904 10.690 20.012 1.00 97.56 303 ALA A O 1
ATOM 2200 N N . ASN A 1 304 ? -5.352 9.469 18.924 1.00 97.75 304 ASN A N 1
ATOM 2201 C CA . ASN A 1 304 ? -5.094 8.472 19.974 1.00 97.75 304 ASN A CA 1
ATOM 2202 C C . ASN A 1 304 ? -6.242 7.478 20.208 1.00 97.75 304 ASN A C 1
ATOM 2204 O O . ASN A 1 304 ? -6.305 6.866 21.279 1.00 97.75 304 ASN A O 1
ATOM 2208 N N . TYR A 1 305 ? -7.190 7.357 19.273 1.00 98.06 305 TYR A N 1
ATOM 2209 C CA . TYR A 1 305 ? -8.324 6.441 19.398 1.00 98.06 305 TYR A CA 1
ATOM 2210 C C . TYR A 1 305 ? -8.128 5.232 18.481 1.00 98.06 305 TYR A C 1
ATOM 2212 O O . TYR A 1 305 ? -7.457 5.297 17.452 1.00 98.06 305 TYR A O 1
ATOM 2220 N N . ALA A 1 306 ? -8.720 4.107 18.877 1.00 98.06 306 ALA A N 1
ATOM 2221 C CA . ALA A 1 306 ? -8.756 2.895 18.075 1.00 98.06 306 ALA A CA 1
ATOM 2222 C C . ALA A 1 306 ? -10.208 2.509 17.784 1.00 98.06 306 ALA A C 1
ATOM 2224 O O . ALA A 1 306 ? -11.008 2.323 18.703 1.00 98.06 306 ALA A O 1
ATOM 2225 N N . VAL A 1 307 ? -10.527 2.362 16.503 1.00 98.25 307 VAL A N 1
ATOM 2226 C CA . VAL A 1 307 ? -11.810 1.916 15.970 1.00 98.25 307 VAL A CA 1
ATOM 2227 C C . VAL A 1 307 ? -11.591 0.581 15.269 1.00 98.25 307 VAL A C 1
ATOM 2229 O O . VAL A 1 307 ? -10.799 0.470 14.334 1.00 98.25 307 VAL A O 1
ATOM 2232 N N . ILE A 1 308 ? -12.291 -0.457 15.724 1.00 97.62 308 ILE A N 1
ATOM 2233 C CA . ILE A 1 308 ? -12.248 -1.791 15.116 1.00 97.62 308 ILE A CA 1
ATOM 2234 C C . ILE A 1 308 ? -13.670 -2.157 14.708 1.00 97.62 308 ILE A C 1
ATOM 2236 O O . ILE A 1 308 ? -14.479 -2.574 15.539 1.00 97.62 308 ILE A O 1
ATOM 2240 N N . GLY A 1 309 ? -13.961 -1.995 13.421 1.00 96.88 309 GLY A N 1
ATOM 2241 C CA . GLY A 1 309 ? -15.272 -2.214 12.835 1.00 96.88 309 GLY A CA 1
ATOM 2242 C C . GLY A 1 309 ? -15.994 -0.939 12.415 1.00 96.88 309 GLY A C 1
ATOM 2243 O O . GLY A 1 309 ? -15.608 0.171 12.757 1.00 96.88 309 GLY A O 1
ATOM 2244 N N . ASN A 1 310 ? -17.083 -1.132 11.679 1.00 96.31 310 ASN A N 1
ATOM 2245 C CA . ASN A 1 310 ? -18.049 -0.091 11.342 1.00 96.31 310 ASN A CA 1
ATOM 2246 C C . ASN A 1 310 ? -19.380 -0.350 12.078 1.00 96.31 310 ASN A C 1
ATOM 2248 O O . ASN A 1 310 ? -19.505 -1.312 12.841 1.00 96.31 310 ASN A O 1
ATOM 2252 N N . GLY A 1 311 ? -20.407 0.459 11.801 1.00 94.94 311 GLY A N 1
ATOM 2253 C CA . GLY A 1 311 ? -21.728 0.333 12.433 1.00 94.94 311 GLY A CA 1
ATOM 2254 C C . GLY A 1 311 ? -22.474 -0.991 12.193 1.00 94.94 311 GLY A C 1
ATOM 2255 O O . GLY A 1 311 ? -23.507 -1.216 12.814 1.00 94.94 311 GLY A O 1
ATOM 2256 N N . SER A 1 312 ? -21.980 -1.876 11.319 1.00 95.81 312 SER A N 1
ATOM 2257 C CA . SER A 1 312 ? -22.565 -3.205 11.074 1.00 95.81 312 SER A CA 1
ATOM 2258 C C . SER A 1 312 ? -21.983 -4.306 11.970 1.00 95.81 312 SER A C 1
ATOM 2260 O O . SER A 1 312 ? -22.483 -5.431 11.955 1.00 95.81 312 SER A O 1
ATOM 2262 N N . ILE A 1 313 ? -20.921 -4.030 12.735 1.00 95.12 313 ILE A N 1
ATOM 2263 C CA . ILE A 1 313 ? -20.325 -5.023 13.637 1.00 95.12 313 ILE A CA 1
ATOM 2264 C C . ILE A 1 313 ? -21.222 -5.234 14.859 1.00 95.12 313 ILE A C 1
ATOM 2266 O O . ILE A 1 313 ? -21.471 -4.316 15.634 1.00 95.12 313 ILE A O 1
ATOM 2270 N N . SER A 1 314 ? -21.672 -6.475 15.066 1.00 92.00 314 SER A N 1
ATOM 2271 C CA . SER A 1 314 ? -22.548 -6.842 16.187 1.00 92.00 314 SER A CA 1
ATOM 2272 C C . SER A 1 314 ? -21.808 -7.365 17.422 1.00 92.00 314 SER A C 1
ATOM 2274 O O . SER A 1 314 ? -22.355 -7.345 18.521 1.00 92.00 314 SER A O 1
ATOM 2276 N N . ARG A 1 315 ? -20.602 -7.924 17.252 1.00 89.19 315 ARG A N 1
ATOM 2277 C CA . ARG A 1 315 ? -19.803 -8.529 18.331 1.00 89.19 315 ARG A CA 1
ATOM 2278 C C . ARG A 1 315 ? -18.316 -8.311 18.065 1.00 89.19 315 ARG A C 1
ATOM 2280 O O . ARG A 1 315 ? -17.858 -8.557 16.952 1.00 89.19 315 ARG A O 1
ATOM 2287 N N . LEU A 1 316 ? -17.575 -7.908 19.096 1.00 92.25 316 LEU A N 1
ATOM 2288 C CA . LEU A 1 316 ? -16.115 -7.823 19.085 1.00 92.25 316 LEU A CA 1
ATOM 2289 C C . LEU A 1 316 ? -15.554 -8.859 20.062 1.00 92.25 316 LEU A C 1
ATOM 2291 O O . LEU A 1 316 ? -15.789 -8.775 21.266 1.00 92.25 316 LEU A O 1
ATOM 2295 N N . TYR A 1 317 ? -14.811 -9.831 19.542 1.00 90.06 317 TYR A N 1
ATOM 2296 C CA . TYR A 1 317 ? -14.170 -10.869 20.343 1.00 90.06 317 TYR A CA 1
ATOM 2297 C C . TYR A 1 317 ? -12.696 -10.520 20.564 1.00 90.06 317 TYR A C 1
ATOM 2299 O O . TYR A 1 317 ? -11.926 -10.467 19.610 1.00 90.06 317 TYR A O 1
ATOM 2307 N N . ALA A 1 318 ? -12.284 -10.335 21.823 1.00 91.19 318 ALA A N 1
ATOM 2308 C CA . ALA A 1 318 ? -10.860 -10.242 22.176 1.00 91.19 318 ALA A CA 1
ATOM 2309 C C . ALA A 1 318 ? -10.139 -11.602 22.049 1.00 91.19 318 ALA A C 1
ATOM 2311 O O . ALA A 1 318 ? -8.922 -11.666 21.899 1.00 91.19 318 ALA A O 1
ATOM 2312 N N . ASN A 1 319 ? -10.896 -12.700 22.122 1.00 87.19 319 ASN A N 1
ATOM 2313 C CA . ASN A 1 319 ? -10.455 -14.072 21.896 1.00 87.19 319 ASN A CA 1
ATOM 2314 C C . ASN A 1 319 ? -11.637 -14.894 21.353 1.00 87.19 319 ASN A C 1
ATOM 2316 O O . ASN A 1 319 ? -12.771 -14.645 21.765 1.00 87.19 319 ASN A O 1
ATOM 2320 N N . GLU A 1 320 ? -11.370 -15.871 20.476 1.00 81.44 320 GLU A N 1
ATOM 2321 C CA . GLU A 1 320 ? -12.401 -16.715 19.839 1.00 81.44 320 GLU A CA 1
ATOM 2322 C C . GLU A 1 320 ? -13.334 -17.429 20.831 1.00 81.44 320 GLU A C 1
ATOM 2324 O O . GLU A 1 320 ? -14.512 -17.607 20.533 1.00 81.44 320 GLU A O 1
ATOM 2329 N N . ASP A 1 321 ? -12.848 -17.754 22.030 1.00 74.81 321 ASP A N 1
ATOM 2330 C CA . ASP A 1 321 ? -13.575 -18.583 23.000 1.00 74.81 321 ASP A CA 1
ATOM 2331 C C . ASP A 1 321 ? -14.282 -17.740 24.074 1.00 74.81 321 ASP A C 1
ATOM 2333 O O . ASP A 1 321 ? -14.923 -18.278 24.979 1.00 74.81 321 ASP A O 1
ATOM 2337 N N . GLY A 1 322 ? -14.135 -16.411 24.009 1.00 74.94 322 GLY A N 1
ATOM 2338 C CA . GLY A 1 322 ? -14.680 -15.468 24.989 1.00 74.94 322 GLY A CA 1
ATOM 2339 C C . GLY A 1 322 ? -13.902 -15.375 26.309 1.00 74.94 322 GLY A C 1
ATOM 2340 O O . GLY A 1 322 ? -14.245 -14.556 27.154 1.00 74.94 322 GLY A O 1
ATOM 2341 N N . ASP A 1 323 ? -12.827 -16.150 26.479 1.00 77.88 323 ASP A N 1
ATOM 2342 C CA . ASP A 1 323 ? -12.013 -16.191 27.708 1.00 77.88 323 ASP A CA 1
ATOM 2343 C C . ASP A 1 323 ? -10.846 -15.174 27.712 1.00 77.88 323 ASP A C 1
ATOM 2345 O O . ASP A 1 323 ? -9.978 -15.197 28.590 1.00 77.88 323 ASP A O 1
ATOM 2349 N N . GLY A 1 324 ? -10.790 -14.285 26.715 1.00 86.31 324 GLY A N 1
ATOM 2350 C CA . GLY A 1 324 ? -9.780 -13.231 26.627 1.00 86.31 324 GLY A CA 1
ATOM 2351 C C . GLY A 1 324 ? -9.938 -12.205 27.750 1.00 86.31 324 GLY A C 1
ATOM 2352 O O . GLY A 1 324 ? -11.030 -11.692 27.981 1.00 86.31 324 GLY A O 1
ATOM 2353 N N . VAL A 1 325 ? -8.843 -11.874 28.436 1.00 88.50 325 VAL A N 1
ATOM 2354 C CA . VAL A 1 325 ? -8.834 -10.813 29.452 1.00 88.50 325 VAL A CA 1
ATOM 2355 C C . VAL A 1 325 ? -8.542 -9.477 28.776 1.00 88.50 325 VAL A C 1
ATOM 2357 O O . VAL A 1 325 ? -7.481 -9.304 28.178 1.00 88.50 325 VAL A O 1
ATOM 2360 N N . LEU A 1 326 ? -9.469 -8.527 28.898 1.00 93.00 326 LEU A N 1
ATOM 2361 C CA . LEU A 1 326 ? -9.284 -7.151 28.445 1.00 93.00 326 LEU A CA 1
ATOM 2362 C C . LEU A 1 326 ? -8.726 -6.292 29.588 1.00 93.00 326 LEU A C 1
ATOM 2364 O O . LEU A 1 326 ? -9.360 -6.160 30.634 1.00 93.00 326 LEU A O 1
ATOM 2368 N N . TYR A 1 327 ? -7.560 -5.679 29.378 1.00 94.38 327 TYR A N 1
ATOM 2369 C CA . TYR A 1 327 ? -6.992 -4.688 30.293 1.00 94.38 327 TYR A CA 1
ATOM 2370 C C . TYR A 1 327 ? -7.460 -3.294 29.874 1.00 94.38 327 TYR A C 1
ATOM 2372 O O . TYR A 1 327 ? -6.999 -2.754 28.872 1.00 94.38 327 TYR A O 1
ATOM 2380 N N . ALA A 1 328 ? -8.384 -2.717 30.636 1.00 93.62 328 ALA A N 1
ATOM 2381 C CA . ALA A 1 328 ? -8.924 -1.383 30.396 1.00 93.62 328 ALA A CA 1
ATOM 2382 C C . ALA A 1 328 ? -9.131 -0.651 31.726 1.00 93.62 328 ALA A C 1
ATOM 2384 O O . ALA A 1 328 ? -9.376 -1.283 32.752 1.00 93.62 328 ALA A O 1
ATOM 2385 N N . ASN A 1 329 ? -9.072 0.685 31.705 1.00 94.69 329 ASN A N 1
ATOM 2386 C CA . ASN A 1 329 ? -9.416 1.499 32.877 1.00 94.69 329 ASN A CA 1
ATOM 2387 C C . ASN A 1 329 ? -10.902 1.340 33.261 1.00 94.69 329 ASN A C 1
ATOM 2389 O O . ASN A 1 329 ? -11.253 1.340 34.436 1.00 94.69 329 ASN A O 1
ATOM 2393 N N . GLY A 1 330 ? -11.781 1.168 32.268 1.00 91.19 330 GLY A N 1
ATOM 2394 C CA . GLY A 1 330 ? -13.196 0.882 32.482 1.00 91.19 330 GLY A CA 1
ATOM 2395 C C . GLY A 1 330 ? -13.954 0.650 31.178 1.00 91.19 330 GLY A C 1
ATOM 2396 O O . GLY A 1 330 ? -13.447 0.928 30.091 1.00 91.19 330 GLY A O 1
ATOM 2397 N N . THR A 1 331 ? -15.184 0.155 31.299 1.00 92.44 331 THR A N 1
ATOM 2398 C CA . THR A 1 331 ? -16.140 0.036 30.191 1.00 92.44 331 THR A CA 1
ATOM 2399 C C . THR A 1 331 ? -17.210 1.107 30.352 1.00 92.44 331 THR A C 1
ATOM 2401 O O . THR A 1 331 ? -17.847 1.196 31.400 1.00 92.44 331 THR A O 1
ATOM 2404 N N . ILE A 1 332 ? -17.414 1.917 29.316 1.00 92.25 332 ILE A N 1
ATOM 2405 C CA . ILE A 1 332 ? -18.447 2.954 29.294 1.00 92.25 332 ILE A CA 1
ATOM 2406 C C . ILE A 1 332 ? -19.636 2.408 28.504 1.00 92.25 332 ILE A C 1
ATOM 2408 O O . ILE A 1 332 ? -19.489 2.023 27.348 1.00 92.25 332 ILE A O 1
ATOM 2412 N N . VAL A 1 333 ? -20.812 2.362 29.132 1.00 92.25 333 VAL A N 1
ATOM 2413 C CA . VAL A 1 333 ? -22.059 1.894 28.510 1.00 92.25 333 VAL A CA 1
ATOM 2414 C C . VAL A 1 333 ? -23.000 3.083 28.349 1.00 92.25 333 VAL A C 1
ATOM 2416 O O . VAL A 1 333 ? -23.238 3.819 29.309 1.00 92.25 333 VAL A O 1
ATOM 2419 N N . SER A 1 334 ? -23.542 3.280 27.145 1.00 92.25 334 SER A N 1
ATOM 2420 C CA . SER A 1 334 ? -24.511 4.352 26.893 1.00 92.25 334 SER A CA 1
ATOM 2421 C C . SER A 1 334 ? -25.762 4.166 27.756 1.00 92.25 334 SER A C 1
ATOM 2423 O O . SER A 1 334 ? -26.348 3.086 27.804 1.00 92.25 334 SER A O 1
ATOM 2425 N N . SER A 1 335 ? -26.167 5.226 28.456 1.00 94.50 335 SER A N 1
ATOM 2426 C CA . SER A 1 335 ? -27.315 5.218 29.373 1.00 94.50 335 SER A CA 1
ATOM 2427 C C . SER A 1 335 ? -28.137 6.513 29.287 1.00 94.50 335 SER A C 1
ATOM 2429 O O . SER A 1 335 ? -28.916 6.823 30.189 1.00 94.50 335 SER A O 1
ATOM 2431 N N . ASP A 1 336 ? -27.966 7.275 28.204 1.00 97.19 336 ASP A N 1
ATOM 2432 C CA . ASP A 1 336 ? -28.655 8.547 27.980 1.00 97.19 336 ASP A CA 1
ATOM 2433 C C . ASP A 1 336 ? -30.180 8.344 27.909 1.00 97.19 336 ASP A C 1
ATOM 2435 O O . ASP A 1 336 ? -30.668 7.402 27.285 1.00 97.19 336 ASP A O 1
ATOM 2439 N N . ARG A 1 337 ? -30.961 9.224 28.550 1.00 96.38 337 ARG A N 1
ATOM 2440 C CA . ARG A 1 337 ? -32.432 9.137 28.545 1.00 96.38 337 ARG A CA 1
ATOM 2441 C C . ARG A 1 337 ? -33.007 9.200 27.127 1.00 96.38 337 ARG A C 1
ATOM 2443 O O . ARG A 1 337 ? -34.041 8.599 26.877 1.00 96.38 337 ARG A O 1
ATOM 2450 N N . ARG A 1 338 ? -32.354 9.913 26.206 1.00 96.75 338 ARG A N 1
ATOM 2451 C CA . ARG A 1 338 ? -32.829 10.123 24.827 1.00 96.75 338 ARG A CA 1
ATOM 2452 C C . ARG A 1 338 ? -32.753 8.869 23.959 1.00 96.75 338 ARG A C 1
ATOM 2454 O O . ARG A 1 338 ? -33.380 8.838 22.909 1.00 96.75 338 ARG A O 1
ATOM 2461 N N . VAL A 1 339 ? -31.989 7.862 24.382 1.00 95.69 339 VAL A N 1
ATOM 2462 C CA . VAL A 1 339 ? -31.879 6.570 23.684 1.00 95.69 339 VAL A CA 1
ATOM 2463 C C . VAL A 1 339 ? -32.688 5.469 24.376 1.00 95.69 339 VAL A C 1
ATOM 2465 O O . VAL A 1 339 ? -32.462 4.289 24.128 1.00 95.69 339 VAL A O 1
ATOM 2468 N N . LYS A 1 340 ? -33.608 5.846 25.272 1.00 96.31 340 LYS A N 1
ATOM 2469 C CA . LYS A 1 340 ? -34.464 4.932 26.030 1.00 96.31 340 LYS A CA 1
ATOM 2470 C C . LYS A 1 340 ? -35.928 5.316 25.855 1.00 96.31 340 LYS A C 1
ATOM 2472 O O . LYS A 1 340 ? -36.261 6.496 25.799 1.00 96.31 340 LYS A O 1
ATOM 2477 N N . ASP A 1 341 ? -36.782 4.306 25.838 1.00 95.88 341 ASP A N 1
ATOM 2478 C CA . ASP A 1 341 ? -38.238 4.428 25.815 1.00 95.88 341 ASP A CA 1
ATOM 2479 C C . ASP A 1 341 ? -38.841 3.457 26.848 1.00 95.88 341 ASP A C 1
ATOM 2481 O O . ASP A 1 341 ? -38.132 2.563 27.313 1.00 95.88 341 ASP A O 1
ATOM 2485 N N . ASN A 1 342 ? -40.111 3.640 27.225 1.00 94.94 342 ASN A N 1
ATOM 2486 C CA . ASN A 1 342 ? -40.831 2.811 28.212 1.00 94.94 342 ASN A CA 1
ATOM 2487 C C . ASN A 1 342 ? -40.071 2.644 29.548 1.00 94.94 342 ASN A C 1
ATOM 2489 O O . ASN A 1 342 ? -39.829 1.537 30.022 1.00 94.94 342 ASN A O 1
ATOM 2493 N N . ILE A 1 343 ? -39.630 3.763 30.133 1.00 95.06 343 ILE A N 1
ATOM 2494 C CA . ILE A 1 343 ? -38.862 3.770 31.388 1.00 95.06 343 ILE A CA 1
ATOM 2495 C C . ILE A 1 343 ? -39.818 3.595 32.578 1.00 95.06 343 ILE A C 1
ATOM 2497 O O . ILE A 1 343 ? -40.586 4.508 32.881 1.00 95.06 343 ILE A O 1
ATOM 2501 N N . GLU A 1 344 ? -39.718 2.457 33.266 1.00 92.88 344 GLU A N 1
ATOM 2502 C CA . GLU A 1 344 ? -40.529 2.074 34.433 1.00 92.88 344 GLU A CA 1
ATOM 2503 C C . GLU A 1 344 ? -39.653 1.791 35.671 1.00 92.88 344 GLU A C 1
ATOM 2505 O O . GLU A 1 344 ? -38.434 1.612 35.561 1.00 92.88 344 GLU A O 1
ATOM 2510 N N . ASP A 1 345 ? -40.269 1.762 36.858 1.00 92.19 345 ASP A N 1
ATOM 2511 C CA . ASP A 1 345 ? -39.590 1.386 38.103 1.00 92.19 345 ASP A CA 1
ATOM 2512 C C . ASP A 1 345 ? -39.211 -0.104 38.101 1.00 92.19 345 ASP A C 1
ATOM 2514 O O . ASP A 1 345 ? -39.928 -0.955 37.583 1.00 92.19 345 ASP A O 1
ATOM 2518 N N . ILE A 1 346 ? -38.065 -0.434 38.704 1.00 90.25 346 ILE A N 1
ATOM 2519 C CA . ILE A 1 346 ? -37.576 -1.815 38.756 1.00 90.25 346 ILE A CA 1
ATOM 2520 C C . ILE A 1 346 ? -38.205 -2.614 39.909 1.00 90.25 346 ILE A C 1
ATOM 2522 O O . ILE A 1 346 ? -38.098 -2.229 41.078 1.00 90.25 346 ILE A O 1
ATOM 2526 N N . ASP A 1 347 ? -38.749 -3.787 39.572 1.00 86.75 347 ASP A N 1
ATOM 2527 C CA . ASP A 1 347 ? -39.332 -4.753 40.523 1.00 86.75 347 ASP A CA 1
ATOM 2528 C C . ASP A 1 347 ? -38.339 -5.839 40.995 1.00 86.75 347 ASP A C 1
ATOM 2530 O O . ASP A 1 347 ? -38.617 -6.625 41.905 1.00 86.75 347 ASP A O 1
ATOM 2534 N N . LEU A 1 348 ? -37.138 -5.884 40.407 1.00 93.00 348 LEU A N 1
ATOM 2535 C CA . LEU A 1 348 ? -36.017 -6.694 40.893 1.00 93.00 348 LEU A CA 1
ATOM 2536 C C . LEU A 1 348 ? -35.282 -5.957 42.018 1.00 93.00 348 LEU A C 1
ATOM 2538 O O . LEU A 1 348 ? -34.453 -5.087 41.767 1.00 93.00 348 LEU A O 1
ATOM 2542 N N . GLY A 1 349 ? -35.570 -6.348 43.259 1.00 95.38 349 GLY A N 1
ATOM 2543 C CA . GLY A 1 349 ? -34.953 -5.804 44.472 1.00 95.38 349 GLY A CA 1
ATOM 2544 C C . GLY A 1 349 ? -34.556 -6.884 45.478 1.00 95.38 349 GLY A C 1
ATOM 2545 O O . GLY A 1 349 ? -33.979 -7.917 45.130 1.00 95.38 349 GLY A O 1
ATOM 2546 N N . LEU A 1 350 ? -34.886 -6.673 46.751 1.00 96.56 350 LEU A N 1
ATOM 2547 C CA . LEU A 1 350 ? -34.483 -7.532 47.867 1.00 96.56 350 LEU A CA 1
ATOM 2548 C C . LEU A 1 350 ? -35.013 -8.965 47.726 1.00 96.56 350 LEU A C 1
ATOM 2550 O O . LEU A 1 350 ? -34.322 -9.915 48.084 1.00 96.56 350 LEU A O 1
ATOM 2554 N N . ASN A 1 351 ? -36.213 -9.141 47.163 1.00 95.75 351 ASN A N 1
ATOM 2555 C CA . ASN A 1 351 ? -36.783 -10.465 46.886 1.00 95.75 351 ASN A CA 1
ATOM 2556 C C . ASN A 1 351 ? -35.899 -11.282 45.925 1.00 95.75 351 ASN A C 1
ATOM 2558 O O . ASN A 1 351 ? -35.653 -12.461 46.166 1.00 95.75 351 ASN A O 1
ATOM 2562 N N . PHE A 1 352 ? -35.375 -10.650 44.870 1.00 96.00 352 PHE A N 1
ATOM 2563 C CA . PHE A 1 352 ? -34.464 -11.297 43.925 1.00 96.00 352 PHE A CA 1
ATOM 2564 C C . PHE A 1 352 ? -33.138 -11.671 44.595 1.00 96.00 352 PHE A C 1
ATOM 2566 O O . PHE A 1 352 ? -32.722 -12.827 44.529 1.00 96.00 352 PHE A O 1
ATOM 2573 N N . ILE A 1 353 ? -32.520 -10.720 45.304 1.00 96.75 353 ILE A N 1
ATOM 2574 C CA . ILE A 1 353 ? -31.233 -10.933 45.981 1.00 96.75 353 ILE A CA 1
ATOM 2575 C C . ILE A 1 353 ? -31.316 -12.044 47.037 1.00 96.75 353 ILE A C 1
ATOM 2577 O O . ILE A 1 353 ? -30.386 -12.832 47.163 1.00 96.75 353 ILE A O 1
ATOM 2581 N N . ASN A 1 354 ? -32.442 -12.169 47.743 1.00 96.44 354 ASN A N 1
ATOM 2582 C CA . ASN A 1 354 ? -32.641 -13.229 48.735 1.00 96.44 354 ASN A CA 1
ATOM 2583 C C . ASN A 1 354 ? -32.850 -14.626 48.128 1.00 96.44 354 ASN A C 1
ATOM 2585 O O . ASN A 1 354 ? -32.729 -15.617 48.845 1.00 96.44 354 ASN A O 1
ATOM 2589 N N . LYS A 1 355 ? -33.206 -14.724 46.841 1.00 96.94 355 LYS A N 1
ATOM 2590 C CA . LYS A 1 355 ? -33.467 -16.001 46.156 1.00 96.94 355 LYS A CA 1
ATOM 2591 C C . LYS A 1 355 ? -32.245 -16.560 45.427 1.00 96.94 355 LYS A C 1
ATOM 2593 O O . LYS A 1 355 ? -32.184 -17.766 45.201 1.00 96.94 355 LYS A O 1
ATOM 2598 N N . ILE A 1 356 ? -31.289 -15.716 45.048 1.00 96.12 356 ILE A N 1
ATOM 2599 C CA . ILE A 1 356 ? -30.048 -16.154 44.396 1.00 96.12 356 ILE A CA 1
ATOM 2600 C C . ILE A 1 356 ? -29.013 -16.612 45.430 1.00 96.12 356 ILE A C 1
ATOM 2602 O O . ILE A 1 356 ? -28.924 -16.068 46.527 1.00 96.12 356 ILE A O 1
ATOM 2606 N N . SER A 1 357 ? -28.202 -17.607 45.067 1.00 95.00 357 SER A N 1
ATOM 2607 C CA . SER A 1 357 ? -27.197 -18.192 45.963 1.00 95.00 357 SER A CA 1
ATOM 2608 C C . SER A 1 357 ? -25.776 -17.950 45.443 1.00 95.00 357 SER A C 1
ATOM 2610 O O . SER A 1 357 ? -25.407 -18.524 44.416 1.00 95.00 357 SER A O 1
ATOM 2612 N N . PRO A 1 358 ? -24.955 -17.128 46.126 1.00 95.75 358 PRO A N 1
ATOM 2613 C CA . PRO A 1 358 ? -23.530 -17.031 45.836 1.00 95.75 358 PRO A CA 1
ATOM 2614 C C . PRO A 1 358 ? -22.831 -18.368 46.095 1.00 95.75 358 PRO A C 1
ATOM 2616 O O . PRO A 1 358 ? -23.069 -19.021 47.112 1.00 95.75 358 PRO A O 1
ATOM 2619 N N . ILE A 1 359 ? -21.924 -18.754 45.203 1.00 97.38 359 ILE A N 1
ATOM 2620 C CA . ILE A 1 359 ? -21.168 -20.004 45.290 1.00 97.38 359 ILE A CA 1
ATOM 2621 C C . ILE A 1 359 ? -19.662 -19.771 45.171 1.00 97.38 359 ILE A C 1
ATOM 2623 O O . ILE A 1 359 ? -19.184 -18.715 44.748 1.00 97.38 359 ILE A O 1
ATOM 2627 N N . LYS A 1 360 ? -18.905 -20.812 45.520 1.00 97.00 360 LYS A N 1
ATOM 2628 C CA . LYS A 1 360 ? -17.465 -20.913 45.288 1.00 97.00 360 LYS A CA 1
ATOM 2629 C C . LYS A 1 360 ? -17.183 -22.139 44.428 1.00 97.00 360 LYS A C 1
ATOM 2631 O O . LYS A 1 360 ? -17.656 -23.222 44.762 1.00 97.00 360 LYS A O 1
ATOM 2636 N N . TYR A 1 361 ? -16.391 -21.982 43.375 1.00 95.81 361 TYR A N 1
ATOM 2637 C CA . TYR A 1 361 ? -16.093 -23.045 42.412 1.00 95.81 361 TYR A CA 1
ATOM 2638 C C . TYR A 1 361 ? -14.634 -23.001 41.940 1.00 95.81 361 TYR A C 1
ATOM 2640 O O . TYR A 1 361 ? -13.894 -22.072 42.255 1.00 95.81 361 TYR A O 1
ATOM 2648 N N . THR A 1 362 ? -14.218 -24.023 41.201 1.00 95.50 362 THR A N 1
ATOM 2649 C CA . THR A 1 362 ? -12.932 -24.115 40.494 1.00 95.50 362 THR A CA 1
ATOM 2650 C C . THR A 1 362 ? -13.200 -24.383 39.016 1.00 95.50 362 THR A C 1
ATOM 2652 O O . THR A 1 362 ? -14.257 -24.914 38.661 1.00 95.50 362 THR A O 1
ATOM 2655 N N . LYS A 1 363 ? -12.274 -24.005 38.129 1.00 92.62 363 LYS A N 1
ATOM 2656 C CA . LYS A 1 363 ? -12.432 -24.286 36.695 1.00 92.62 363 LYS A CA 1
ATOM 2657 C C . LYS A 1 363 ? -12.278 -25.789 36.432 1.00 92.62 363 LYS A C 1
ATOM 2659 O O . LYS A 1 363 ? -11.524 -26.473 37.116 1.00 92.62 363 LYS A O 1
ATOM 2664 N N . ARG A 1 364 ? -12.981 -26.301 35.419 1.00 93.00 364 ARG A N 1
ATOM 2665 C CA . ARG A 1 364 ? -12.732 -27.633 34.836 1.00 93.00 364 ARG A CA 1
ATOM 2666 C C . ARG A 1 364 ? -11.800 -27.478 33.636 1.00 93.00 364 ARG A C 1
ATOM 2668 O O . ARG A 1 364 ? -11.852 -26.451 32.958 1.00 93.00 364 ARG A O 1
ATOM 2675 N N . GLN A 1 365 ? -10.990 -28.495 33.349 1.00 93.00 365 GLN A N 1
ATOM 2676 C CA . GLN A 1 365 ? -10.268 -28.557 32.077 1.00 93.00 365 GLN A CA 1
ATOM 2677 C C . GLN A 1 365 ? -11.273 -28.618 30.918 1.00 93.00 365 GLN A C 1
ATOM 2679 O O . GLN A 1 365 ? -12.314 -29.264 31.042 1.00 93.00 365 GLN A O 1
ATOM 2684 N N . LEU A 1 366 ? -10.959 -27.986 29.781 1.00 90.75 366 LEU A N 1
ATOM 2685 C CA . LEU A 1 366 ? -11.867 -27.922 28.621 1.00 90.75 366 LEU A CA 1
ATOM 2686 C C . LEU A 1 366 ? -12.267 -29.318 28.115 1.00 90.75 366 LEU A C 1
ATOM 2688 O O . LEU A 1 366 ? -13.427 -29.556 27.783 1.00 90.75 366 LEU A O 1
ATOM 2692 N N . LYS A 1 367 ? -11.324 -30.270 28.113 1.00 91.69 367 LYS A N 1
ATOM 2693 C CA . LYS A 1 367 ? -11.569 -31.674 27.729 1.00 91.69 367 LYS A CA 1
ATOM 2694 C C . LYS A 1 367 ? -12.621 -32.369 28.605 1.00 91.69 367 LYS A C 1
ATOM 2696 O O . LYS A 1 367 ? -13.338 -33.255 28.135 1.00 91.69 367 LYS A O 1
ATOM 2701 N N . ASP A 1 368 ? -12.723 -31.934 29.859 1.00 93.81 368 ASP A N 1
ATOM 2702 C CA . ASP A 1 368 ? -13.585 -32.526 30.872 1.00 93.81 368 ASP A CA 1
ATOM 2703 C C . ASP A 1 368 ? -14.959 -31.854 30.899 1.00 93.81 368 ASP A C 1
ATOM 2705 O O . ASP A 1 368 ? -15.760 -32.200 31.757 1.00 93.81 368 ASP A O 1
ATOM 2709 N N . TYR A 1 369 ? -15.258 -30.903 30.006 1.00 92.88 369 TYR A N 1
ATOM 2710 C CA . TYR A 1 369 ? -16.599 -30.321 29.895 1.00 92.88 369 TYR A CA 1
ATOM 2711 C C . TYR A 1 369 ? -17.638 -31.382 29.520 1.00 92.88 369 TYR A C 1
ATOM 2713 O O . TYR A 1 369 ? -17.318 -32.420 28.930 1.00 92.88 369 TYR A O 1
ATOM 2721 N N . ASP A 1 370 ? -18.896 -31.110 29.865 1.00 93.88 370 ASP A N 1
ATOM 2722 C CA . ASP A 1 370 ? -19.996 -32.021 29.576 1.00 93.88 370 ASP A CA 1
ATOM 2723 C C . ASP A 1 370 ? -20.152 -32.201 28.062 1.00 93.88 370 ASP A C 1
ATOM 2725 O O . ASP A 1 370 ? -19.973 -31.269 27.272 1.00 93.88 370 ASP A O 1
ATOM 2729 N N . GLN A 1 371 ? -20.463 -33.430 27.656 1.00 93.44 371 GLN A N 1
ATOM 2730 C CA . GLN A 1 371 ? -20.439 -33.838 26.254 1.00 93.44 371 GLN A CA 1
ATOM 2731 C C . GLN A 1 371 ? -21.356 -32.976 25.371 1.00 93.44 371 GLN A C 1
ATOM 2733 O O . GLN A 1 371 ? -20.939 -32.545 24.299 1.00 93.44 371 GLN A O 1
ATOM 2738 N N . SER A 1 372 ? -22.546 -32.636 25.874 1.00 93.38 372 SER A N 1
ATOM 2739 C CA . SER A 1 372 ? -23.533 -31.797 25.183 1.00 93.38 372 SER A CA 1
ATOM 2740 C C . SER A 1 372 ? -23.044 -30.377 24.876 1.00 93.38 372 SER A C 1
ATOM 2742 O O . SER A 1 372 ? -23.508 -29.770 23.912 1.00 93.38 372 SER A O 1
ATOM 2744 N N . LEU A 1 373 ? -22.121 -29.840 25.682 1.00 92.12 373 LEU A N 1
ATOM 2745 C CA . LEU A 1 373 ? -21.484 -28.549 25.432 1.00 92.12 373 LEU A CA 1
ATOM 2746 C C . LEU A 1 373 ? -20.299 -28.710 24.479 1.00 92.12 373 LEU A C 1
ATOM 2748 O O . LEU A 1 373 ? -20.187 -27.946 23.524 1.00 92.12 373 LEU A O 1
ATOM 2752 N N . LYS A 1 374 ? -19.433 -29.710 24.712 1.00 91.31 374 LYS A N 1
ATOM 2753 C CA . LYS A 1 374 ? -18.237 -29.949 23.886 1.00 91.31 374 LYS A CA 1
ATOM 2754 C C . LYS A 1 374 ? -18.580 -30.061 22.408 1.00 91.31 374 LYS A C 1
ATOM 2756 O O . LYS A 1 374 ? -17.943 -29.395 21.606 1.00 91.31 374 LYS A O 1
ATOM 2761 N N . GLU A 1 375 ? -19.624 -30.811 22.065 1.00 93.38 375 GLU A N 1
ATOM 2762 C CA . GLU A 1 375 ? -20.072 -31.017 20.679 1.00 93.38 375 GLU A CA 1
ATOM 2763 C C . GLU A 1 375 ? -20.399 -29.727 19.916 1.00 93.38 375 GLU A C 1
ATOM 2765 O O . GLU A 1 375 ? -20.370 -29.720 18.686 1.00 93.38 375 GLU A O 1
ATOM 2770 N N . LYS A 1 376 ? -20.672 -28.631 20.632 1.00 91.06 376 LYS A N 1
ATOM 2771 C CA . LYS A 1 376 ? -20.999 -27.325 20.052 1.00 91.06 376 LYS A CA 1
ATOM 2772 C C . LYS A 1 376 ? -19.830 -26.338 20.070 1.00 91.06 376 LYS A C 1
ATOM 2774 O O . LYS A 1 376 ? -19.942 -25.262 19.490 1.00 91.06 376 LYS A O 1
ATOM 2779 N N . LEU A 1 377 ? -18.720 -26.672 20.729 1.00 89.00 377 LEU A N 1
ATOM 2780 C CA . LEU A 1 377 ? -17.524 -25.830 20.757 1.00 89.00 377 LEU A CA 1
ATOM 2781 C C . LEU A 1 377 ? -16.717 -26.030 19.469 1.00 89.00 377 LEU A C 1
ATOM 2783 O O . LEU A 1 377 ? -16.517 -27.149 19.000 1.00 89.00 377 LEU A O 1
ATOM 2787 N N . HIS A 1 378 ? -16.210 -24.937 18.902 1.00 87.06 378 HIS A N 1
ATOM 2788 C CA . HIS A 1 378 ? -15.461 -24.916 17.638 1.00 87.06 378 HIS A CA 1
ATOM 2789 C C . HIS A 1 378 ? -14.220 -25.820 17.630 1.00 87.06 378 HIS A C 1
ATOM 2791 O O . HIS A 1 378 ? -13.823 -26.262 16.553 1.00 87.06 378 HIS A O 1
ATOM 2797 N N . TRP A 1 379 ? -13.608 -26.093 18.788 1.00 88.12 379 TRP A N 1
ATOM 2798 C CA . TRP A 1 379 ? -12.422 -26.947 18.899 1.00 88.12 379 TRP A CA 1
ATOM 2799 C C . TRP A 1 379 ? -12.729 -28.450 18.864 1.00 88.12 379 TRP A C 1
ATOM 2801 O O . TRP A 1 379 ? -11.862 -29.236 18.480 1.00 88.12 379 TRP A O 1
ATOM 2811 N N . TYR A 1 380 ? -13.941 -28.870 19.231 1.00 90.62 380 TYR A N 1
ATOM 2812 C CA . TYR A 1 380 ? -14.267 -30.284 19.400 1.00 90.62 380 TYR A CA 1
ATOM 2813 C C . TYR A 1 380 ? -14.150 -31.064 18.084 1.00 90.62 380 TYR A C 1
ATOM 2815 O O . TYR A 1 380 ? -14.650 -30.633 17.046 1.00 90.62 380 TYR A O 1
ATOM 2823 N N . ASN A 1 381 ? -13.446 -32.203 18.119 1.00 91.25 381 ASN A N 1
ATOM 2824 C CA . ASN A 1 381 ? -13.073 -33.027 16.957 1.00 91.25 381 ASN A CA 1
ATOM 2825 C C . ASN A 1 381 ? -12.293 -32.299 15.839 1.00 91.25 381 ASN A C 1
ATOM 2827 O O . ASN A 1 381 ? -12.141 -32.849 14.749 1.00 91.25 381 ASN A O 1
ATOM 2831 N N . LYS A 1 382 ? -11.783 -31.085 16.088 1.00 92.38 382 LYS A N 1
ATOM 2832 C CA . LYS A 1 382 ? -10.987 -30.312 15.117 1.00 92.38 382 LYS A CA 1
ATOM 2833 C C . LYS A 1 382 ? -9.573 -30.014 15.603 1.00 92.38 382 LYS A C 1
ATOM 2835 O O . LYS A 1 382 ? -8.654 -29.980 14.791 1.00 92.38 382 LYS A O 1
ATOM 2840 N N . LYS A 1 383 ? -9.396 -29.778 16.905 1.00 92.06 383 LYS A N 1
ATOM 2841 C CA . LYS A 1 383 ? -8.097 -29.521 17.537 1.00 92.06 383 LYS A CA 1
ATOM 2842 C C . LYS A 1 383 ? -8.110 -29.956 19.000 1.00 92.06 383 LYS A C 1
ATOM 2844 O O . LYS A 1 383 ? -9.166 -30.003 19.628 1.00 92.06 383 LYS A O 1
ATOM 2849 N N . GLU A 1 384 ? -6.930 -30.239 19.539 1.00 90.25 384 GLU A N 1
ATOM 2850 C CA . GLU A 1 384 ? -6.774 -30.471 20.976 1.00 90.25 384 GLU A CA 1
ATOM 2851 C C . GLU A 1 384 ? -7.186 -29.210 21.758 1.00 90.25 384 GLU A C 1
ATOM 2853 O O . GLU A 1 384 ? -6.780 -28.100 21.386 1.00 90.25 384 GLU A O 1
ATOM 2858 N N . PRO A 1 385 ? -8.003 -29.337 22.820 1.00 89.44 385 PRO A N 1
ATOM 2859 C CA . PRO A 1 385 ? -8.405 -28.193 23.620 1.00 89.44 385 PRO A CA 1
ATOM 2860 C C . PRO A 1 385 ? -7.212 -27.615 24.382 1.00 89.44 385 PRO A C 1
ATOM 2862 O O . PRO A 1 385 ? -6.309 -28.335 24.813 1.00 89.44 385 PRO A O 1
ATOM 2865 N N . LYS A 1 386 ? -7.245 -26.301 24.620 1.00 88.19 386 LYS A N 1
ATOM 2866 C CA . LYS A 1 386 ? -6.250 -25.632 25.460 1.00 88.19 386 LYS A CA 1
ATOM 2867 C C . LYS A 1 386 ? -6.212 -26.281 26.847 1.00 88.19 386 LYS A C 1
ATOM 2869 O O . LYS A 1 386 ? -7.236 -26.375 27.526 1.00 88.19 386 LYS A O 1
ATOM 2874 N N . ILE A 1 387 ? -5.014 -26.670 27.277 1.00 90.88 387 ILE A N 1
ATOM 2875 C CA . ILE A 1 387 ? -4.759 -27.111 28.648 1.00 90.88 387 ILE A CA 1
ATOM 2876 C C . ILE A 1 387 ? -4.683 -25.867 29.531 1.00 90.88 387 ILE A C 1
ATOM 2878 O O . ILE A 1 387 ? -3.922 -24.938 29.251 1.00 90.88 387 ILE A O 1
ATOM 2882 N N . ILE A 1 388 ? -5.498 -25.835 30.581 1.00 89.75 388 ILE A N 1
ATOM 2883 C CA . ILE A 1 388 ? -5.430 -24.793 31.604 1.00 89.75 388 ILE A CA 1
ATOM 2884 C C . ILE A 1 388 ? -4.368 -25.216 32.621 1.00 89.75 388 ILE A C 1
ATOM 2886 O O . ILE A 1 388 ? -4.354 -26.369 33.048 1.00 89.75 388 ILE A O 1
ATOM 2890 N N . GLU A 1 389 ? -3.492 -24.292 33.009 1.00 92.69 389 GLU A N 1
ATOM 2891 C CA . GLU A 1 389 ? -2.485 -24.534 34.045 1.00 92.69 389 GLU A CA 1
ATOM 2892 C C . GLU A 1 389 ? -3.131 -24.944 35.376 1.00 92.69 389 GLU A C 1
ATOM 2894 O O . GLU A 1 389 ? -4.151 -24.375 35.778 1.00 92.69 389 GLU A O 1
ATOM 2899 N N . ASP A 1 390 ? -2.505 -25.878 36.097 1.00 92.62 390 ASP A N 1
ATOM 2900 C CA . ASP A 1 390 ? -3.035 -26.428 37.354 1.00 92.62 390 ASP A CA 1
ATOM 2901 C C . ASP A 1 390 ? -3.351 -25.332 38.377 1.00 92.62 390 ASP A C 1
ATOM 2903 O O . ASP A 1 390 ? -4.417 -25.328 38.990 1.00 92.62 390 ASP A O 1
ATOM 2907 N N . LYS A 1 391 ? -2.487 -24.315 38.471 1.00 94.00 391 LYS A N 1
ATOM 2908 C CA . LYS A 1 391 ? -2.701 -23.152 39.341 1.00 94.00 391 LYS A CA 1
ATOM 2909 C C . LYS A 1 391 ? -4.015 -22.420 39.043 1.00 94.00 391 LYS A C 1
ATOM 2911 O O . LYS A 1 391 ? -4.671 -21.948 39.969 1.00 94.00 391 LYS A O 1
ATOM 2916 N N . GLU A 1 392 ? -4.396 -22.293 37.773 1.00 90.62 392 GLU A N 1
ATOM 2917 C CA . GLU A 1 392 ? -5.640 -21.625 37.372 1.00 90.62 392 GLU A CA 1
ATOM 2918 C C . GLU A 1 392 ? -6.865 -22.540 37.520 1.00 90.62 392 GLU A C 1
ATOM 2920 O O . GLU A 1 392 ? -7.954 -22.044 37.813 1.00 90.62 392 GLU A O 1
ATOM 2925 N N . ILE A 1 393 ? -6.699 -23.861 37.380 1.00 92.75 393 ILE A N 1
ATOM 2926 C CA . ILE A 1 393 ? -7.740 -24.853 37.690 1.00 92.75 393 ILE A CA 1
ATOM 2927 C C . ILE A 1 393 ? -8.055 -24.867 39.187 1.00 92.75 393 ILE A C 1
ATOM 2929 O O . ILE A 1 393 ? -9.219 -24.790 39.569 1.00 92.75 393 ILE A O 1
ATOM 2933 N N . GLU A 1 394 ? -7.036 -24.912 40.042 1.00 94.31 394 GLU A N 1
ATOM 2934 C CA . GLU A 1 394 ? -7.178 -25.009 41.501 1.00 94.31 394 GLU A CA 1
ATOM 2935 C C . GLU A 1 394 ? -7.631 -23.700 42.161 1.00 94.31 394 GLU A C 1
ATOM 2937 O O . GLU A 1 394 ? -8.061 -23.675 43.322 1.00 94.31 394 GLU A O 1
ATOM 2942 N N . LYS A 1 395 ? -7.557 -22.589 41.424 1.00 95.12 395 LYS A N 1
ATOM 2943 C CA . LYS A 1 395 ? -7.953 -21.270 41.901 1.00 95.12 395 LYS A CA 1
ATOM 2944 C C . LYS A 1 395 ? -9.441 -21.254 42.241 1.00 95.12 395 LYS A C 1
ATOM 2946 O O . LYS A 1 395 ? -10.303 -21.357 41.371 1.00 95.12 395 LYS A O 1
ATOM 2951 N N . LYS A 1 396 ? -9.743 -21.059 43.525 1.00 96.31 396 LYS A N 1
ATOM 2952 C CA . LYS A 1 396 ? -11.113 -20.862 44.012 1.00 96.31 396 LYS A CA 1
ATOM 2953 C C . LYS A 1 396 ? -11.654 -19.529 43.499 1.00 96.31 396 LYS A C 1
ATOM 2955 O O . LYS A 1 396 ? -11.081 -18.477 43.777 1.00 96.31 396 LYS A O 1
ATOM 2960 N N . GLN A 1 397 ? -12.768 -19.588 42.787 1.00 94.50 397 GLN A N 1
ATOM 2961 C CA . GLN A 1 397 ? -13.484 -18.451 42.222 1.00 94.50 397 GLN A CA 1
ATOM 2962 C C . GLN A 1 397 ? -14.822 -18.275 42.938 1.00 94.50 397 GLN A C 1
ATOM 2964 O O . GLN A 1 397 ? -15.395 -19.241 43.443 1.00 94.50 397 GLN A O 1
ATOM 2969 N N . LEU A 1 398 ? -15.300 -17.035 43.001 1.00 96.19 398 LEU A N 1
ATOM 2970 C CA . LEU A 1 398 ? -16.604 -16.677 43.555 1.00 96.19 398 LEU A CA 1
ATOM 2971 C C . LEU A 1 398 ? -17.536 -16.316 42.399 1.00 96.19 398 LEU A C 1
ATOM 2973 O O . LEU A 1 398 ? -17.092 -15.710 41.424 1.00 96.19 398 LEU A O 1
ATOM 2977 N N . GLY A 1 399 ? -18.808 -16.684 42.491 1.00 95.69 399 GLY A N 1
ATOM 2978 C CA . GLY A 1 399 ? -19.776 -16.356 41.448 1.00 95.69 399 GLY A CA 1
ATOM 2979 C C . GLY A 1 399 ? -21.159 -16.926 41.717 1.00 95.69 399 GLY A C 1
ATOM 2980 O O . GLY A 1 399 ? -21.500 -17.227 42.858 1.00 95.69 399 GLY A O 1
ATOM 2981 N N . PHE A 1 400 ? -21.933 -17.095 40.650 1.00 96.75 400 PHE A N 1
ATOM 2982 C CA . PHE A 1 400 ? -23.251 -17.730 40.667 1.00 96.75 400 PHE A CA 1
ATOM 2983 C C . PHE A 1 400 ? -23.337 -18.803 39.579 1.00 96.75 400 PHE A C 1
ATOM 2985 O O . PHE A 1 400 ? -22.610 -18.747 38.585 1.00 96.75 400 PHE A O 1
ATOM 2992 N N . ILE A 1 401 ? -24.255 -19.754 39.746 1.00 96.62 401 ILE A N 1
ATOM 2993 C CA . ILE A 1 401 ? -24.655 -20.668 38.673 1.00 96.62 401 ILE A CA 1
ATOM 2994 C C . ILE A 1 401 ? -25.680 -19.935 37.805 1.00 96.62 401 ILE A C 1
ATOM 2996 O O . ILE A 1 401 ? -26.734 -19.525 38.287 1.00 96.62 401 ILE A O 1
ATOM 3000 N N . ALA A 1 402 ? -25.366 -19.750 36.525 1.00 95.88 402 ALA A N 1
ATOM 3001 C CA . ALA A 1 402 ? -26.195 -18.970 35.608 1.00 95.88 402 ALA A CA 1
ATOM 3002 C C . ALA A 1 402 ? -27.610 -19.551 35.437 1.00 95.88 402 ALA A C 1
ATOM 3004 O O . ALA A 1 402 ? -28.577 -18.798 35.391 1.00 95.88 402 ALA A O 1
ATOM 3005 N N . GLN A 1 403 ? -27.737 -20.878 35.413 1.00 95.75 403 GLN A N 1
ATOM 3006 C CA . GLN A 1 403 ? -29.012 -21.593 35.309 1.00 95.75 403 GLN A CA 1
ATOM 3007 C C . GLN A 1 403 ? -29.906 -21.387 36.546 1.00 95.75 403 GLN A C 1
ATOM 3009 O O . GLN A 1 403 ? -31.121 -21.222 36.415 1.00 95.75 403 GLN A O 1
ATOM 3014 N N . ASP A 1 404 ? -29.318 -21.338 37.745 1.00 96.81 404 ASP A N 1
ATOM 3015 C CA . ASP A 1 404 ? -30.063 -21.080 38.984 1.00 96.81 404 ASP A CA 1
ATOM 3016 C C . ASP A 1 404 ? -30.593 -19.641 39.001 1.00 96.81 404 ASP A C 1
ATOM 3018 O O . ASP A 1 404 ? -31.757 -19.400 39.322 1.00 96.81 404 ASP A O 1
ATOM 3022 N N . VAL A 1 405 ? -29.758 -18.680 38.588 1.00 96.50 405 VAL A N 1
ATOM 3023 C CA . VAL A 1 405 ? -30.163 -17.273 38.441 1.00 96.50 405 VAL A CA 1
ATOM 3024 C C . VAL A 1 405 ? -31.285 -17.138 37.410 1.00 96.50 405 VAL A C 1
ATOM 3026 O O . VAL A 1 405 ? -32.277 -16.466 37.684 1.00 96.50 405 VAL A O 1
ATOM 3029 N N . GLU A 1 406 ? -31.169 -17.799 36.255 1.00 95.44 406 GLU A N 1
ATOM 3030 C CA . GLU A 1 406 ? -32.207 -17.798 35.217 1.00 95.44 406 GLU A CA 1
ATOM 3031 C C . GLU A 1 406 ? -33.543 -18.336 35.751 1.00 95.44 406 GLU A C 1
ATOM 3033 O O . GLU A 1 406 ? -34.597 -17.751 35.507 1.00 95.44 406 GLU A O 1
ATOM 3038 N N . THR A 1 407 ? -33.504 -19.417 36.534 1.00 95.69 407 THR A N 1
ATOM 3039 C CA . THR A 1 407 ? -34.700 -20.010 37.150 1.00 95.69 407 THR A CA 1
ATOM 3040 C C . THR A 1 407 ? -35.398 -19.021 38.084 1.00 95.69 407 THR A C 1
ATOM 3042 O O . THR A 1 407 ? -36.623 -18.879 38.043 1.00 95.69 407 THR A O 1
ATOM 3045 N N . VAL A 1 408 ? -34.630 -18.297 38.905 1.00 95.69 408 VAL A N 1
ATOM 3046 C CA . VAL A 1 408 ? -35.173 -17.260 39.793 1.00 95.69 408 VAL A CA 1
ATOM 3047 C C . VAL A 1 408 ? -35.775 -16.106 38.991 1.00 95.69 408 VAL A C 1
ATOM 3049 O O . VAL A 1 408 ? -36.877 -15.666 39.317 1.00 95.69 408 VAL A O 1
ATOM 3052 N N . LEU A 1 409 ? -35.086 -15.632 37.948 1.00 95.06 409 LEU A N 1
ATOM 3053 C CA . LEU A 1 409 ? -35.569 -14.550 37.085 1.00 95.06 409 LEU A CA 1
ATOM 3054 C C . LEU A 1 409 ? -36.897 -14.924 36.413 1.00 95.06 409 LEU A C 1
ATOM 3056 O O . LEU A 1 409 ? -37.868 -14.177 36.544 1.00 95.06 409 LEU A O 1
ATOM 3060 N N . LYS A 1 410 ? -36.987 -16.123 35.821 1.00 93.75 410 LYS A N 1
ATOM 3061 C CA . LYS A 1 410 ? -38.227 -16.669 35.241 1.00 93.75 410 LYS A CA 1
ATOM 3062 C C . LYS A 1 410 ? -39.362 -16.706 36.267 1.00 93.75 410 LYS A C 1
ATOM 3064 O O . LYS A 1 410 ? -40.467 -16.239 36.001 1.00 93.75 410 LYS A O 1
ATOM 3069 N N . GLY A 1 411 ? -39.078 -17.175 37.484 1.00 92.94 411 GLY A N 1
ATOM 3070 C CA . GLY A 1 411 ? -40.047 -17.198 38.587 1.00 92.94 411 GLY A CA 1
ATOM 3071 C C . GLY A 1 411 ? -40.498 -15.816 39.085 1.00 92.94 411 GLY A C 1
ATOM 3072 O O . GLY A 1 411 ? -41.500 -15.725 39.793 1.00 92.94 411 GLY A O 1
ATOM 3073 N N . LEU A 1 412 ? -39.776 -14.749 38.736 1.00 92.62 412 LEU A N 1
ATOM 3074 C CA . LEU A 1 412 ? -40.107 -13.355 39.045 1.00 92.62 412 LEU A CA 1
ATOM 3075 C C . LEU A 1 412 ? -40.681 -12.598 37.833 1.00 92.62 412 LEU A C 1
ATOM 3077 O O . LEU A 1 412 ? -40.841 -11.385 37.905 1.00 92.62 412 LEU A O 1
ATOM 3081 N N . GLY A 1 413 ? -40.988 -13.290 36.731 1.00 89.81 413 GLY A N 1
ATOM 3082 C CA . GLY A 1 413 ? -41.546 -12.687 35.515 1.00 89.81 413 GLY A CA 1
ATOM 3083 C C . GLY A 1 413 ? -40.504 -12.158 34.524 1.00 89.81 413 GLY A C 1
ATOM 3084 O O . GLY A 1 413 ? -40.869 -11.696 33.445 1.00 89.81 413 GLY A O 1
ATOM 3085 N N . PHE A 1 414 ? -39.212 -12.282 34.834 1.00 88.44 414 PHE A N 1
ATOM 3086 C CA . PHE A 1 414 ? -38.101 -11.934 33.948 1.00 88.44 414 PHE A CA 1
ATOM 3087 C C . PHE A 1 414 ? -37.655 -13.182 33.183 1.00 88.44 414 PHE A C 1
ATOM 3089 O O . PHE A 1 414 ? -36.641 -13.792 33.511 1.00 88.44 414 PHE A O 1
ATOM 3096 N N . ASN A 1 415 ? -38.450 -13.591 32.189 1.00 83.44 415 ASN A N 1
ATOM 3097 C CA . ASN A 1 415 ? -38.130 -14.724 31.311 1.00 83.44 415 ASN A CA 1
ATOM 3098 C C . ASN A 1 415 ? -36.954 -14.373 30.369 1.00 83.44 415 ASN A C 1
ATOM 3100 O O . ASN A 1 415 ? -35.941 -13.822 30.797 1.00 83.44 415 ASN A O 1
ATOM 3104 N N . ASP A 1 416 ? -37.094 -14.615 29.067 1.00 77.44 416 ASP A N 1
ATOM 3105 C CA . ASP A 1 416 ? -36.047 -14.343 28.069 1.00 77.44 416 ASP A CA 1
ATOM 3106 C C . ASP A 1 416 ? -35.772 -12.831 27.871 1.00 77.44 416 ASP A C 1
ATOM 3108 O O . ASP A 1 416 ? -34.873 -12.434 27.137 1.00 77.44 416 ASP A O 1
ATOM 3112 N N . ASN A 1 417 ? -36.512 -11.968 28.575 1.00 74.62 417 ASN A N 1
ATOM 3113 C CA . ASN A 1 417 ? -36.423 -10.509 28.518 1.00 74.62 417 ASN A CA 1
ATOM 3114 C C . ASN A 1 417 ? -35.528 -9.938 29.633 1.00 74.62 417 ASN A C 1
ATOM 3116 O O . ASN A 1 417 ? -35.963 -9.088 30.413 1.00 74.62 417 ASN A O 1
ATOM 3120 N N . ASN A 1 418 ? -34.286 -10.407 29.757 1.00 87.81 418 ASN A N 1
ATOM 3121 C CA . ASN A 1 418 ? -33.330 -9.829 30.704 1.00 87.81 418 ASN A CA 1
ATOM 3122 C C . ASN A 1 418 ? -31.906 -9.785 30.131 1.00 87.81 418 ASN A C 1
ATOM 3124 O O . ASN A 1 418 ? -31.571 -10.510 29.204 1.00 87.81 418 ASN A O 1
ATOM 3128 N N . ASN A 1 419 ? -31.060 -8.931 30.709 1.00 90.44 419 ASN A N 1
ATOM 3129 C CA . ASN A 1 419 ? -29.649 -8.785 30.339 1.00 90.44 419 ASN A CA 1
ATOM 3130 C C . ASN A 1 419 ? -28.693 -9.243 31.460 1.00 90.44 419 ASN A C 1
ATOM 3132 O O . ASN A 1 419 ? -27.540 -8.799 31.506 1.00 90.44 419 ASN A O 1
ATOM 3136 N N . ILE A 1 420 ? -29.178 -10.067 32.398 1.00 94.38 420 ILE A N 1
ATOM 3137 C CA . ILE A 1 420 ? -28.405 -10.615 33.523 1.00 94.38 420 ILE A CA 1
ATOM 3138 C C . ILE A 1 420 ? -27.801 -11.963 33.130 1.00 94.38 420 ILE A C 1
ATOM 3140 O O . ILE A 1 420 ? -26.603 -12.173 33.326 1.00 94.38 420 ILE A O 1
ATOM 3144 N N . VAL A 1 421 ? -28.608 -12.863 32.564 1.00 94.81 421 VAL A N 1
ATOM 3145 C CA . VAL A 1 421 ? -28.158 -14.166 32.061 1.00 94.81 421 VAL A CA 1
ATOM 3146 C C . VAL A 1 421 ? -28.213 -14.149 30.541 1.00 94.81 421 VAL A C 1
ATOM 3148 O O . VAL A 1 421 ? -29.246 -13.845 29.960 1.00 94.81 421 VAL A O 1
ATOM 3151 N N . ASN A 1 422 ? -27.096 -14.490 29.905 1.00 91.19 422 ASN A N 1
ATOM 3152 C CA . ASN A 1 422 ? -26.992 -14.634 28.459 1.00 91.19 422 ASN A CA 1
ATOM 3153 C C . ASN A 1 422 ? -26.740 -16.099 28.117 1.00 91.19 422 ASN A C 1
ATOM 3155 O O . ASN A 1 422 ? -25.906 -16.750 28.750 1.00 91.19 422 ASN A O 1
ATOM 3159 N N . VAL A 1 423 ? -27.419 -16.595 27.090 1.00 90.06 423 VAL A N 1
ATOM 3160 C CA . VAL A 1 423 ? -27.186 -17.926 26.529 1.00 90.06 423 VAL A CA 1
ATOM 3161 C C . VAL A 1 423 ? -26.668 -17.733 25.117 1.00 90.06 423 VAL A C 1
ATOM 3163 O O . VAL A 1 423 ? -27.273 -17.023 24.324 1.00 90.06 423 VAL A O 1
ATOM 3166 N N . ASP A 1 424 ? -25.513 -18.314 24.818 1.00 86.62 424 ASP A N 1
ATOM 3167 C CA . ASP A 1 424 ? -24.964 -18.263 23.469 1.00 86.62 424 ASP A CA 1
ATOM 3168 C C . ASP A 1 424 ? -25.796 -19.152 22.530 1.00 86.62 424 ASP A C 1
ATOM 3170 O O . ASP A 1 424 ? -25.937 -20.350 22.776 1.00 86.62 424 ASP A O 1
ATOM 3174 N N . ASP A 1 425 ? -26.345 -18.577 21.458 1.00 85.38 425 ASP A N 1
ATOM 3175 C CA . ASP A 1 425 ? -27.289 -19.265 20.561 1.00 85.38 425 ASP A CA 1
ATOM 3176 C C . ASP A 1 425 ? -26.685 -20.501 19.870 1.00 85.38 425 ASP A C 1
ATOM 3178 O O . ASP A 1 425 ? -27.407 -21.414 19.466 1.00 85.38 425 ASP A O 1
ATOM 3182 N N . VAL A 1 426 ? -25.356 -20.545 19.728 1.00 85.44 426 VAL A N 1
ATOM 3183 C CA . VAL A 1 426 ? -24.643 -21.621 19.028 1.00 85.44 426 VAL A CA 1
ATOM 3184 C C . VAL A 1 426 ? -24.211 -22.702 20.012 1.00 85.44 426 VAL A C 1
ATOM 3186 O O . VAL A 1 426 ? -24.576 -23.871 19.889 1.00 85.44 426 VAL A O 1
ATOM 3189 N N . THR A 1 427 ? -23.429 -22.315 21.012 1.00 87.38 427 THR A N 1
ATOM 3190 C CA . THR A 1 427 ? -22.818 -23.215 21.994 1.00 87.38 427 THR A CA 1
ATOM 3191 C C . THR A 1 427 ? -23.777 -23.597 23.111 1.00 87.38 427 THR A C 1
ATOM 3193 O O . THR A 1 427 ? -23.531 -24.566 23.828 1.00 87.38 427 THR A O 1
ATOM 3196 N N . THR A 1 428 ? -24.880 -22.865 23.283 1.00 89.75 428 THR A N 1
ATOM 3197 C CA . THR A 1 428 ? -25.814 -22.967 24.418 1.00 89.75 428 THR A CA 1
ATOM 3198 C C . THR A 1 428 ? -25.149 -22.762 25.782 1.00 89.75 428 THR A C 1
ATOM 3200 O O . THR A 1 428 ? -25.684 -23.157 26.817 1.00 89.75 428 THR A O 1
ATOM 3203 N N . LYS A 1 429 ? -23.956 -22.152 25.800 1.00 90.31 429 LYS A N 1
ATOM 3204 C CA . LYS A 1 429 ? -23.217 -21.846 27.023 1.00 90.31 429 LYS A CA 1
ATOM 3205 C C . LYS A 1 429 ? -23.886 -20.671 27.730 1.00 90.31 429 LYS A C 1
ATOM 3207 O O . LYS A 1 429 ? -24.077 -19.608 27.145 1.00 90.31 429 LYS A O 1
ATOM 3212 N N . TYR A 1 430 ? -24.192 -20.863 29.007 1.00 92.94 430 TYR A N 1
ATOM 3213 C CA . TYR A 1 430 ? -24.732 -19.818 29.867 1.00 92.94 430 TYR A CA 1
ATOM 3214 C C . TYR A 1 430 ? -23.612 -18.922 30.400 1.00 92.94 430 TYR A C 1
ATOM 3216 O O . TYR A 1 430 ? -22.560 -19.409 30.818 1.00 92.94 430 TYR A O 1
ATOM 3224 N N . SER A 1 431 ? -23.859 -17.617 30.428 1.00 92.12 431 SER A N 1
ATOM 3225 C CA . SER A 1 431 ? -22.956 -16.595 30.957 1.00 92.12 431 SER A CA 1
ATOM 3226 C C . SER A 1 431 ? -23.731 -15.566 31.775 1.00 92.12 431 SER A C 1
ATOM 3228 O O . SER A 1 431 ? -24.898 -15.295 31.505 1.00 92.12 431 SER A O 1
ATOM 3230 N N . ILE A 1 432 ? -23.077 -14.967 32.770 1.00 94.12 432 ILE A N 1
ATOM 3231 C CA . ILE A 1 432 ? -23.662 -13.919 33.611 1.00 94.12 432 ILE A CA 1
ATOM 3232 C C . ILE A 1 432 ? -23.018 -12.570 33.289 1.00 94.12 432 ILE A C 1
ATOM 3234 O O . ILE A 1 432 ? -21.795 -12.437 33.322 1.00 94.12 432 ILE A O 1
ATOM 3238 N N . ASN A 1 433 ? -23.847 -11.552 33.066 1.00 93.62 433 ASN A N 1
ATOM 3239 C CA . ASN A 1 433 ? -23.427 -10.159 33.108 1.00 93.62 433 ASN A CA 1
ATOM 3240 C C . ASN A 1 433 ? -23.466 -9.657 34.558 1.00 93.62 433 ASN A C 1
ATOM 3242 O O . ASN A 1 433 ? -24.486 -9.167 35.045 1.00 93.62 433 ASN A O 1
ATOM 3246 N N . TYR A 1 434 ? -22.341 -9.790 35.260 1.00 93.44 434 TYR A N 1
ATOM 3247 C CA . TYR A 1 434 ? -22.234 -9.397 36.668 1.00 93.44 434 TYR A CA 1
ATOM 3248 C C . TYR A 1 434 ? -22.548 -7.910 36.898 1.00 93.44 434 TYR A C 1
ATOM 3250 O O . TYR A 1 434 ? -23.111 -7.561 37.933 1.00 93.44 434 TYR A O 1
ATOM 3258 N N . THR A 1 435 ? -22.261 -7.037 35.929 1.00 93.25 435 THR A N 1
ATOM 3259 C CA . THR A 1 435 ? -22.549 -5.597 36.026 1.00 93.25 435 THR A CA 1
ATOM 3260 C C . THR A 1 435 ? -24.052 -5.319 36.102 1.00 93.25 435 THR A C 1
ATOM 3262 O O . THR A 1 435 ? -24.470 -4.388 36.791 1.00 93.25 435 THR A O 1
ATOM 3265 N N . SER A 1 436 ? -24.888 -6.158 35.481 1.00 93.25 436 SER A N 1
ATOM 3266 C CA . SER A 1 436 ? -26.348 -6.010 35.530 1.00 93.25 436 SER A CA 1
ATOM 3267 C C . SER A 1 436 ? -26.930 -6.207 36.939 1.00 93.25 436 SER A C 1
ATOM 3269 O O . SER A 1 436 ? -28.022 -5.715 37.208 1.00 93.25 436 SER A O 1
ATOM 3271 N N . PHE A 1 437 ? -26.211 -6.849 37.873 1.00 94.62 437 PHE A N 1
ATOM 3272 C CA . PHE A 1 437 ? -26.662 -6.998 39.267 1.00 94.62 437 PHE A CA 1
ATOM 3273 C C . PHE A 1 437 ? -26.613 -5.696 40.073 1.00 94.62 437 PHE A C 1
ATOM 3275 O O . PHE A 1 437 ? -27.277 -5.607 41.104 1.00 94.62 437 PHE A O 1
ATOM 3282 N N . ILE A 1 438 ? -25.869 -4.678 39.626 1.00 94.88 438 ILE A N 1
ATOM 3283 C CA . ILE A 1 438 ? -25.731 -3.409 40.358 1.00 94.88 438 ILE A CA 1
ATOM 3284 C C . ILE A 1 438 ? -27.096 -2.732 40.547 1.00 94.88 438 ILE A C 1
ATOM 3286 O O . ILE A 1 438 ? -27.369 -2.188 41.619 1.00 94.88 438 ILE A O 1
ATOM 3290 N N . VAL A 1 439 ? -27.971 -2.791 39.536 1.00 94.81 439 VAL A N 1
ATOM 3291 C CA . VAL A 1 439 ? -29.295 -2.154 39.599 1.00 94.81 439 VAL A CA 1
ATOM 3292 C C . VAL A 1 439 ? -30.208 -2.871 40.611 1.00 94.81 439 VAL A C 1
ATOM 3294 O O . VAL A 1 439 ? -30.664 -2.200 41.541 1.00 94.81 439 VAL A O 1
ATOM 3297 N N . PRO A 1 440 ? -30.403 -4.210 40.561 1.00 95.81 440 PRO A N 1
ATOM 3298 C CA . PRO A 1 440 ? -31.152 -4.916 41.602 1.00 95.81 440 PRO A CA 1
ATOM 3299 C C . PRO A 1 440 ? -30.546 -4.817 43.003 1.00 95.81 440 PRO A C 1
ATOM 3301 O O . PRO A 1 440 ? -31.282 -4.711 43.980 1.00 95.81 440 PRO A O 1
ATOM 3304 N N . LEU A 1 441 ? -29.213 -4.819 43.130 1.00 96.81 441 LEU A N 1
ATOM 3305 C CA . LEU A 1 441 ? -28.546 -4.629 44.423 1.00 96.81 441 LEU A CA 1
ATOM 3306 C C . LEU A 1 441 ? -28.850 -3.247 45.007 1.00 96.81 441 LEU A C 1
ATOM 3308 O O . LEU A 1 441 ? -29.126 -3.133 46.198 1.00 96.81 441 LEU A O 1
ATOM 3312 N N . THR A 1 442 ? -28.865 -2.207 44.171 1.00 97.50 442 THR A N 1
ATOM 3313 C CA . THR A 1 442 ? -29.225 -0.847 44.590 1.00 97.50 442 THR A CA 1
ATOM 3314 C C . THR A 1 442 ? -30.671 -0.799 45.082 1.00 97.50 442 THR A C 1
ATOM 3316 O O . THR A 1 442 ? -30.925 -0.287 46.172 1.00 97.50 442 THR A O 1
ATOM 3319 N N . LYS A 1 443 ? -31.611 -1.400 44.338 1.00 97.44 443 LYS A N 1
ATOM 3320 C CA . LYS A 1 443 ? -33.018 -1.506 44.754 1.00 97.44 443 LYS A CA 1
ATOM 3321 C C . LYS A 1 443 ? -33.173 -2.293 46.061 1.00 97.44 443 LYS A C 1
ATOM 3323 O O . LYS A 1 443 ? -33.883 -1.855 46.961 1.00 97.44 443 LYS A O 1
ATOM 3328 N N . ALA A 1 444 ? -32.464 -3.411 46.209 1.00 97.81 444 ALA A N 1
ATOM 3329 C CA . ALA A 1 444 ? -32.478 -4.213 47.430 1.00 97.81 444 ALA A CA 1
ATOM 3330 C C . ALA A 1 444 ? -31.973 -3.433 48.654 1.00 97.81 444 ALA A C 1
ATOM 3332 O O . ALA A 1 444 ? -32.559 -3.537 49.731 1.00 97.81 444 ALA A O 1
ATOM 3333 N N . ILE A 1 445 ? -30.917 -2.630 48.491 1.00 97.94 445 ILE A N 1
ATOM 3334 C CA . ILE A 1 445 ? -30.389 -1.761 49.552 1.00 97.94 445 ILE A CA 1
ATOM 3335 C C . ILE A 1 445 ? -31.409 -0.675 49.916 1.00 97.94 445 ILE A C 1
ATOM 3337 O O . ILE A 1 445 ? -31.628 -0.433 51.100 1.00 97.94 445 ILE A O 1
ATOM 3341 N N . GLN A 1 446 ? -32.072 -0.061 48.930 1.00 97.38 446 GLN A N 1
ATOM 3342 C CA . GLN A 1 446 ? -33.136 0.924 49.170 1.00 97.38 446 GLN A CA 1
ATOM 3343 C C . GLN A 1 446 ? -34.308 0.317 49.955 1.00 97.38 446 GLN A C 1
ATOM 3345 O O . GLN A 1 446 ? -34.754 0.890 50.947 1.00 97.38 446 GLN A O 1
ATOM 3350 N N . GLU A 1 447 ? -34.776 -0.868 49.557 1.00 97.31 447 GLU A N 1
ATOM 3351 C CA . GLU A 1 447 ? -35.846 -1.592 50.254 1.00 97.31 447 GLU A CA 1
ATOM 3352 C C . GLU A 1 447 ? -35.441 -1.998 51.675 1.00 97.31 447 GLU A C 1
ATOM 3354 O O . GLU A 1 447 ? -36.246 -1.910 52.604 1.00 97.31 447 GLU A O 1
ATOM 3359 N N . LEU A 1 448 ? -34.192 -2.432 51.863 1.00 97.56 448 LEU A N 1
ATOM 3360 C CA . LEU A 1 448 ? -33.664 -2.762 53.181 1.00 97.56 448 LEU A CA 1
ATOM 3361 C C . LEU A 1 448 ? -33.580 -1.516 54.071 1.00 97.56 448 LEU A C 1
ATOM 3363 O O . LEU A 1 448 ? -33.992 -1.585 55.226 1.00 97.56 448 LEU A O 1
ATOM 3367 N N . SER A 1 449 ? -33.118 -0.382 53.534 1.00 97.44 449 SER A N 1
ATOM 3368 C CA . SER A 1 449 ? -33.079 0.899 54.251 1.00 97.44 449 SER A CA 1
ATOM 3369 C C . SER A 1 449 ? -34.474 1.314 54.713 1.00 97.44 449 SER A C 1
ATOM 3371 O O . SER A 1 449 ? -34.668 1.592 55.891 1.00 97.44 449 SER A O 1
ATOM 3373 N N . ALA A 1 450 ? -35.475 1.239 53.829 1.00 96.69 450 ALA A N 1
ATOM 3374 C CA . ALA A 1 450 ? -36.857 1.568 54.174 1.00 96.69 450 ALA A CA 1
ATOM 3375 C C . ALA A 1 450 ? -37.419 0.665 55.291 1.00 96.69 450 ALA A C 1
ATOM 3377 O O . ALA A 1 450 ? -38.124 1.130 56.192 1.00 96.69 450 ALA A O 1
ATOM 3378 N N . LYS A 1 451 ? -37.083 -0.633 55.274 1.00 96.88 451 LYS A N 1
ATOM 3379 C CA . LYS A 1 451 ? -37.451 -1.561 56.355 1.00 96.88 451 LYS A CA 1
ATOM 3380 C C . LYS A 1 451 ? -36.767 -1.207 57.675 1.00 96.88 451 LYS A C 1
ATOM 3382 O O . LYS A 1 451 ? -37.410 -1.297 58.717 1.00 96.88 451 LYS A O 1
ATOM 3387 N N . VAL A 1 452 ? -35.495 -0.807 57.645 1.00 97.12 452 VAL A N 1
ATOM 3388 C CA . VAL A 1 452 ? -34.755 -0.363 58.838 1.00 97.12 452 VAL A CA 1
ATOM 3389 C C . VAL A 1 452 ? -35.375 0.907 59.425 1.00 97.12 452 VAL A C 1
ATOM 3391 O O . VAL A 1 452 ? -35.625 0.940 60.626 1.00 97.12 452 VAL A O 1
ATOM 3394 N N . ASP A 1 453 ? -35.708 1.899 58.598 1.00 96.44 453 ASP A N 1
ATOM 3395 C CA . ASP A 1 453 ? -36.356 3.144 59.043 1.00 96.44 453 ASP A CA 1
ATOM 3396 C C . ASP A 1 453 ? -37.729 2.879 59.682 1.00 96.44 453 ASP A C 1
ATOM 3398 O O . ASP A 1 453 ? -38.089 3.469 60.708 1.00 96.44 453 ASP A O 1
ATOM 3402 N N . THR A 1 454 ? -38.479 1.932 59.112 1.00 96.69 454 THR A N 1
ATOM 3403 C CA . THR A 1 454 ? -39.763 1.474 59.661 1.00 96.69 454 THR A CA 1
ATOM 3404 C C . THR A 1 454 ? -39.565 0.818 61.028 1.00 96.69 454 THR A C 1
ATOM 3406 O O . THR A 1 454 ? -40.181 1.238 62.007 1.00 96.69 454 THR A O 1
ATOM 3409 N N . MET A 1 455 ? -38.646 -0.149 61.129 1.00 96.06 455 MET A N 1
ATOM 3410 C CA . MET A 1 455 ? -38.325 -0.820 62.395 1.00 96.06 455 MET A CA 1
ATOM 3411 C C . MET A 1 455 ? -37.829 0.163 63.462 1.00 96.06 455 MET A C 1
ATOM 3413 O O . MET A 1 455 ? -38.196 0.047 64.628 1.00 96.06 455 MET A O 1
ATOM 3417 N N . GLN A 1 456 ? -37.022 1.159 63.089 1.00 94.75 456 GLN A N 1
ATOM 3418 C CA . GLN A 1 456 ? -36.528 2.169 64.023 1.00 94.75 456 GLN A CA 1
ATOM 3419 C C . GLN A 1 456 ? -37.663 3.053 64.555 1.00 94.75 456 GLN A C 1
ATOM 3421 O O . GLN A 1 456 ? -37.687 3.375 65.744 1.00 94.75 456 GLN A O 1
ATOM 3426 N N . THR A 1 457 ? -38.616 3.411 63.695 1.00 94.62 457 THR A N 1
ATOM 3427 C CA . THR A 1 457 ? -39.817 4.165 64.078 1.00 94.62 457 THR A CA 1
ATOM 3428 C C . THR A 1 457 ? -40.679 3.366 65.054 1.00 94.62 457 THR A C 1
ATOM 3430 O O . THR A 1 457 ? -41.084 3.889 66.091 1.00 94.62 457 THR A O 1
ATOM 3433 N N . GLU A 1 458 ? -40.901 2.079 64.778 1.00 95.12 458 GLU A N 1
ATOM 3434 C CA . GLU A 1 458 ? -41.622 1.175 65.681 1.00 95.12 458 GLU A CA 1
ATOM 3435 C C . GLU A 1 458 ? -40.919 1.040 67.038 1.00 95.12 458 GLU A C 1
ATOM 3437 O O . GLU A 1 458 ? -41.559 1.157 68.082 1.00 95.12 458 GLU A O 1
ATOM 3442 N N . ILE A 1 459 ? -39.593 0.870 67.042 1.00 94.38 459 ILE A N 1
ATOM 3443 C CA . ILE A 1 459 ? -38.793 0.807 68.272 1.00 94.38 459 ILE A CA 1
ATOM 3444 C C . ILE A 1 459 ? -38.907 2.105 69.078 1.00 94.38 459 ILE A C 1
ATOM 3446 O O . ILE A 1 459 ? -39.021 2.040 70.302 1.00 94.38 459 ILE A O 1
ATOM 3450 N N . ASN A 1 460 ? -38.869 3.269 68.425 1.00 93.06 460 ASN A N 1
ATOM 3451 C CA . ASN A 1 460 ? -39.011 4.557 69.103 1.00 93.06 460 ASN A CA 1
ATOM 3452 C C . ASN A 1 460 ? -40.402 4.688 69.738 1.00 93.06 460 ASN A C 1
ATOM 3454 O O . ASN A 1 460 ? -40.497 5.001 70.920 1.00 93.06 460 ASN A O 1
ATOM 3458 N N . ASN A 1 461 ? -41.460 4.337 69.002 1.00 92.50 461 ASN A N 1
ATOM 3459 C CA . ASN A 1 461 ? -42.832 4.353 69.514 1.00 92.50 461 ASN A CA 1
ATOM 3460 C C . ASN A 1 461 ? -43.039 3.388 70.696 1.00 92.50 461 ASN A C 1
ATOM 3462 O O . ASN A 1 461 ? -43.842 3.663 71.584 1.00 92.50 461 ASN A O 1
ATOM 3466 N N . LEU A 1 462 ? -42.322 2.259 70.730 1.00 92.12 462 LEU A N 1
ATOM 3467 C CA . LEU A 1 462 ? -42.373 1.299 71.839 1.00 92.12 462 LEU A CA 1
ATOM 3468 C C . LEU A 1 462 ? -41.588 1.753 73.078 1.00 92.12 462 LEU A C 1
ATOM 3470 O O . LEU A 1 462 ? -41.869 1.278 74.178 1.00 92.12 462 LEU A O 1
ATOM 3474 N N . LYS A 1 463 ? -40.589 2.627 72.915 1.00 88.88 463 LYS A N 1
ATOM 3475 C CA . LYS A 1 463 ? -39.729 3.101 74.011 1.00 88.88 463 LYS A CA 1
ATOM 3476 C C . LYS A 1 463 ? -40.268 4.336 74.743 1.00 88.88 463 LYS A C 1
ATOM 3478 O O . LYS A 1 463 ? -39.764 4.607 75.833 1.00 88.88 463 LYS A O 1
ATOM 3483 N N . GLY A 1 464 ? -41.305 4.989 74.211 1.00 60.59 464 GLY A N 1
ATOM 3484 C CA . GLY A 1 464 ? -41.938 6.176 74.798 1.00 60.59 464 GLY A CA 1
ATOM 3485 C C . GLY A 1 464 ? -41.428 7.463 74.182 1.00 60.59 464 GLY A C 1
ATOM 3486 O O . GLY A 1 464 ? -40.256 7.809 74.454 1.00 60.59 464 GLY A O 1
#